Protein AF-A0A1W1CGU1-F1 (afdb_monomer)

Structure (mmCIF, N/CA/C/O backbone):
data_AF-A0A1W1CGU1-F1
#
_entry.id   AF-A0A1W1CGU1-F1
#
loop_
_atom_site.group_PDB
_atom_site.id
_atom_site.type_symbol
_atom_site.label_atom_id
_atom_site.label_alt_id
_atom_site.label_comp_id
_atom_site.label_asym_id
_atom_site.label_entity_id
_atom_site.label_seq_id
_atom_site.pdbx_PDB_ins_code
_atom_site.Cartn_x
_atom_site.Cartn_y
_atom_site.Cartn_z
_atom_site.occupancy
_atom_site.B_iso_or_equiv
_atom_site.auth_seq_id
_atom_site.auth_comp_id
_atom_site.auth_asym_id
_atom_site.auth_atom_id
_atom_site.pdbx_PDB_model_num
ATOM 1 N N . MET A 1 1 ? 9.646 -36.250 -61.035 1.00 32.47 1 MET A N 1
ATOM 2 C CA . MET A 1 1 ? 10.835 -37.088 -60.787 1.00 32.47 1 MET A CA 1
ATOM 3 C C . MET A 1 1 ? 11.354 -36.749 -59.388 1.00 32.47 1 MET A C 1
ATOM 5 O O . MET A 1 1 ? 11.725 -35.615 -59.150 1.00 32.47 1 MET A O 1
ATOM 9 N N . VAL A 1 2 ? 11.195 -37.709 -58.468 1.00 33.78 2 VAL A N 1
ATOM 10 C CA . VAL A 1 2 ? 11.731 -37.846 -57.091 1.00 33.78 2 VAL A CA 1
ATOM 11 C C . VAL A 1 2 ? 11.479 -36.729 -56.049 1.00 33.78 2 VAL A C 1
ATOM 13 O O . VAL A 1 2 ? 12.275 -35.822 -55.848 1.00 33.78 2 VAL A O 1
ATOM 16 N N . LYS A 1 3 ? 10.398 -36.918 -55.273 1.00 31.17 3 LYS A N 1
ATOM 17 C CA . LYS A 1 3 ? 10.261 -36.513 -53.859 1.00 31.17 3 LYS A CA 1
ATOM 18 C C . LYS A 1 3 ? 10.965 -37.553 -52.973 1.00 31.17 3 LYS A C 1
ATOM 20 O O . LYS A 1 3 ? 10.696 -38.734 -53.178 1.00 31.17 3 LYS A O 1
ATOM 25 N N . ARG A 1 4 ? 11.735 -37.157 -51.947 1.00 35.06 4 ARG A N 1
ATOM 26 C CA . ARG A 1 4 ? 12.053 -37.982 -50.753 1.00 35.06 4 ARG A CA 1
ATOM 27 C C . ARG A 1 4 ? 12.469 -37.087 -49.564 1.00 35.06 4 ARG A C 1
ATOM 29 O O . ARG A 1 4 ? 13.356 -36.266 -49.714 1.00 35.06 4 ARG A O 1
ATOM 36 N N . PHE A 1 5 ? 11.651 -37.052 -48.505 1.00 33.00 5 PHE A N 1
ATOM 37 C CA . PHE A 1 5 ? 11.858 -37.643 -47.160 1.00 33.00 5 PHE A CA 1
ATOM 38 C C . PHE A 1 5 ? 12.664 -36.768 -46.183 1.00 33.00 5 PHE A C 1
ATOM 40 O O . PHE A 1 5 ? 13.872 -36.670 -46.313 1.00 33.00 5 PHE A O 1
ATOM 47 N N . PHE A 1 6 ? 12.002 -36.236 -45.147 1.00 26.78 6 PHE A N 1
ATOM 48 C CA . PHE A 1 6 ? 12.246 -36.642 -43.752 1.00 26.78 6 PHE A CA 1
ATOM 49 C C . PHE A 1 6 ? 11.120 -36.108 -42.841 1.00 26.78 6 PHE A C 1
ATOM 51 O O . PHE A 1 6 ? 10.820 -34.918 -42.805 1.00 26.78 6 PHE A O 1
ATOM 58 N N . LYS A 1 7 ? 10.456 -37.036 -42.153 1.00 30.09 7 LYS A N 1
ATOM 59 C CA . LYS A 1 7 ? 9.506 -36.852 -41.041 1.00 30.09 7 LYS A CA 1
ATOM 60 C C . LYS A 1 7 ? 10.085 -37.657 -39.859 1.00 30.09 7 LYS A C 1
ATOM 62 O O . LYS A 1 7 ? 11.129 -38.279 -40.027 1.00 30.09 7 LYS A O 1
ATOM 67 N N . ILE A 1 8 ? 9.325 -37.752 -38.761 1.00 29.39 8 ILE A N 1
ATOM 68 C CA . ILE A 1 8 ? 9.556 -38.528 -37.517 1.00 29.39 8 ILE A CA 1
ATOM 69 C C . ILE A 1 8 ? 10.308 -37.653 -36.469 1.00 29.39 8 ILE A C 1
ATOM 71 O O . ILE A 1 8 ? 11.348 -37.098 -36.789 1.00 29.39 8 ILE A O 1
ATOM 75 N N . TRP A 1 9 ? 9.817 -37.351 -35.254 1.00 24.92 9 TRP A N 1
ATOM 76 C CA . TRP A 1 9 ? 9.100 -38.157 -34.248 1.00 24.92 9 TRP A CA 1
ATOM 77 C C . TRP A 1 9 ? 8.019 -37.379 -33.464 1.00 24.92 9 TRP A C 1
ATOM 79 O O . TRP A 1 9 ? 8.234 -36.259 -33.010 1.00 24.92 9 TRP A O 1
ATOM 89 N N . ILE A 1 10 ? 6.879 -38.051 -33.268 1.00 28.06 10 ILE A N 1
ATOM 90 C CA . ILE A 1 10 ? 5.844 -37.821 -32.249 1.00 28.06 10 ILE A CA 1
ATOM 91 C C . ILE A 1 10 ? 6.071 -38.885 -31.170 1.00 28.06 10 ILE A C 1
ATOM 93 O O . ILE A 1 10 ? 6.253 -40.051 -31.512 1.00 28.06 10 ILE A O 1
ATOM 97 N N . GLY A 1 11 ? 6.016 -38.504 -29.893 1.00 25.81 11 GLY A N 1
ATOM 98 C CA . GLY A 1 11 ? 5.964 -39.426 -28.757 1.00 25.81 11 GLY A CA 1
ATOM 99 C C . GLY A 1 11 ? 4.791 -39.067 -27.849 1.00 25.81 11 GLY A C 1
ATOM 100 O O . GLY A 1 11 ? 4.803 -38.030 -27.194 1.00 25.81 11 GLY A O 1
ATOM 101 N N . LEU A 1 12 ? 3.776 -39.923 -27.862 1.00 24.28 12 LEU A N 1
ATOM 102 C CA . LEU A 1 12 ? 2.562 -39.925 -27.045 1.00 24.28 12 LEU A CA 1
ATOM 103 C C . LEU A 1 12 ? 2.674 -41.140 -26.098 1.00 24.28 12 LEU A C 1
ATOM 105 O O . LEU A 1 12 ? 3.261 -42.138 -26.513 1.00 24.28 12 LEU A O 1
ATOM 109 N N . LEU A 1 13 ? 2.079 -41.068 -24.895 1.00 23.80 13 LEU A N 1
ATOM 110 C CA . LEU A 1 13 ? 1.152 -42.070 -24.303 1.00 23.80 13 LEU A CA 1
ATOM 111 C C . LEU A 1 13 ? 1.327 -42.385 -22.788 1.00 23.80 13 LEU A C 1
ATOM 113 O O . LEU A 1 13 ? 2.403 -42.759 -22.341 1.00 23.80 13 LEU A O 1
ATOM 117 N N . ALA A 1 14 ? 0.168 -42.316 -22.099 1.00 24.64 14 ALA A N 1
ATOM 118 C CA . ALA A 1 14 ? -0.377 -43.091 -20.954 1.00 24.64 14 ALA A CA 1
ATOM 119 C C . ALA A 1 14 ? 0.360 -43.117 -19.596 1.00 24.64 14 ALA A C 1
ATOM 121 O O . ALA A 1 14 ? 1.527 -43.462 -19.510 1.00 24.64 14 ALA A O 1
ATOM 122 N N . ILE A 1 15 ? -0.255 -42.677 -18.485 1.00 26.22 15 ILE A N 1
ATOM 123 C CA . ILE A 1 15 ? -1.383 -43.260 -17.703 1.00 26.22 15 ILE A CA 1
ATOM 124 C C . ILE A 1 15 ? -1.036 -44.615 -17.064 1.00 26.22 15 ILE A C 1
ATOM 126 O O . ILE A 1 15 ? -0.991 -45.632 -17.749 1.00 26.22 15 ILE A O 1
ATOM 130 N N . LEU A 1 16 ? -0.958 -44.629 -15.725 1.00 23.02 16 LEU A N 1
ATOM 131 C CA . LEU A 1 16 ? -1.341 -45.778 -14.902 1.00 23.02 16 LEU A CA 1
ATOM 132 C C . LEU A 1 16 ? -1.948 -45.302 -13.568 1.00 23.02 16 LEU A C 1
ATOM 134 O O . LEU A 1 16 ? -1.442 -44.380 -12.930 1.00 23.02 16 LEU A O 1
ATOM 138 N N . VAL A 1 17 ? -3.069 -45.922 -13.205 1.00 24.92 17 VAL A N 1
ATOM 139 C CA . VAL A 1 17 ? -3.918 -45.704 -12.020 1.00 24.92 17 VAL A CA 1
ATOM 140 C C . VAL A 1 17 ? -3.859 -46.974 -11.153 1.00 24.92 17 VAL A C 1
ATOM 142 O O . VAL A 1 17 ? -3.577 -48.041 -11.693 1.00 24.92 17 VAL A O 1
ATOM 145 N N . LEU A 1 18 ? -4.261 -46.834 -9.876 1.00 25.39 18 LEU A N 1
ATOM 146 C CA . LEU A 1 18 ? -4.795 -47.829 -8.910 1.00 25.39 18 LEU A CA 1
ATOM 147 C C . LEU A 1 18 ? -3.811 -48.214 -7.781 1.00 25.39 18 LEU A C 1
ATOM 149 O O . LEU A 1 18 ? -2.720 -48.701 -8.041 1.00 25.39 18 LEU A O 1
ATOM 153 N N . ASN A 1 19 ? -4.102 -47.781 -6.538 1.00 25.25 19 ASN A N 1
ATOM 154 C CA . ASN A 1 19 ? -4.823 -48.505 -5.450 1.00 25.25 19 ASN A CA 1
ATOM 155 C C . ASN A 1 19 ? -3.859 -49.416 -4.672 1.00 25.25 19 ASN A C 1
ATOM 157 O O . ASN A 1 19 ? -3.003 -50.036 -5.274 1.00 25.25 19 ASN A O 1
ATOM 161 N N . SER A 1 20 ? -3.892 -49.642 -3.363 1.00 24.88 20 SER A N 1
ATOM 162 C CA . SER A 1 20 ? -4.678 -49.260 -2.185 1.00 24.88 20 SER A CA 1
ATOM 163 C C . SER A 1 20 ? -3.838 -49.759 -0.993 1.00 24.88 20 SER A C 1
ATOM 165 O O . SER A 1 20 ? -3.053 -50.684 -1.178 1.00 24.88 20 SER A O 1
ATOM 167 N N . CYS A 1 21 ? -4.008 -49.227 0.220 1.00 25.67 21 CYS A N 1
ATOM 168 C CA . CYS A 1 21 ? -4.308 -50.057 1.398 1.00 25.67 21 CYS A CA 1
ATOM 169 C C . CYS A 1 21 ? -4.398 -49.245 2.691 1.00 25.67 21 CYS A C 1
ATOM 171 O O . CYS A 1 21 ? -3.633 -48.328 2.977 1.00 25.67 21 CYS A O 1
ATOM 173 N N . VAL A 1 22 ? -5.404 -49.660 3.443 1.00 29.34 22 VAL A N 1
ATOM 174 C CA . VAL A 1 22 ? -5.864 -49.245 4.757 1.00 29.34 22 VAL A CA 1
ATOM 175 C C . VAL A 1 22 ? -4.908 -49.770 5.830 1.00 29.34 22 VAL A C 1
ATOM 177 O O . VAL A 1 22 ? -4.493 -50.922 5.751 1.00 29.34 22 VAL A O 1
ATOM 180 N N . ASN A 1 23 ? -4.619 -48.968 6.861 1.00 30.08 23 ASN A N 1
ATOM 181 C CA . ASN A 1 23 ? -4.552 -49.471 8.234 1.00 30.08 23 ASN A CA 1
ATOM 182 C C . ASN A 1 23 ? -4.765 -48.357 9.276 1.00 30.08 23 ASN A C 1
ATOM 184 O O . ASN A 1 23 ? -4.427 -47.193 9.080 1.00 30.08 23 ASN A O 1
ATOM 188 N N . THR A 1 24 ? -5.426 -48.782 10.345 1.00 31.00 24 THR A N 1
ATOM 189 C CA . THR A 1 24 ? -6.182 -48.103 11.411 1.00 31.00 24 THR A CA 1
ATOM 190 C C . THR A 1 24 ? -5.350 -47.325 12.456 1.00 31.00 24 THR A C 1
ATOM 192 O O . THR A 1 24 ? -4.121 -47.352 12.416 1.00 31.00 24 THR A O 1
ATOM 195 N N . PRO A 1 25 ? -5.999 -46.577 13.381 1.00 31.64 25 PRO A N 1
ATOM 196 C CA . PRO A 1 25 ? -5.436 -45.383 13.998 1.00 31.64 25 PRO A CA 1
ATOM 197 C C . PRO A 1 25 ? -4.671 -45.679 15.289 1.00 31.64 25 PRO A C 1
ATOM 199 O O . PRO A 1 25 ? -5.156 -46.378 16.177 1.00 31.64 25 PRO A O 1
ATOM 202 N N . THR A 1 26 ? -3.518 -45.038 15.456 1.00 31.38 26 THR A N 1
ATOM 203 C CA . THR A 1 26 ? -2.903 -44.857 16.772 1.00 31.38 26 THR A CA 1
ATOM 204 C C . THR A 1 26 ? -3.355 -43.526 17.363 1.00 31.38 26 THR A C 1
ATOM 206 O O . THR A 1 26 ? -3.071 -42.441 16.853 1.00 31.38 26 THR A O 1
ATOM 209 N N . VAL A 1 27 ? -4.096 -43.625 18.466 1.00 39.75 27 VAL A N 1
ATOM 210 C CA . VAL A 1 27 ? -4.470 -42.513 19.340 1.00 39.75 27 VAL A CA 1
ATOM 211 C C . VAL A 1 27 ? -3.201 -41.978 20.002 1.00 39.75 27 VAL A C 1
ATOM 213 O O . VAL A 1 27 ? -2.815 -42.412 21.082 1.00 39.75 27 VAL A O 1
ATOM 216 N N . ASN A 1 28 ? -2.557 -41.005 19.366 1.00 34.62 28 ASN A N 1
ATOM 217 C CA . ASN A 1 28 ? -1.613 -40.130 20.046 1.00 34.62 28 ASN A CA 1
ATOM 218 C C . ASN A 1 28 ? -2.368 -38.883 20.496 1.00 34.62 28 ASN A C 1
ATOM 220 O O . ASN A 1 28 ? -2.783 -38.055 19.685 1.00 34.62 28 ASN A O 1
ATOM 224 N N . LYS A 1 29 ? -2.570 -38.767 21.815 1.00 38.41 29 LYS A N 1
ATOM 225 C CA . LYS A 1 29 ? -3.070 -37.545 22.454 1.00 38.41 29 LYS A CA 1
ATOM 226 C C . LYS A 1 29 ? -2.222 -36.375 21.964 1.00 38.41 29 LYS A C 1
ATOM 228 O O . LYS A 1 29 ? -1.047 -36.270 22.307 1.00 38.41 29 LYS A O 1
ATOM 233 N N . ALA A 1 30 ? -2.834 -35.501 21.167 1.00 33.56 30 ALA A N 1
ATOM 234 C CA . ALA A 1 30 ? -2.212 -34.258 20.754 1.00 33.56 30 ALA A CA 1
ATOM 235 C C . ALA A 1 30 ? -1.755 -33.501 22.015 1.00 33.56 30 ALA A C 1
ATOM 237 O O . ALA A 1 30 ? -2.566 -33.317 22.934 1.00 33.56 30 ALA A O 1
ATOM 238 N N . PRO A 1 31 ? -0.487 -33.062 22.103 1.00 39.03 31 PRO A N 1
ATOM 239 C CA . PRO A 1 31 ? -0.065 -32.213 23.201 1.00 39.03 31 PRO A CA 1
ATOM 240 C C . PRO A 1 31 ? -0.963 -30.976 23.206 1.00 39.03 31 PRO A C 1
ATOM 242 O O . PRO A 1 31 ? -1.146 -30.329 22.170 1.00 39.03 31 PRO A O 1
ATOM 245 N N . LYS A 1 32 ? -1.567 -30.675 24.367 1.00 37.31 32 LYS A N 1
ATOM 246 C CA . LYS A 1 32 ? -2.357 -29.457 24.580 1.00 37.31 32 LYS A CA 1
ATOM 247 C C . LYS A 1 32 ? -1.563 -28.294 24.002 1.00 37.31 32 LYS A C 1
ATOM 249 O O . LYS A 1 32 ? -0.488 -27.969 24.501 1.00 37.31 32 LYS A O 1
ATOM 254 N N . LYS A 1 33 ? -2.093 -27.694 22.936 1.00 32.97 33 LYS A N 1
ATOM 255 C CA . LYS A 1 33 ? -1.533 -26.510 22.293 1.00 32.97 33 LYS A CA 1
ATOM 256 C C . LYS A 1 33 ? -1.514 -25.418 23.358 1.00 32.97 33 LYS A C 1
ATOM 258 O O . LYS A 1 33 ? -2.538 -24.792 23.623 1.00 32.97 33 LYS A O 1
ATOM 263 N N . ILE A 1 34 ? -0.373 -25.240 24.025 1.00 31.92 34 ILE A N 1
ATOM 264 C CA . ILE A 1 34 ? -0.147 -24.104 24.908 1.00 31.92 34 ILE A CA 1
ATOM 265 C C . ILE A 1 34 ? -0.230 -22.900 23.983 1.00 31.92 34 ILE A C 1
ATOM 267 O O . ILE A 1 34 ? 0.680 -22.630 23.197 1.00 31.92 34 ILE A O 1
ATOM 271 N N . ILE A 1 35 ? -1.374 -22.221 24.012 1.00 33.62 35 ILE A N 1
ATOM 272 C CA . ILE A 1 35 ? -1.537 -20.926 23.374 1.00 33.62 35 ILE A CA 1
ATOM 273 C C . ILE A 1 35 ? -0.528 -20.034 24.091 1.00 33.62 35 ILE A C 1
ATOM 275 O O . ILE A 1 35 ? -0.783 -19.592 25.212 1.00 33.62 35 ILE A O 1
ATOM 279 N N . LYS A 1 36 ? 0.653 -19.831 23.489 1.00 32.25 36 LYS A N 1
ATOM 280 C CA . LYS A 1 36 ? 1.604 -18.819 23.953 1.00 32.25 36 LYS A CA 1
ATOM 281 C C . LYS A 1 36 ? 0.793 -17.541 24.127 1.00 32.25 36 LYS A C 1
ATOM 283 O O . LYS A 1 36 ? 0.170 -17.083 23.164 1.00 32.25 36 LYS A O 1
ATOM 288 N N . LYS A 1 37 ? 0.736 -17.018 25.359 1.00 33.84 37 LYS A N 1
ATOM 289 C CA . LYS A 1 37 ? 0.130 -15.713 25.637 1.00 33.84 37 LYS A CA 1
ATOM 290 C C . LYS A 1 37 ? 0.751 -14.745 24.642 1.00 33.84 37 LYS A C 1
ATOM 292 O O . LYS A 1 37 ? 1.961 -14.551 24.637 1.00 33.84 37 LYS A O 1
ATOM 297 N N . LYS A 1 38 ? -0.073 -14.233 23.732 1.00 32.16 38 LYS A N 1
ATOM 298 C CA . LYS A 1 38 ? 0.362 -13.267 22.734 1.00 32.16 38 LYS A CA 1
ATOM 299 C C . LYS A 1 38 ? 0.646 -11.981 23.505 1.00 32.16 38 LYS A C 1
ATOM 301 O O . LYS A 1 38 ? -0.286 -11.296 23.914 1.00 32.16 38 LYS A O 1
ATOM 306 N N . GLU A 1 39 ? 1.913 -11.736 23.808 1.00 32.16 39 GLU A N 1
ATOM 307 C CA . GLU A 1 39 ? 2.359 -10.493 24.426 1.00 32.16 39 GLU A CA 1
ATOM 308 C C . GLU A 1 39 ? 2.245 -9.384 23.381 1.00 32.16 39 GLU A C 1
ATOM 310 O O . GLU A 1 39 ? 2.817 -9.461 22.291 1.00 32.16 39 GLU A O 1
ATOM 315 N N . TYR A 1 40 ? 1.423 -8.382 23.680 1.00 35.53 40 TYR A N 1
ATOM 316 C CA . TYR A 1 40 ? 1.261 -7.219 22.823 1.00 35.53 40 TYR A CA 1
ATOM 317 C C . TYR A 1 40 ? 2.382 -6.240 23.159 1.00 35.53 40 TYR A C 1
ATOM 319 O O . TYR A 1 40 ? 2.458 -5.755 24.286 1.00 35.53 40 TYR A O 1
ATOM 327 N N . LYS A 1 41 ? 3.265 -5.965 22.191 1.00 34.59 41 LYS A N 1
ATOM 328 C CA . LYS A 1 41 ? 4.257 -4.893 22.324 1.00 34.59 41 LYS A CA 1
ATOM 329 C C . LYS A 1 41 ? 3.519 -3.572 22.531 1.00 34.59 41 LYS A C 1
ATOM 331 O O . LYS A 1 41 ? 2.600 -3.270 21.775 1.00 34.59 41 LYS A O 1
ATOM 336 N N . VAL A 1 42 ? 3.930 -2.816 23.544 1.00 35.03 42 VAL A N 1
ATOM 337 C CA . VAL A 1 42 ? 3.389 -1.498 23.897 1.00 35.03 42 VAL A CA 1
ATOM 338 C C . VAL A 1 42 ? 4.335 -0.445 23.308 1.00 35.03 42 VAL A C 1
ATOM 340 O O . VAL A 1 42 ? 5.442 -0.289 23.820 1.00 35.03 42 VAL A O 1
ATOM 343 N N . PRO A 1 43 ? 3.985 0.252 22.213 1.00 34.62 43 PRO A N 1
ATOM 344 C CA . PRO A 1 43 ? 4.892 1.235 21.626 1.00 34.62 43 PRO A CA 1
ATOM 345 C C . PRO A 1 43 ? 4.840 2.558 22.393 1.00 34.62 43 PRO A C 1
ATOM 347 O O . PRO A 1 43 ? 3.891 3.310 22.220 1.00 34.62 43 PRO A O 1
ATOM 350 N N . LEU A 1 44 ? 5.826 2.868 23.235 1.00 33.94 44 LEU A N 1
ATOM 351 C CA . LEU A 1 44 ? 5.881 4.132 23.980 1.00 33.94 44 LEU A CA 1
ATOM 352 C C . LEU A 1 44 ? 5.814 5.346 23.029 1.00 33.94 44 LEU A C 1
ATOM 354 O O . LEU A 1 44 ? 6.682 5.545 22.188 1.00 33.94 44 LEU A O 1
ATOM 358 N N . SER A 1 45 ? 4.756 6.142 23.190 1.00 38.94 45 SER A N 1
ATOM 359 C CA . SER A 1 45 ? 4.515 7.462 22.594 1.00 38.94 45 SER A CA 1
ATOM 360 C C . SER A 1 45 ? 4.548 7.583 21.060 1.00 38.94 45 SER A C 1
ATOM 362 O O . SER A 1 45 ? 5.593 7.659 20.425 1.00 38.94 45 SER A O 1
ATOM 364 N N . ASN A 1 46 ? 3.371 7.803 20.476 1.00 35.28 46 ASN A N 1
ATOM 365 C CA . ASN A 1 46 ? 3.205 8.872 19.493 1.00 35.28 46 ASN A CA 1
ATOM 366 C C . ASN A 1 46 ? 1.775 9.413 19.594 1.00 35.28 46 ASN A C 1
ATOM 368 O O . ASN A 1 46 ? 0.830 8.647 19.777 1.00 35.28 46 ASN A O 1
ATOM 372 N N . ARG A 1 47 ? 1.641 10.743 19.562 1.00 42.59 47 ARG A N 1
ATOM 373 C CA . ARG A 1 47 ? 0.445 11.548 19.880 1.00 42.59 47 ARG A CA 1
ATOM 374 C C . ARG A 1 47 ? -0.745 11.291 18.932 1.00 42.59 47 ARG A C 1
ATOM 376 O O . ARG A 1 47 ? -1.116 12.156 18.148 1.00 42.59 47 ARG A O 1
ATOM 383 N N . GLY A 1 48 ? -1.342 10.102 18.982 1.00 51.81 48 GLY A N 1
ATOM 384 C CA . GLY A 1 48 ? -2.605 9.788 18.310 1.00 51.81 48 GLY A CA 1
ATOM 385 C C . GLY A 1 48 ? -3.824 10.225 19.129 1.00 51.81 48 GLY A C 1
ATOM 386 O O . GLY A 1 48 ? -3.724 10.483 20.326 1.00 51.81 48 GLY A O 1
ATOM 387 N N . LYS A 1 49 ? -5.004 10.277 18.506 1.00 58.78 49 LYS A N 1
ATOM 388 C CA . LYS A 1 49 ? -6.284 10.357 19.227 1.00 58.78 49 LYS A CA 1
ATOM 389 C C . LYS A 1 49 ? -6.519 9.010 19.929 1.00 58.78 49 LYS A C 1
ATOM 391 O O . LYS A 1 49 ? -6.386 7.965 19.290 1.00 58.78 49 LYS A O 1
ATOM 396 N N . TYR A 1 50 ? -6.803 9.014 21.232 1.00 61.22 50 TYR A N 1
ATOM 397 C CA . TYR A 1 50 ? -7.148 7.783 21.951 1.00 61.22 50 TYR A CA 1
ATOM 398 C C . TYR A 1 50 ? -8.558 7.325 21.539 1.00 61.22 50 TYR A C 1
ATOM 400 O O . TYR A 1 50 ? -9.430 8.151 21.275 1.00 61.22 50 TYR A O 1
ATOM 408 N N . LEU A 1 51 ? -8.763 6.012 21.437 1.00 64.88 51 LEU A N 1
ATOM 409 C CA . LEU A 1 51 ? -10.050 5.384 21.118 1.00 64.88 51 LEU A CA 1
ATOM 410 C C . LEU A 1 51 ? -10.996 5.430 22.316 1.00 64.88 51 LEU A C 1
ATOM 412 O O . LEU A 1 51 ? -12.173 5.732 22.165 1.00 64.88 51 LEU A O 1
ATOM 416 N N . TYR A 1 52 ? -10.451 5.121 23.493 1.00 71.06 52 TYR A N 1
ATOM 417 C CA . TYR A 1 52 ? -11.176 5.049 24.754 1.00 71.06 52 TYR A CA 1
ATOM 418 C C . TYR A 1 52 ? -10.327 5.655 25.856 1.00 71.06 52 TYR A C 1
ATOM 420 O O . TYR A 1 52 ? -9.104 5.481 25.877 1.00 71.06 52 TYR A O 1
ATOM 428 N N . SER A 1 53 ? -10.990 6.325 26.784 1.00 80.25 53 SER A N 1
ATOM 429 C CA . SER A 1 53 ? -10.418 6.637 28.078 1.00 80.25 53 SER A CA 1
ATOM 430 C C . SER A 1 53 ? -11.088 5.748 29.118 1.00 80.25 53 SER A C 1
ATOM 432 O O . SER A 1 53 ? -12.299 5.532 29.074 1.00 80.25 53 SER A O 1
ATOM 434 N N . MET A 1 54 ? -10.300 5.135 29.994 1.00 82.31 54 MET A N 1
ATOM 435 C CA . MET A 1 54 ? -10.788 4.156 30.958 1.00 82.31 54 MET A CA 1
ATOM 436 C C . MET A 1 54 ? -10.387 4.533 32.357 1.00 82.31 54 MET A C 1
ATOM 438 O O . MET A 1 54 ? -9.221 4.809 32.619 1.00 82.31 54 MET A O 1
ATOM 442 N N . LEU A 1 55 ? -11.347 4.440 33.261 1.00 86.06 55 LEU A N 1
ATOM 443 C CA . LEU A 1 55 ? -11.115 4.609 34.672 1.00 86.06 55 LEU A CA 1
ATOM 444 C C . LEU A 1 55 ? -10.777 3.256 35.310 1.00 86.06 55 LEU A C 1
ATOM 446 O O . LEU A 1 55 ? -11.564 2.307 35.228 1.00 86.06 55 LEU A O 1
ATOM 450 N N . VAL A 1 56 ? -9.618 3.168 35.954 1.00 84.00 56 VAL A N 1
ATOM 451 C CA . VAL A 1 56 ? -9.163 1.985 36.692 1.00 84.00 56 VAL A CA 1
ATOM 452 C C . VAL A 1 56 ? -9.017 2.336 38.167 1.00 84.00 56 VAL A C 1
ATOM 454 O O . VAL A 1 56 ? -8.445 3.364 38.517 1.00 84.00 56 VAL A O 1
ATOM 457 N N . ASP A 1 57 ? -9.548 1.484 39.038 1.00 86.44 57 ASP A N 1
ATOM 458 C CA . ASP A 1 57 ? -9.403 1.616 40.486 1.00 86.44 57 ASP A CA 1
ATOM 459 C C . ASP A 1 57 ? -7.960 1.328 40.894 1.00 86.44 57 ASP A C 1
ATOM 461 O O . ASP A 1 57 ? -7.395 0.288 40.536 1.00 86.44 57 ASP A O 1
ATOM 465 N N . LYS A 1 58 ? -7.352 2.271 41.623 1.00 81.62 58 LYS A N 1
ATOM 466 C CA . LYS A 1 58 ? -5.915 2.225 41.872 1.00 81.62 58 LYS A CA 1
ATOM 467 C C . LYS A 1 58 ? -5.487 1.096 42.799 1.00 81.62 58 LYS A C 1
ATOM 469 O O . LYS A 1 58 ? -4.397 0.543 42.646 1.00 81.62 58 LYS A O 1
ATOM 474 N N . THR A 1 59 ? -6.360 0.748 43.733 1.00 81.62 59 THR A N 1
ATOM 475 C CA . THR A 1 59 ? -6.126 -0.268 44.757 1.00 81.62 59 THR A CA 1
ATOM 476 C C . THR A 1 59 ? -6.252 -1.666 44.167 1.00 81.62 59 THR A C 1
ATOM 478 O O . THR A 1 59 ? -5.421 -2.538 44.405 1.00 81.62 59 THR A O 1
ATOM 481 N N . THR A 1 60 ? -7.291 -1.888 43.366 1.00 82.69 60 THR A N 1
ATOM 482 C CA . THR A 1 60 ? -7.628 -3.218 42.841 1.00 82.69 60 THR A CA 1
ATOM 483 C C . THR A 1 60 ? -7.060 -3.483 41.447 1.00 82.69 60 THR A C 1
ATOM 485 O O . THR A 1 60 ? -7.001 -4.638 41.015 1.00 82.69 60 THR A O 1
ATOM 488 N N . GLY A 1 61 ? -6.683 -2.434 40.708 1.00 76.88 61 GLY A N 1
ATOM 489 C CA . GLY A 1 61 ? -6.310 -2.513 39.294 1.00 76.88 61 GLY A CA 1
ATOM 490 C C . GLY A 1 61 ? -7.464 -2.951 38.384 1.00 76.88 61 GLY A C 1
ATOM 491 O O . GLY A 1 61 ? -7.223 -3.395 37.256 1.00 76.88 61 GLY A O 1
ATOM 492 N N . LYS A 1 62 ? -8.713 -2.899 38.872 1.00 80.31 62 LYS A N 1
ATOM 493 C CA . LYS A 1 62 ? -9.907 -3.298 38.117 1.00 80.31 62 LYS A CA 1
ATOM 494 C C . LYS A 1 62 ? -10.470 -2.118 37.334 1.00 80.31 62 LYS A C 1
ATOM 496 O O . LYS A 1 62 ? -10.481 -0.984 37.804 1.00 80.31 62 LYS A O 1
ATOM 501 N N . PHE A 1 63 ? -10.975 -2.414 36.140 1.00 81.25 63 PHE A N 1
ATOM 502 C CA . PHE A 1 63 ? -11.756 -1.465 35.355 1.00 81.25 63 PHE A CA 1
ATOM 503 C C . PHE A 1 63 ? -13.019 -1.055 36.120 1.00 81.25 63 PHE A C 1
ATOM 505 O O . PHE A 1 63 ? -13.709 -1.914 36.670 1.00 81.25 63 PHE A O 1
ATOM 512 N N . VAL A 1 64 ? -13.322 0.241 36.101 1.00 86.12 64 VAL A N 1
ATOM 513 C CA . VAL A 1 64 ? -14.516 0.827 36.719 1.00 86.12 64 VAL A CA 1
ATOM 514 C C . VAL A 1 64 ? -15.518 1.215 35.638 1.00 86.12 64 VAL A C 1
ATOM 516 O O . VAL A 1 64 ? -16.604 0.642 35.573 1.00 86.12 64 VAL A O 1
ATOM 519 N N . LYS A 1 65 ? -15.148 2.159 34.763 1.00 83.12 65 LYS A N 1
ATOM 520 C CA . LYS A 1 65 ? -15.991 2.644 33.661 1.00 83.12 65 LYS A CA 1
ATOM 521 C C . LYS A 1 65 ? -15.171 3.257 32.525 1.00 83.12 65 LYS A C 1
ATOM 523 O O . LYS A 1 65 ? -13.991 3.562 32.692 1.00 83.12 65 LYS A O 1
ATOM 528 N N . GLU A 1 66 ? -15.809 3.428 31.371 1.00 80.94 66 GLU A N 1
ATOM 529 C CA . GLU A 1 66 ? -15.315 4.326 30.324 1.00 80.94 66 GLU A CA 1
ATOM 530 C C . GLU A 1 66 ? -15.438 5.764 30.837 1.00 80.94 66 GLU A C 1
ATOM 532 O O . GLU A 1 66 ? -16.450 6.112 31.444 1.00 80.94 66 GLU A O 1
ATOM 537 N N . LEU A 1 67 ? -14.388 6.558 30.647 1.00 80.31 67 LEU A N 1
ATOM 538 C CA . LEU A 1 67 ? -14.353 7.968 31.003 1.00 80.31 67 LEU A CA 1
ATOM 539 C C . LEU A 1 67 ? -14.704 8.785 29.757 1.00 80.31 67 LEU A C 1
ATOM 541 O O . LEU A 1 67 ? -14.019 8.694 28.734 1.00 80.31 67 LEU A O 1
ATOM 545 N N . LEU A 1 68 ? -15.777 9.567 29.832 1.00 76.69 68 LEU A N 1
ATOM 546 C CA . LEU A 1 68 ? -16.203 10.423 28.731 1.00 76.69 68 LEU A CA 1
ATOM 547 C C . LEU A 1 68 ? -15.280 11.646 28.593 1.00 76.69 68 LEU A C 1
ATOM 549 O O . LEU A 1 68 ? -14.642 12.065 29.565 1.00 76.69 68 LEU A O 1
ATOM 553 N N . PRO A 1 69 ? -15.199 12.264 27.399 1.00 74.88 69 PRO A N 1
ATOM 554 C CA . PRO A 1 69 ? -14.463 13.510 27.232 1.00 74.88 69 PRO A CA 1
ATOM 555 C C . PRO A 1 69 ? -14.921 14.564 28.249 1.00 74.88 69 PRO A C 1
ATOM 557 O O . PRO A 1 69 ? -16.115 14.826 28.373 1.00 74.88 69 PRO A O 1
ATOM 560 N N . ASN A 1 70 ? -13.961 15.174 28.949 1.00 78.56 70 ASN A N 1
ATOM 561 C CA . ASN A 1 70 ? -14.165 16.196 29.988 1.00 78.56 70 ASN A CA 1
ATOM 562 C C . ASN A 1 70 ? -14.855 15.715 31.277 1.00 78.56 70 ASN A C 1
ATOM 564 O O . ASN A 1 70 ? -15.136 16.532 32.153 1.00 78.56 70 ASN A O 1
ATOM 568 N N . GLU A 1 71 ? -15.101 14.414 31.430 1.00 82.31 71 GLU A N 1
ATOM 569 C CA . GLU A 1 71 ? -15.625 13.865 32.675 1.00 82.31 71 GLU A CA 1
ATOM 570 C C . GLU A 1 71 ? -14.564 13.946 33.784 1.00 82.31 71 GLU A C 1
ATOM 572 O O . GLU A 1 71 ? -13.408 13.544 33.611 1.00 82.31 71 GLU A O 1
ATOM 577 N N . THR A 1 72 ? -14.946 14.493 34.937 1.00 89.81 72 THR A N 1
ATOM 578 C CA . THR A 1 72 ? -14.070 14.582 36.106 1.00 89.81 72 THR A CA 1
ATOM 579 C C . THR A 1 72 ? -14.118 13.286 36.911 1.00 89.81 72 THR A C 1
ATOM 581 O O . THR A 1 72 ? -15.106 12.553 36.919 1.00 89.81 72 THR A O 1
ATOM 584 N N . TYR A 1 73 ? -13.021 12.974 37.596 1.00 89.19 73 TYR A N 1
ATOM 585 C CA . TYR A 1 73 ? -12.926 11.793 38.444 1.00 89.19 73 TYR A CA 1
ATOM 586 C C . TYR A 1 73 ? -11.995 12.045 39.623 1.00 89.19 73 TYR A C 1
ATOM 588 O O . TYR A 1 73 ? -11.108 12.902 39.569 1.00 89.19 73 TYR A O 1
ATOM 596 N N . ASP A 1 74 ? -12.182 11.264 40.685 1.00 90.19 74 ASP A N 1
ATOM 597 C CA . ASP A 1 74 ? -11.300 11.288 41.843 1.00 90.19 74 ASP A CA 1
ATOM 598 C C . ASP A 1 74 ? -9.936 10.680 41.485 1.00 90.19 74 ASP A C 1
ATOM 600 O O . ASP A 1 74 ? -9.742 9.462 41.473 1.00 90.19 74 ASP A O 1
ATOM 604 N N . LYS A 1 75 ? -8.975 11.558 41.189 1.00 86.94 75 LYS A N 1
ATOM 605 C CA . LYS A 1 75 ? -7.594 11.190 40.863 1.00 86.94 75 LYS A CA 1
ATOM 606 C C . LYS A 1 75 ? -6.861 10.535 42.033 1.00 86.94 75 LYS A C 1
ATOM 608 O O . LYS A 1 75 ? -5.815 9.940 41.795 1.00 86.94 75 LYS A O 1
ATOM 613 N N . SER A 1 76 ? -7.346 10.633 43.271 1.00 83.31 76 SER A N 1
ATOM 614 C CA . SER A 1 76 ? -6.726 9.938 44.407 1.00 83.31 76 SER A CA 1
ATOM 615 C C . SER A 1 76 ? -7.039 8.440 44.376 1.00 83.31 76 SER A C 1
ATOM 617 O O . SER A 1 76 ? -6.156 7.617 44.613 1.00 83.31 76 SER A O 1
ATOM 619 N N . ARG A 1 77 ? -8.262 8.083 43.973 1.00 86.69 77 ARG A N 1
ATOM 620 C CA . ARG A 1 77 ? -8.760 6.705 43.945 1.00 86.69 77 ARG A CA 1
ATOM 621 C C . ARG A 1 77 ? -8.625 6.019 42.589 1.00 86.69 77 ARG A C 1
ATOM 623 O O . ARG A 1 77 ? -8.517 4.793 42.533 1.00 86.69 77 ARG A O 1
ATOM 630 N N . PHE A 1 78 ? -8.624 6.785 41.502 1.00 87.44 78 PHE A N 1
ATOM 631 C CA . PHE A 1 78 ? -8.703 6.242 40.151 1.00 87.44 78 PHE A CA 1
ATOM 632 C C . PHE A 1 78 ? -7.612 6.762 39.219 1.00 87.44 78 PHE A C 1
ATOM 634 O O . PHE A 1 78 ? -7.109 7.878 39.367 1.00 87.44 78 PHE A O 1
ATOM 641 N N . GLU A 1 79 ? -7.247 5.939 38.239 1.00 85.69 79 GLU A N 1
ATOM 642 C CA . GLU A 1 79 ? -6.323 6.288 37.166 1.00 85.69 79 GLU A CA 1
ATOM 643 C C . GLU A 1 79 ? -6.986 6.183 35.801 1.00 85.69 79 GLU A C 1
ATOM 645 O O . GLU A 1 79 ? -7.684 5.216 35.499 1.00 85.69 79 GLU A O 1
ATOM 650 N N . GLU A 1 80 ? -6.728 7.188 34.971 1.00 85.31 80 GLU A N 1
ATOM 651 C CA . GLU A 1 80 ? -7.107 7.182 33.572 1.00 85.31 80 GLU A CA 1
ATOM 652 C C . GLU A 1 80 ? -6.072 6.415 32.740 1.00 85.31 80 GLU A C 1
ATOM 654 O O . GLU A 1 80 ? -4.890 6.771 32.688 1.00 85.31 80 GLU A O 1
ATOM 659 N N . ILE A 1 81 ? -6.541 5.397 32.027 1.00 79.88 81 ILE A N 1
ATOM 660 C CA . ILE A 1 81 ? -5.784 4.684 31.004 1.00 79.88 81 ILE A CA 1
ATOM 661 C C . ILE A 1 81 ? -6.360 5.054 29.649 1.00 79.88 81 ILE A C 1
ATOM 663 O O . ILE A 1 81 ? -7.530 4.797 29.360 1.00 79.88 81 ILE A O 1
ATOM 667 N N . LYS A 1 82 ? -5.515 5.623 28.794 1.00 77.62 82 LYS A N 1
ATOM 668 C CA . LYS A 1 82 ? -5.874 5.944 27.416 1.00 77.62 82 LYS A CA 1
ATOM 669 C C . LYS A 1 82 ? -5.531 4.759 26.534 1.00 77.62 82 LYS A C 1
ATOM 671 O O . LYS A 1 82 ? -4.397 4.279 26.522 1.00 77.62 82 LYS A O 1
ATOM 676 N N . VAL A 1 83 ? -6.514 4.276 25.787 1.00 66.88 83 VAL A N 1
ATOM 677 C CA . VAL A 1 83 ? -6.336 3.164 24.856 1.00 66.88 83 VAL A CA 1
ATOM 678 C C . VAL A 1 83 ? -6.359 3.679 23.433 1.00 66.88 83 VAL A C 1
ATOM 680 O O . VAL A 1 83 ? -7.250 4.421 23.041 1.00 66.88 83 VAL A O 1
ATOM 683 N N . TYR A 1 84 ? -5.375 3.268 22.650 1.00 67.38 84 TYR A N 1
ATOM 684 C CA . TYR A 1 84 ? -5.141 3.680 21.276 1.00 67.38 84 TYR A CA 1
ATOM 685 C C . TYR A 1 84 ? -5.164 2.442 20.381 1.00 67.38 84 TYR A C 1
ATOM 687 O O . TYR A 1 84 ? -5.074 1.308 20.853 1.00 67.38 84 TYR A O 1
ATOM 695 N N . ASN A 1 85 ? -5.197 2.656 19.065 1.00 53.00 85 ASN A N 1
ATOM 696 C CA . ASN A 1 85 ? -5.119 1.565 18.089 1.00 53.00 85 ASN A CA 1
ATOM 697 C C . ASN A 1 85 ? -3.870 0.676 18.263 1.00 53.00 85 ASN A C 1
ATOM 699 O O . ASN A 1 85 ? -3.929 -0.503 17.936 1.00 53.00 85 ASN A O 1
ATOM 703 N N . GLY A 1 86 ? -2.762 1.217 18.788 1.00 52.03 86 GLY A N 1
ATOM 704 C CA . GLY A 1 86 ? -1.495 0.497 18.978 1.00 52.03 86 GLY A CA 1
ATOM 705 C C . GLY A 1 86 ? -1.258 -0.092 20.374 1.00 52.03 86 GLY A C 1
ATOM 706 O O . GLY A 1 86 ? -0.255 -0.771 20.564 1.00 52.03 86 GLY A O 1
ATOM 707 N N . GLY A 1 87 ? -2.141 0.154 21.348 1.00 58.59 87 GLY A N 1
ATOM 708 C CA . GLY A 1 87 ? -1.936 -0.274 22.735 1.00 58.59 87 GLY A CA 1
ATOM 709 C C . GLY A 1 87 ? -2.636 0.620 23.756 1.00 58.59 87 GLY A C 1
ATOM 710 O O . GLY A 1 87 ? -3.228 1.641 23.410 1.00 58.59 87 GLY A O 1
ATOM 711 N N . ALA A 1 88 ? -2.581 0.226 25.024 1.00 59.44 88 ALA A N 1
ATOM 712 C CA . ALA A 1 88 ? -2.986 1.075 26.141 1.00 59.44 88 ALA A CA 1
ATOM 713 C C . ALA A 1 88 ? -1.766 1.816 26.693 1.00 59.44 88 ALA A C 1
ATOM 715 O O . ALA A 1 88 ? -0.661 1.287 26.601 1.00 59.44 88 ALA A O 1
ATOM 716 N N . TYR A 1 89 ? -1.974 3.006 27.260 1.00 65.69 89 TYR A N 1
ATOM 717 C CA . TYR A 1 89 ? -0.947 3.825 27.910 1.00 65.69 89 TYR A CA 1
ATOM 718 C C . TYR A 1 89 ? -1.529 4.513 29.138 1.00 65.69 89 TYR A C 1
ATOM 720 O O . TYR A 1 89 ? -2.721 4.848 29.150 1.00 65.69 89 TYR A O 1
ATOM 728 N N . PRO A 1 90 ? -0.704 4.769 30.159 1.00 65.62 90 PRO A N 1
ATOM 729 C CA . PRO A 1 90 ? -1.128 5.633 31.240 1.00 65.62 90 PRO A CA 1
ATOM 730 C C . PRO A 1 90 ? -1.283 7.078 30.738 1.00 65.62 90 PRO A C 1
ATOM 732 O O . PRO A 1 90 ? -0.616 7.501 29.794 1.00 65.62 90 PRO A O 1
ATOM 735 N N . SER A 1 91 ? -2.182 7.845 31.359 1.00 63.50 91 SER A N 1
ATOM 736 C CA . SER A 1 91 ? -2.488 9.226 30.946 1.00 63.50 91 SER A CA 1
ATOM 737 C C . SER A 1 91 ? -1.451 10.273 31.411 1.00 63.50 91 SER A C 1
ATOM 739 O O . SER A 1 91 ? -1.593 11.450 31.079 1.00 63.50 91 SER A O 1
ATOM 741 N N . TYR A 1 92 ? -0.408 9.888 32.161 1.00 62.16 92 TYR A N 1
ATOM 742 C CA . TYR A 1 92 ? 0.594 10.826 32.694 1.00 62.16 92 TYR A CA 1
ATOM 743 C C . TYR A 1 92 ? 1.842 10.961 31.811 1.00 62.16 92 TYR A C 1
ATOM 745 O O . TYR A 1 92 ? 2.231 10.037 31.095 1.00 62.16 92 TYR A O 1
ATOM 753 N N . HIS A 1 93 ? 2.494 12.127 31.884 1.00 55.19 93 HIS A N 1
ATOM 754 C CA . HIS A 1 93 ? 3.773 12.362 31.214 1.00 55.19 93 HIS A CA 1
ATOM 755 C C . HIS A 1 93 ? 4.923 11.933 32.146 1.00 55.19 93 HIS A C 1
ATOM 757 O O . HIS A 1 93 ? 5.015 12.473 33.251 1.00 55.19 93 HIS A O 1
ATOM 763 N N . PRO A 1 94 ? 5.826 11.018 31.737 1.00 48.19 94 PRO A N 1
ATOM 764 C CA . PRO A 1 94 ? 6.885 10.497 32.611 1.00 48.19 94 PRO A CA 1
ATOM 765 C C . PRO A 1 94 ? 7.803 11.573 33.209 1.00 48.19 94 PRO A C 1
ATOM 767 O O . PRO A 1 94 ? 8.333 11.391 34.291 1.00 48.19 94 PRO A O 1
ATOM 770 N N . SER A 1 95 ? 7.953 12.729 32.556 1.00 50.34 95 SER A N 1
ATOM 771 C CA . SER A 1 95 ? 8.775 13.841 33.060 1.00 50.34 95 SER A CA 1
ATOM 772 C C . SER A 1 95 ? 8.154 14.651 34.212 1.00 50.34 95 SER A C 1
ATOM 774 O O . SER A 1 95 ? 8.788 15.580 34.705 1.00 50.34 95 SER A O 1
ATOM 776 N N . GLN A 1 96 ? 6.929 14.344 34.656 1.00 58.56 96 GLN A N 1
ATOM 777 C CA . GLN A 1 96 ? 6.250 15.072 35.733 1.00 58.56 96 GLN A CA 1
ATOM 778 C C . GLN A 1 96 ? 6.189 14.233 37.019 1.00 58.56 96 GLN A C 1
ATOM 780 O O . GLN A 1 96 ? 5.216 13.523 37.271 1.00 58.56 96 GLN A O 1
ATOM 785 N N . ILE A 1 97 ? 7.216 14.369 37.869 1.00 54.72 97 ILE A N 1
ATOM 786 C CA . ILE A 1 97 ? 7.424 13.603 39.121 1.00 54.72 97 ILE A CA 1
ATOM 787 C C . ILE A 1 97 ? 6.159 13.525 40.003 1.00 54.72 97 ILE A C 1
ATOM 789 O O . ILE A 1 97 ? 5.807 12.456 40.496 1.00 54.72 97 ILE A O 1
ATOM 793 N N . LYS A 1 98 ? 5.412 14.629 40.162 1.00 58.22 98 LYS A N 1
ATOM 794 C CA . LYS A 1 98 ? 4.172 14.650 40.969 1.00 58.22 98 LYS A CA 1
ATOM 795 C C . LYS A 1 98 ? 3.044 13.782 40.381 1.00 58.22 98 LYS A C 1
ATOM 797 O O . LYS A 1 98 ? 2.255 13.201 41.125 1.00 58.22 98 LYS A O 1
ATOM 802 N N . GLN A 1 99 ? 2.954 13.679 39.054 1.00 58.56 99 GLN A N 1
ATOM 803 C CA . GLN A 1 99 ? 1.973 12.810 38.389 1.00 58.56 99 GLN A CA 1
ATOM 804 C C . GLN A 1 99 ? 2.386 11.341 38.475 1.00 58.56 99 GLN A C 1
ATOM 806 O O . GLN A 1 99 ? 1.546 10.473 38.685 1.00 58.56 99 GLN A O 1
ATOM 811 N N . HIS A 1 100 ? 3.688 11.078 38.395 1.00 56.34 100 HIS A N 1
ATOM 812 C CA . HIS A 1 100 ? 4.255 9.749 38.561 1.00 56.34 100 HIS A CA 1
ATOM 813 C C . HIS A 1 100 ? 3.971 9.155 39.956 1.00 56.34 100 HIS A C 1
ATOM 815 O O . HIS A 1 100 ? 3.437 8.054 40.065 1.00 56.34 100 HIS A O 1
ATOM 821 N N . GLN A 1 101 ? 4.224 9.910 41.032 1.00 58.88 101 GLN A N 1
ATOM 822 C CA . GLN A 1 101 ? 4.021 9.433 42.412 1.00 58.88 101 GLN A CA 1
ATOM 823 C C . GLN A 1 101 ? 2.560 9.123 42.765 1.00 58.88 101 GLN A C 1
ATOM 825 O O . GLN A 1 101 ? 2.289 8.371 43.706 1.00 58.88 101 GLN A O 1
ATOM 830 N N . SER A 1 102 ? 1.618 9.688 42.009 1.00 62.44 102 SER A N 1
ATOM 831 C CA . SER A 1 102 ? 0.191 9.418 42.159 1.00 62.44 102 SER A CA 1
ATOM 832 C C . SER A 1 102 ? -0.315 8.306 41.235 1.00 62.44 102 SER A C 1
ATOM 834 O O . SER A 1 102 ? -1.453 7.885 41.411 1.00 62.44 102 SER A O 1
ATOM 836 N N . SER A 1 103 ? 0.488 7.786 40.301 1.00 66.06 103 SER A N 1
ATOM 837 C CA . SER A 1 103 ? 0.113 6.670 39.420 1.00 66.06 103 SER A CA 1
ATOM 838 C C . SER A 1 103 ? 0.182 5.308 40.131 1.00 66.06 103 SER A C 1
ATOM 840 O O . SER A 1 103 ? 0.880 5.139 41.128 1.00 66.06 103 SER A O 1
ATOM 842 N N . ILE A 1 104 ? -0.538 4.309 39.617 1.00 67.19 104 ILE A N 1
ATOM 843 C CA . ILE A 1 104 ? -0.437 2.887 39.989 1.00 67.19 104 ILE A CA 1
ATOM 844 C C . ILE A 1 104 ? 0.702 2.162 39.295 1.00 67.19 104 ILE A C 1
ATOM 846 O O . ILE A 1 104 ? 1.030 1.034 39.685 1.00 67.19 104 ILE A O 1
ATOM 850 N N . PHE A 1 105 ? 1.266 2.794 38.269 1.00 61.16 105 PHE A N 1
ATOM 851 C CA . PHE A 1 105 ? 2.422 2.341 37.509 1.00 61.16 105 PHE A CA 1
ATOM 852 C C . PHE A 1 105 ? 3.703 2.975 38.056 1.00 61.16 105 PHE A C 1
ATOM 854 O O . PHE A 1 105 ? 4.577 3.364 37.288 1.00 61.16 105 PHE A O 1
ATOM 861 N N . LYS A 1 106 ? 3.785 3.106 39.390 1.00 58.47 106 LYS A N 1
ATOM 862 C CA . LYS A 1 106 ? 4.955 3.657 40.074 1.00 58.47 106 LYS A CA 1
ATOM 863 C C . LYS A 1 106 ? 6.210 2.903 39.648 1.00 58.47 106 LYS A C 1
ATOM 865 O O . LYS A 1 106 ? 6.298 1.689 39.808 1.00 58.47 106 LYS A O 1
ATOM 870 N N . ASP A 1 107 ? 7.160 3.663 39.148 1.00 52.34 107 ASP A N 1
ATOM 871 C CA . ASP A 1 107 ? 8.540 3.302 38.909 1.00 52.34 107 ASP A CA 1
ATOM 872 C C . ASP A 1 107 ? 9.328 3.629 40.185 1.00 52.34 107 ASP A C 1
ATOM 874 O O . ASP A 1 107 ? 9.550 4.791 40.535 1.00 52.34 107 ASP A O 1
ATOM 878 N N . THR A 1 108 ? 9.714 2.596 40.931 1.00 49.94 108 THR A N 1
ATOM 879 C CA . THR A 1 108 ? 10.477 2.743 42.180 1.00 49.94 108 THR A CA 1
ATOM 880 C C . THR A 1 108 ? 11.837 3.409 41.967 1.00 49.94 108 THR A C 1
ATOM 882 O O . THR A 1 108 ? 12.399 3.976 42.901 1.00 49.94 108 THR A O 1
ATOM 885 N N . THR A 1 109 ? 12.358 3.390 40.740 1.00 49.75 109 THR A N 1
ATOM 886 C CA . THR A 1 109 ? 13.615 4.044 40.370 1.00 49.75 109 THR A CA 1
ATOM 887 C C . THR A 1 109 ? 13.446 5.564 40.325 1.00 49.75 109 THR A C 1
ATOM 889 O O . THR A 1 109 ? 14.368 6.295 40.685 1.00 49.75 109 THR A O 1
ATOM 892 N N . PHE A 1 110 ? 12.250 6.066 39.998 1.00 44.56 110 PHE A N 1
ATOM 893 C CA . PHE A 1 110 ? 11.949 7.503 39.968 1.00 44.56 110 PHE A CA 1
ATOM 894 C C . PHE A 1 110 ? 12.009 8.162 41.353 1.00 44.56 110 PHE A C 1
ATOM 896 O O . PHE A 1 110 ? 12.406 9.319 41.471 1.00 44.56 110 PHE A O 1
ATOM 903 N N . ASP A 1 111 ? 11.649 7.424 42.407 1.00 47.88 111 ASP A N 1
ATOM 904 C CA . ASP A 1 111 ? 11.695 7.922 43.787 1.00 47.88 111 ASP A CA 1
ATOM 905 C C . ASP A 1 111 ? 13.139 8.026 44.329 1.00 47.88 111 ASP A C 1
ATOM 907 O O . ASP A 1 111 ? 13.384 8.762 45.287 1.00 47.88 111 ASP A O 1
ATOM 911 N N . SER A 1 112 ? 14.109 7.356 43.686 1.00 47.44 112 SER A N 1
ATOM 912 C CA . SER A 1 112 ? 15.535 7.382 44.058 1.00 47.44 112 SER A CA 1
ATOM 913 C C . SER A 1 112 ? 16.334 8.546 43.445 1.00 47.44 112 SER A C 1
ATOM 915 O O . SER A 1 112 ? 17.451 8.829 43.876 1.00 47.44 112 SER A O 1
ATOM 917 N N . ILE A 1 113 ? 15.764 9.273 42.476 1.00 48.22 113 ILE A N 1
ATOM 918 C CA . ILE A 1 113 ? 16.456 10.315 41.703 1.00 48.22 113 ILE A CA 1
ATOM 919 C C . ILE A 1 113 ? 15.994 11.691 42.199 1.00 48.22 113 ILE A C 1
ATOM 921 O O . ILE A 1 113 ? 15.116 12.326 41.616 1.00 48.22 113 ILE A O 1
ATOM 925 N N . LYS A 1 114 ? 16.575 12.170 43.306 1.00 48.62 114 LYS A N 1
ATOM 926 C CA . LYS A 1 114 ? 16.358 13.552 43.782 1.00 48.62 114 LYS A CA 1
ATOM 927 C C . LYS A 1 114 ? 17.359 14.573 43.234 1.00 48.62 114 LYS A C 1
ATOM 929 O O . LYS A 1 114 ? 17.124 15.764 43.407 1.00 48.62 114 LYS A O 1
ATOM 934 N N . THR A 1 115 ? 18.425 14.169 42.544 1.00 46.75 115 THR A N 1
ATOM 935 C CA . THR A 1 115 ? 19.489 15.105 42.138 1.00 46.75 115 THR A CA 1
ATOM 936 C C . THR A 1 115 ? 20.233 14.636 40.882 1.00 46.75 115 THR A C 1
ATOM 938 O O . THR A 1 115 ? 20.918 13.623 40.917 1.00 46.75 115 THR A O 1
ATOM 941 N N . THR A 1 116 ? 20.111 15.423 39.803 1.00 45.00 116 THR A N 1
ATOM 942 C CA . THR A 1 116 ? 21.004 15.543 38.623 1.00 45.00 116 THR A CA 1
ATOM 943 C C . THR A 1 116 ? 21.285 14.315 37.741 1.00 45.00 116 THR A C 1
ATOM 945 O O . THR A 1 116 ? 21.942 13.372 38.161 1.00 45.00 116 THR A O 1
ATOM 948 N N . GLY A 1 117 ? 20.948 14.424 36.449 1.00 42.12 117 GLY A N 1
ATOM 949 C CA . GLY A 1 117 ? 21.568 13.6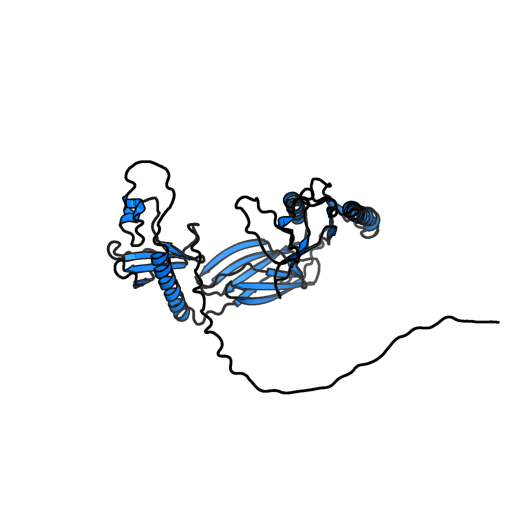35 35.374 1.00 42.12 117 GLY A CA 1
ATOM 950 C C . GLY A 1 117 ? 20.593 12.816 34.524 1.00 42.12 117 GLY A C 1
ATOM 951 O O . GLY A 1 117 ? 19.641 12.234 35.028 1.00 42.12 117 GLY A O 1
ATOM 952 N N . THR A 1 118 ? 20.831 12.814 33.213 1.00 42.47 118 THR A N 1
ATOM 953 C CA . THR A 1 118 ? 20.064 12.158 32.142 1.00 42.47 118 THR A CA 1
ATOM 954 C C . THR A 1 118 ? 19.594 10.737 32.491 1.00 42.47 118 THR A C 1
ATOM 956 O O . THR A 1 118 ? 20.382 9.895 32.911 1.00 42.47 118 THR A O 1
ATOM 959 N N . VAL A 1 119 ? 18.300 10.468 32.271 1.00 37.16 119 VAL A N 1
ATOM 960 C CA . VAL A 1 119 ? 17.607 9.221 32.640 1.00 37.16 119 VAL A CA 1
ATOM 961 C C . VAL A 1 119 ? 17.909 8.097 31.642 1.00 37.16 119 VAL A C 1
ATOM 963 O O . VAL A 1 119 ? 17.524 8.180 30.476 1.00 37.16 119 VAL A O 1
ATOM 966 N N . LEU A 1 120 ? 18.516 7.008 32.119 1.00 37.25 120 LEU A N 1
ATOM 967 C CA . LEU A 1 120 ? 18.402 5.688 31.494 1.00 37.25 120 LEU A CA 1
ATOM 968 C C . LEU A 1 120 ? 17.224 4.957 32.150 1.00 37.25 120 LEU A C 1
ATOM 970 O O . LEU A 1 120 ? 17.219 4.716 33.353 1.00 37.25 120 LEU A O 1
ATOM 974 N N . VAL A 1 121 ? 16.198 4.666 31.348 1.00 35.09 121 VAL A N 1
ATOM 975 C CA . VAL A 1 121 ? 14.931 4.061 31.779 1.00 35.09 121 VAL A CA 1
ATOM 976 C C . VAL A 1 121 ? 15.178 2.613 32.199 1.00 35.09 121 VAL A C 1
ATOM 978 O O . VAL A 1 121 ? 15.529 1.777 31.368 1.00 35.09 121 VAL A O 1
ATOM 981 N N . GLY A 1 122 ? 14.977 2.308 33.478 1.00 43.03 122 GLY A N 1
ATOM 982 C CA . GLY A 1 122 ? 15.069 0.953 34.002 1.00 43.03 122 GLY A CA 1
ATOM 983 C C . GLY A 1 122 ? 14.073 0.744 35.135 1.00 43.03 122 GLY A C 1
ATOM 984 O O . GLY A 1 122 ? 14.183 1.400 36.165 1.00 43.03 122 GLY A O 1
ATOM 985 N N . LEU A 1 123 ? 13.182 -0.240 34.941 1.00 49.44 123 LEU A N 1
ATOM 986 C CA . LEU A 1 123 ? 12.237 -0.830 35.909 1.00 49.44 123 LEU A CA 1
ATOM 987 C C . LEU A 1 123 ? 10.812 -0.238 35.968 1.00 49.44 123 LEU A C 1
ATOM 989 O O . LEU A 1 123 ? 10.213 -0.109 37.033 1.00 49.44 123 LEU A O 1
ATOM 993 N N . PHE A 1 124 ? 10.205 -0.021 34.800 1.00 51.62 124 PHE A N 1
ATOM 994 C CA . PHE A 1 124 ? 8.745 -0.060 34.666 1.00 51.62 124 PHE A CA 1
ATOM 995 C C . PHE A 1 124 ? 8.230 -1.445 35.121 1.00 51.62 124 PHE A C 1
ATOM 997 O O . PHE A 1 124 ? 8.829 -2.473 34.796 1.00 51.62 124 PHE A O 1
ATOM 1004 N N . ASP A 1 125 ? 7.138 -1.512 35.900 1.00 66.62 125 ASP A N 1
ATOM 1005 C CA . ASP A 1 125 ? 6.476 -2.797 36.195 1.00 66.62 125 ASP A CA 1
ATOM 1006 C C . ASP A 1 125 ? 5.667 -3.240 34.968 1.00 66.62 125 ASP A C 1
ATOM 1008 O O . ASP A 1 125 ? 4.429 -3.192 34.929 1.00 66.62 125 ASP A O 1
ATOM 1012 N N . ASP A 1 126 ? 6.402 -3.669 33.940 1.00 63.53 126 ASP A N 1
ATOM 1013 C CA . ASP A 1 126 ? 5.888 -4.144 32.661 1.00 63.53 126 ASP A CA 1
ATOM 1014 C C . ASP A 1 126 ? 4.807 -5.202 32.877 1.00 63.53 126 ASP A C 1
ATOM 1016 O O . ASP A 1 126 ? 3.797 -5.222 32.179 1.00 63.53 126 ASP A O 1
ATOM 1020 N N . LYS A 1 127 ? 4.971 -6.078 33.876 1.00 68.62 127 LYS A N 1
ATOM 1021 C CA . LYS A 1 127 ? 4.041 -7.183 34.139 1.00 68.62 127 LYS A CA 1
ATOM 1022 C C . LYS A 1 127 ? 2.696 -6.671 34.643 1.00 68.62 127 LYS A C 1
ATOM 1024 O O . LYS A 1 127 ? 1.652 -7.100 34.134 1.00 68.62 127 LYS A O 1
ATOM 1029 N N . LYS A 1 128 ? 2.695 -5.765 35.625 1.00 71.12 128 LYS A N 1
ATOM 1030 C CA . LYS A 1 128 ? 1.466 -5.151 36.150 1.00 71.12 128 LYS A CA 1
ATOM 1031 C C . LYS A 1 128 ? 0.807 -4.273 35.096 1.00 71.12 128 LYS A C 1
ATOM 1033 O O . LYS A 1 128 ? -0.410 -4.368 34.913 1.00 71.12 128 LYS A O 1
ATOM 1038 N N . PHE A 1 129 ? 1.594 -3.503 34.348 1.00 66.31 129 PHE A N 1
ATOM 1039 C CA . PHE A 1 129 ? 1.091 -2.709 33.238 1.00 66.31 129 PHE A CA 1
ATOM 1040 C C . PHE A 1 129 ? 0.438 -3.569 32.157 1.00 66.31 129 PHE A C 1
ATOM 1042 O O . PHE A 1 129 ? -0.730 -3.362 31.834 1.00 66.31 129 PHE A O 1
ATOM 1049 N N . ILE A 1 130 ? 1.136 -4.590 31.655 1.00 66.81 130 ILE A N 1
ATOM 1050 C CA . ILE A 1 130 ? 0.620 -5.522 30.646 1.00 66.81 130 ILE A CA 1
ATOM 1051 C C . ILE A 1 130 ? -0.660 -6.198 31.150 1.00 66.81 130 ILE A C 1
ATOM 1053 O O . ILE A 1 130 ? -1.611 -6.359 30.384 1.00 66.81 130 ILE A O 1
ATOM 1057 N N . LYS A 1 131 ? -0.740 -6.576 32.433 1.00 77.12 131 LYS A N 1
ATOM 1058 C CA . LYS A 1 131 ? -1.959 -7.155 33.024 1.00 77.12 131 LYS A CA 1
ATOM 1059 C C . LYS A 1 131 ? -3.134 -6.175 32.974 1.00 77.12 131 LYS A C 1
ATOM 1061 O O . LYS A 1 131 ? -4.218 -6.554 32.528 1.00 77.12 131 LYS A O 1
ATOM 1066 N N . ILE A 1 132 ? -2.930 -4.935 33.412 1.00 70.88 132 ILE A N 1
ATOM 1067 C CA . ILE A 1 132 ? -3.979 -3.909 33.441 1.00 70.88 132 ILE A CA 1
ATOM 1068 C C . ILE A 1 132 ? -4.383 -3.511 32.012 1.00 70.88 132 ILE A C 1
ATOM 1070 O O . ILE A 1 132 ? -5.574 -3.480 31.704 1.00 70.88 132 ILE A O 1
ATOM 1074 N N . ALA A 1 133 ? -3.419 -3.319 31.111 1.00 69.62 133 ALA A N 1
ATOM 1075 C CA . ALA A 1 133 ? -3.648 -3.059 29.692 1.00 69.62 133 ALA A CA 1
ATOM 1076 C C . ALA A 1 133 ? -4.456 -4.183 29.027 1.00 69.62 133 ALA A C 1
ATOM 1078 O O . ALA A 1 133 ? -5.425 -3.918 28.321 1.00 69.62 133 ALA A O 1
ATOM 1079 N N . ASN A 1 134 ? -4.123 -5.449 29.296 1.00 74.81 134 ASN A N 1
ATOM 1080 C CA . ASN A 1 134 ? -4.877 -6.588 28.774 1.00 74.81 134 ASN A CA 1
ATOM 1081 C C . ASN A 1 134 ? -6.310 -6.644 29.323 1.00 74.81 134 ASN A C 1
ATOM 1083 O O . ASN A 1 134 ? -7.228 -6.972 28.571 1.00 74.81 134 ASN A O 1
ATOM 1087 N N . ASN A 1 135 ? -6.522 -6.307 30.600 1.00 75.75 135 ASN A N 1
ATOM 1088 C CA . ASN A 1 135 ? -7.864 -6.217 31.182 1.00 75.75 135 ASN A CA 1
ATOM 1089 C C . ASN A 1 135 ? -8.685 -5.096 30.529 1.00 75.75 135 ASN A C 1
ATOM 1091 O O . ASN A 1 135 ? -9.836 -5.325 30.156 1.00 75.75 135 ASN A O 1
ATOM 1095 N N . ALA A 1 136 ? -8.082 -3.922 30.333 1.00 70.25 136 ALA A N 1
ATOM 1096 C CA . ALA A 1 136 ? -8.692 -2.802 29.623 1.00 70.25 136 ALA A CA 1
ATOM 1097 C C . ALA A 1 136 ? -9.065 -3.197 28.183 1.00 70.25 136 ALA A C 1
ATOM 1099 O O . ALA A 1 136 ? -10.220 -3.070 27.783 1.00 70.25 136 ALA A O 1
ATOM 1100 N N . ILE A 1 137 ? -8.133 -3.793 27.431 1.00 72.00 137 ILE A N 1
ATOM 1101 C CA . ILE A 1 137 ? -8.368 -4.294 26.065 1.00 72.00 137 ILE A CA 1
ATOM 1102 C C . ILE A 1 137 ? -9.485 -5.345 26.037 1.00 72.00 137 ILE A C 1
ATOM 1104 O O . ILE A 1 137 ? -10.331 -5.321 25.141 1.00 72.00 137 ILE A O 1
ATOM 1108 N N . LYS A 1 138 ? -9.515 -6.276 27.000 1.00 80.31 138 LYS A N 1
ATOM 1109 C CA . LYS A 1 138 ? -10.591 -7.271 27.110 1.00 80.31 138 LYS A CA 1
ATOM 1110 C C . LYS A 1 138 ? -11.941 -6.580 27.298 1.00 80.31 138 LYS A C 1
ATOM 1112 O O . LYS A 1 138 ? -12.887 -6.910 26.588 1.00 80.31 138 LYS A O 1
ATOM 1117 N N . ARG A 1 139 ? -12.013 -5.593 28.192 1.00 77.94 139 ARG A N 1
ATOM 1118 C CA . ARG A 1 139 ? -13.248 -4.854 28.447 1.00 77.94 139 ARG A CA 1
ATOM 1119 C C . ARG A 1 139 ? -13.708 -4.044 27.236 1.00 77.94 139 ARG A C 1
ATOM 1121 O O . ARG A 1 139 ? -14.901 -4.038 26.959 1.00 77.94 139 ARG A O 1
ATOM 1128 N N . ILE A 1 140 ? -12.792 -3.446 26.466 1.00 73.19 140 ILE A N 1
ATOM 1129 C CA . ILE A 1 140 ? -13.129 -2.821 25.171 1.00 73.19 140 ILE A CA 1
ATOM 1130 C C . ILE A 1 140 ? -13.819 -3.829 24.275 1.00 73.19 140 ILE A C 1
ATOM 1132 O O . ILE A 1 140 ? -14.884 -3.544 23.748 1.00 73.19 140 ILE A O 1
ATOM 1136 N N . LYS A 1 141 ? -13.230 -5.015 24.107 1.00 76.94 141 LYS A N 1
ATOM 1137 C CA . LYS A 1 141 ? -13.804 -6.033 23.224 1.00 76.94 141 LYS A CA 1
ATOM 1138 C C . LYS A 1 141 ? -15.216 -6.424 23.654 1.00 76.94 141 LYS A C 1
ATOM 1140 O O . LYS A 1 141 ? -16.055 -6.632 22.788 1.00 76.94 141 LYS A O 1
ATOM 1145 N N . GLU A 1 142 ? -15.485 -6.486 24.956 1.00 82.81 142 GLU A N 1
ATOM 1146 C CA . GLU A 1 142 ? -16.833 -6.717 25.493 1.00 82.81 142 GLU A CA 1
ATOM 1147 C C . GLU A 1 142 ? -17.781 -5.546 25.189 1.00 82.81 142 GLU A C 1
ATOM 1149 O O . GLU A 1 142 ? -18.872 -5.768 24.666 1.00 82.81 142 GLU A O 1
ATOM 1154 N N . ILE A 1 143 ? -17.362 -4.303 25.453 1.00 78.81 143 ILE A N 1
ATOM 1155 C CA . ILE A 1 143 ? -18.154 -3.097 25.159 1.00 78.81 143 ILE A CA 1
ATOM 1156 C C . ILE A 1 143 ? -18.462 -3.013 23.664 1.00 78.81 143 ILE A C 1
ATOM 1158 O O . ILE A 1 143 ? -19.604 -2.781 23.281 1.00 78.81 143 ILE A O 1
ATOM 1162 N N . GLU A 1 144 ? -17.474 -3.248 22.807 1.00 79.44 144 GLU A N 1
ATOM 1163 C CA . GLU A 1 144 ? -17.651 -3.244 21.360 1.00 79.44 144 GLU A CA 1
ATOM 1164 C C . GLU A 1 144 ? -18.520 -4.393 20.871 1.00 79.44 144 GLU A C 1
ATOM 1166 O O . GLU A 1 144 ? -19.312 -4.205 19.949 1.00 79.44 144 GLU A O 1
ATOM 1171 N N . ALA A 1 145 ? -18.392 -5.577 21.473 1.00 81.56 145 ALA A N 1
ATOM 1172 C CA . ALA A 1 145 ? -19.263 -6.698 21.160 1.00 81.56 145 ALA A CA 1
ATOM 1173 C C . ALA A 1 145 ? -20.723 -6.364 21.474 1.00 81.56 145 ALA A C 1
ATOM 1175 O O . ALA A 1 145 ? -21.591 -6.794 20.729 1.00 81.56 145 ALA A O 1
ATOM 1176 N N . ILE A 1 146 ? -20.998 -5.564 22.507 1.00 85.19 146 ILE A N 1
ATOM 1177 C CA . ILE A 1 146 ? -22.352 -5.111 22.845 1.00 85.19 146 ILE A CA 1
ATOM 1178 C C . ILE A 1 146 ? -22.775 -3.962 21.915 1.00 85.19 146 ILE A C 1
ATOM 1180 O O . ILE A 1 146 ? -23.707 -4.108 21.121 1.00 85.19 146 ILE A O 1
ATOM 1184 N N . LYS A 1 147 ? -22.051 -2.836 21.967 1.00 83.69 147 LYS A N 1
ATOM 1185 C CA . LYS A 1 147 ? -22.392 -1.558 21.319 1.00 83.69 147 LYS A CA 1
ATOM 1186 C C . LYS A 1 147 ? -22.314 -1.612 19.794 1.00 83.69 147 LYS A C 1
ATOM 1188 O O . LYS A 1 147 ? -23.105 -0.970 19.112 1.00 83.69 147 LYS A O 1
ATOM 1193 N N . TYR A 1 148 ? -21.381 -2.395 19.256 1.00 84.62 148 TYR A N 1
ATOM 1194 C CA . TYR A 1 148 ? -21.100 -2.490 17.822 1.00 84.62 148 TYR A CA 1
ATOM 1195 C C . TYR A 1 148 ? -21.242 -3.925 17.290 1.00 84.62 148 TYR A C 1
ATOM 1197 O O . TYR A 1 148 ? -20.693 -4.252 16.235 1.00 84.62 148 TYR A O 1
ATOM 1205 N N . SER A 1 149 ? -22.012 -4.781 17.981 1.00 82.81 149 SER A N 1
ATOM 1206 C CA . SER A 1 149 ? -22.363 -6.150 17.544 1.00 82.81 149 SER A CA 1
ATOM 1207 C C . SER A 1 149 ? -22.785 -6.202 16.075 1.00 82.81 149 SER A C 1
ATOM 1209 O O . SER A 1 149 ? -22.320 -7.058 15.320 1.00 82.81 149 SER A O 1
ATOM 1211 N N . LYS A 1 150 ? -23.641 -5.258 15.669 1.00 86.94 150 LYS A N 1
ATOM 1212 C CA . LYS A 1 150 ? -24.230 -5.173 14.326 1.00 86.94 150 LYS A CA 1
ATOM 1213 C C . LYS A 1 150 ? -23.309 -4.535 13.283 1.00 86.94 150 LYS A C 1
ATOM 1215 O O . LYS A 1 150 ? -23.565 -4.684 12.092 1.00 86.94 150 LYS A O 1
ATOM 1220 N N . VAL A 1 151 ? -22.236 -3.861 13.703 1.00 86.56 151 VAL A N 1
ATOM 1221 C CA . VAL A 1 151 ? -21.279 -3.242 12.779 1.00 86.56 151 VAL A CA 1
ATOM 1222 C C . VAL A 1 151 ? -20.425 -4.343 12.166 1.00 86.56 151 VAL A C 1
ATOM 1224 O O . VAL A 1 151 ? -19.608 -4.984 12.845 1.00 86.56 151 VAL A O 1
ATOM 1227 N N . LYS A 1 152 ? -20.652 -4.578 10.875 1.00 89.31 152 LYS A N 1
ATOM 1228 C CA . LYS A 1 152 ? -19.843 -5.464 10.041 1.00 89.31 152 LYS A CA 1
ATOM 1229 C C . LYS A 1 152 ? -18.677 -4.669 9.472 1.00 89.31 152 LYS A C 1
ATOM 1231 O O . LYS A 1 152 ? -18.815 -3.489 9.175 1.00 89.31 152 LYS A O 1
ATOM 1236 N N . PHE A 1 153 ? -17.535 -5.334 9.329 1.00 92.06 153 PHE A N 1
ATOM 1237 C CA . PHE A 1 153 ? -16.448 -4.773 8.544 1.00 92.06 153 PHE A CA 1
ATOM 1238 C C . PHE A 1 153 ? -16.869 -4.800 7.074 1.00 92.06 153 PHE A C 1
ATOM 1240 O O . PHE A 1 153 ? -17.036 -5.887 6.524 1.00 92.06 153 PHE A O 1
ATOM 1247 N N . ASP A 1 154 ? -17.090 -3.629 6.482 1.00 96.06 154 ASP A N 1
ATOM 1248 C CA . ASP A 1 154 ? -17.399 -3.448 5.060 1.00 96.06 154 ASP A CA 1
ATOM 1249 C C . ASP A 1 154 ? -16.864 -2.094 4.581 1.00 96.06 154 ASP A C 1
ATOM 1251 O O . ASP A 1 154 ? -16.414 -1.262 5.374 1.00 96.06 154 ASP A O 1
ATOM 1255 N N . ILE A 1 155 ? -16.887 -1.885 3.271 1.00 96.62 155 ILE A N 1
ATOM 1256 C CA . ILE A 1 155 ? -16.508 -0.627 2.643 1.00 96.62 155 ILE A CA 1
ATOM 1257 C C . ILE A 1 155 ? -17.568 -0.187 1.635 1.00 96.62 155 ILE A C 1
ATOM 1259 O O . ILE A 1 155 ? -18.030 -0.996 0.835 1.00 96.62 155 ILE A O 1
ATOM 1263 N N . ASP A 1 156 ? -17.869 1.107 1.595 1.00 96.88 156 ASP A N 1
ATOM 1264 C CA . ASP A 1 156 ? -18.500 1.727 0.434 1.00 96.88 156 ASP A CA 1
ATOM 1265 C C . ASP A 1 156 ? -17.405 2.321 -0.439 1.00 96.88 156 ASP A C 1
ATOM 1267 O O . ASP A 1 156 ? -16.578 3.106 0.027 1.00 96.88 156 ASP A O 1
ATOM 1271 N N . PHE A 1 157 ? -17.393 1.940 -1.711 1.00 97.69 157 PHE A N 1
ATOM 1272 C CA . PHE A 1 157 ? -16.409 2.402 -2.678 1.00 97.69 157 PHE A CA 1
ATOM 1273 C C . PHE A 1 157 ? -17.091 3.277 -3.722 1.00 97.69 157 PHE A C 1
ATOM 1275 O O . PHE A 1 157 ? -18.032 2.838 -4.382 1.00 97.69 157 PHE A O 1
ATOM 1282 N N . ARG A 1 158 ? -16.609 4.513 -3.861 1.00 97.69 158 ARG A N 1
ATOM 1283 C CA . ARG A 1 158 ? -17.064 5.470 -4.869 1.00 97.69 158 ARG A CA 1
ATOM 1284 C C . ARG A 1 158 ? -15.873 5.966 -5.677 1.00 97.69 158 ARG A C 1
ATOM 1286 O O . ARG A 1 158 ? -14.843 6.328 -5.113 1.00 97.69 158 ARG A O 1
ATOM 1293 N N . ILE A 1 159 ? -16.034 5.973 -6.986 1.00 97.19 159 ILE A N 1
ATOM 1294 C CA . ILE A 1 159 ? -15.096 6.496 -7.975 1.00 97.19 159 ILE A CA 1
ATOM 1295 C C . ILE A 1 159 ? -15.938 6.913 -9.179 1.00 97.19 159 ILE A C 1
ATOM 1297 O O . ILE A 1 159 ? -16.959 6.269 -9.446 1.00 97.19 159 ILE A O 1
ATOM 1301 N N . ASP A 1 160 ? -15.552 7.982 -9.864 1.00 95.19 160 ASP A N 1
ATOM 1302 C CA . ASP A 1 160 ? -16.285 8.435 -11.043 1.00 95.19 160 ASP A CA 1
ATOM 1303 C C . ASP A 1 160 ? -16.289 7.347 -12.117 1.00 95.19 160 ASP A C 1
ATOM 1305 O O . ASP A 1 160 ? -15.294 6.651 -12.323 1.00 95.19 160 ASP A O 1
ATOM 1309 N N . THR A 1 161 ? -17.426 7.169 -12.787 1.00 94.50 161 THR A N 1
ATOM 1310 C CA . THR A 1 161 ? -17.596 6.143 -13.828 1.00 94.50 161 THR A CA 1
ATOM 1311 C C . THR A 1 161 ? -16.909 6.524 -15.134 1.00 94.50 161 THR A C 1
ATOM 1313 O O . THR A 1 161 ? -16.604 5.648 -15.942 1.00 94.50 161 THR A O 1
ATOM 1316 N N . SER A 1 162 ? -16.640 7.815 -15.327 1.00 94.69 162 SER A N 1
ATOM 1317 C CA . SER A 1 162 ? -15.886 8.350 -16.449 1.00 94.69 162 SER A CA 1
ATOM 1318 C C . SER A 1 162 ? -15.010 9.503 -15.981 1.00 94.69 162 SER A C 1
ATOM 1320 O O . SER A 1 162 ? -15.474 10.355 -15.227 1.00 94.69 162 SER A O 1
ATOM 1322 N N . ILE A 1 163 ? -13.772 9.558 -16.469 1.00 96.25 163 ILE A N 1
ATOM 1323 C CA . ILE A 1 163 ? -12.843 10.667 -16.224 1.00 96.25 163 ILE A CA 1
ATOM 1324 C C . ILE A 1 163 ? -12.190 11.116 -17.535 1.00 96.25 163 ILE A C 1
ATOM 1326 O O . ILE A 1 163 ? -12.066 10.343 -18.486 1.00 96.25 163 ILE A O 1
ATOM 1330 N N . ASN A 1 164 ? -11.763 12.374 -17.588 1.00 95.38 164 ASN A N 1
ATOM 1331 C CA . ASN A 1 164 ? -11.007 12.963 -18.699 1.00 95.38 164 ASN A CA 1
ATOM 1332 C C . ASN A 1 164 ? -9.621 13.455 -18.250 1.00 95.38 164 ASN A C 1
ATOM 1334 O O . ASN A 1 164 ? -9.003 14.287 -18.913 1.00 95.38 164 ASN A O 1
ATOM 1338 N N . GLU A 1 165 ? -9.130 12.914 -17.140 1.00 94.19 165 GLU A N 1
ATOM 1339 C CA . GLU A 1 165 ? -7.841 13.227 -16.542 1.00 94.19 165 GLU A CA 1
ATOM 1340 C C . GLU A 1 165 ? -7.011 11.958 -16.297 1.00 94.19 165 GLU A C 1
ATOM 1342 O O . GLU A 1 165 ? -7.461 10.824 -16.451 1.00 94.19 165 GLU A O 1
ATOM 1347 N N . GLU A 1 166 ? -5.748 12.147 -15.933 1.00 90.62 166 GLU A N 1
ATOM 1348 C CA . GLU A 1 166 ? -4.798 11.049 -15.749 1.00 90.62 166 GLU A CA 1
ATOM 1349 C C . GLU A 1 166 ? -5.092 10.198 -14.497 1.00 90.62 166 GLU A C 1
ATOM 1351 O O . GLU A 1 166 ? -4.756 9.012 -14.442 1.00 90.62 166 GLU A O 1
ATOM 1356 N N . TYR A 1 167 ? -5.744 10.783 -13.490 1.00 94.88 167 TYR A N 1
ATOM 1357 C CA . TYR A 1 167 ? -6.005 10.139 -12.206 1.00 94.88 167 TYR A CA 1
ATOM 1358 C C . TYR A 1 167 ? -7.455 10.335 -11.780 1.00 94.88 167 TYR A C 1
ATOM 1360 O O . TYR A 1 167 ? -7.934 11.455 -11.769 1.00 94.88 167 TYR A O 1
ATOM 1368 N N . ALA A 1 168 ? -8.111 9.271 -11.324 1.00 96.00 168 ALA A N 1
ATOM 1369 C CA . ALA A 1 168 ? -9.397 9.379 -10.648 1.00 96.00 168 ALA A CA 1
ATOM 1370 C C . ALA A 1 168 ? -9.216 9.678 -9.156 1.00 96.00 168 ALA A C 1
ATOM 1372 O O . ALA A 1 168 ? -8.266 9.201 -8.518 1.00 96.00 168 ALA A O 1
ATOM 1373 N N . THR A 1 169 ? -10.203 10.354 -8.568 1.00 96.94 169 THR A N 1
ATOM 1374 C CA . THR A 1 169 ? -10.352 10.425 -7.113 1.00 96.94 169 THR A CA 1
ATOM 1375 C C . THR A 1 169 ? -11.292 9.324 -6.629 1.00 96.94 169 THR A C 1
ATOM 1377 O O . THR A 1 169 ? -12.488 9.318 -6.904 1.00 96.94 169 THR A O 1
ATOM 1380 N N . ALA A 1 170 ? -10.750 8.382 -5.865 1.00 97.56 170 ALA A N 1
ATOM 1381 C CA . ALA A 1 170 ? -11.514 7.341 -5.194 1.00 97.56 170 ALA A CA 1
ATOM 1382 C C . ALA A 1 170 ? -11.834 7.754 -3.754 1.00 97.56 170 ALA A C 1
ATOM 1384 O O . ALA A 1 170 ? -10.948 8.159 -3.003 1.00 97.56 170 ALA A O 1
ATOM 1385 N N . THR A 1 171 ? -13.083 7.576 -3.333 1.00 97.94 171 THR A N 1
ATOM 1386 C CA . THR A 1 171 ? -13.509 7.702 -1.935 1.00 97.94 171 THR A CA 1
ATOM 1387 C C . THR A 1 171 ? -13.897 6.334 -1.394 1.00 97.94 171 THR A C 1
ATOM 1389 O O . THR A 1 171 ? -14.714 5.632 -1.991 1.00 97.94 171 THR A O 1
ATOM 1392 N N . ILE A 1 172 ? -13.348 5.973 -0.235 1.00 97.12 172 ILE A N 1
ATOM 1393 C CA . ILE A 1 172 ? -13.767 4.794 0.519 1.00 97.12 172 ILE A CA 1
ATOM 1394 C C . ILE A 1 172 ? -14.344 5.225 1.864 1.00 97.12 172 ILE A C 1
ATOM 1396 O O . ILE A 1 172 ? -13.675 5.909 2.640 1.00 97.12 172 ILE A O 1
ATOM 1400 N N . LEU A 1 173 ? -15.567 4.787 2.156 1.00 97.06 173 LEU A N 1
ATOM 1401 C CA . LEU A 1 173 ? -16.120 4.805 3.508 1.00 97.06 173 LEU A CA 1
ATOM 1402 C C . LEU A 1 173 ? -15.926 3.425 4.119 1.00 97.06 173 LEU A C 1
ATOM 1404 O O . LEU A 1 173 ? -16.425 2.436 3.598 1.00 97.06 173 LEU A O 1
ATOM 1408 N N . ILE A 1 174 ? -15.170 3.353 5.203 1.00 95.19 174 ILE A N 1
ATOM 1409 C CA . ILE A 1 174 ? -14.805 2.116 5.875 1.00 95.19 174 ILE A CA 1
ATOM 1410 C C . ILE A 1 174 ? -15.668 1.992 7.120 1.00 95.19 174 ILE A C 1
ATOM 1412 O O . ILE A 1 174 ? -15.491 2.751 8.075 1.00 95.19 174 ILE A O 1
ATOM 1416 N N . HIS A 1 175 ? -16.571 1.018 7.112 1.00 94.69 175 HIS A N 1
ATOM 1417 C CA . HIS A 1 175 ? -17.370 0.640 8.270 1.00 94.69 175 HIS A CA 1
ATOM 1418 C C . HIS A 1 175 ? -16.559 -0.355 9.085 1.00 94.69 175 HIS A C 1
ATOM 1420 O O . HIS A 1 175 ? -16.239 -1.446 8.611 1.00 94.69 175 HIS A O 1
ATOM 1426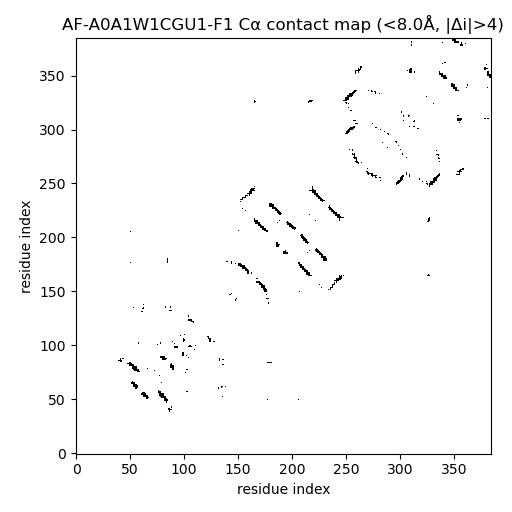 N N . HIS A 1 176 ? -16.167 0.017 10.298 1.00 89.81 176 HIS A N 1
ATOM 1427 C CA . HIS A 1 176 ? -15.331 -0.831 11.141 1.00 89.81 176 HIS A CA 1
ATOM 1428 C C . HIS A 1 176 ? -15.688 -0.694 12.617 1.00 89.81 176 HIS A C 1
ATOM 1430 O O . HIS A 1 176 ? -16.394 0.214 13.033 1.00 89.81 176 HIS A O 1
ATOM 1436 N N . ARG A 1 177 ? -15.196 -1.624 13.434 1.00 85.81 177 ARG A N 1
ATOM 1437 C CA . ARG A 1 177 ? -15.238 -1.470 14.894 1.00 85.81 177 ARG A CA 1
ATOM 1438 C C . ARG A 1 177 ? -13.992 -0.710 15.351 1.00 85.81 177 ARG A C 1
ATOM 1440 O O . ARG A 1 177 ? -12.952 -0.889 14.710 1.00 85.81 177 ARG A O 1
ATOM 1447 N N . PRO A 1 178 ? -14.041 0.081 16.434 1.00 81.31 178 PRO A N 1
ATOM 1448 C CA . PRO A 1 178 ? -12.890 0.880 16.854 1.00 81.31 178 PRO A CA 1
ATOM 1449 C C . PRO A 1 178 ? -11.632 0.045 17.143 1.00 81.31 178 PRO A C 1
ATOM 1451 O O . PRO A 1 178 ? -10.538 0.476 16.799 1.00 81.31 178 PRO A O 1
ATOM 1454 N N . SER A 1 179 ? -11.764 -1.172 17.684 1.00 76.19 179 SER A N 1
ATOM 1455 C CA . SER A 1 179 ? -10.623 -2.068 17.936 1.00 76.19 179 SER A CA 1
ATOM 1456 C C . SER A 1 179 ? -10.039 -2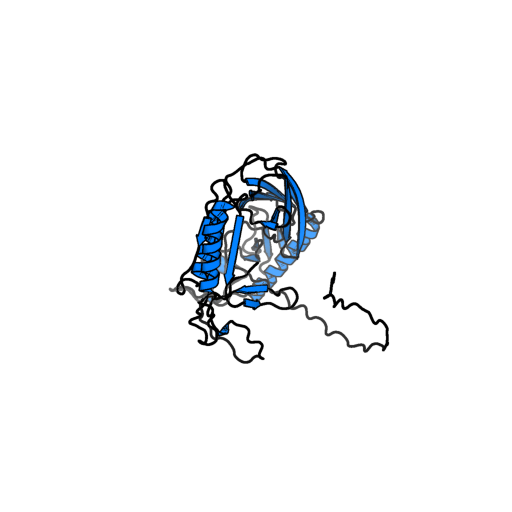.729 16.685 1.00 76.19 179 SER A C 1
ATOM 1458 O O . SER A 1 179 ? -8.990 -3.378 16.765 1.00 76.19 179 SER A O 1
ATOM 1460 N N . LEU A 1 180 ? -10.709 -2.622 15.532 1.00 80.88 180 LEU A N 1
ATOM 1461 C CA . LEU A 1 180 ? -10.253 -3.254 14.303 1.00 80.88 180 LEU A CA 1
ATOM 1462 C C . LEU A 1 180 ? -9.110 -2.436 13.699 1.00 80.88 180 LEU A C 1
ATOM 1464 O O . LEU A 1 180 ? -9.322 -1.385 13.100 1.00 80.88 180 LEU A O 1
ATOM 1468 N N . GLN A 1 181 ? -7.889 -2.952 13.819 1.00 81.50 181 GLN A N 1
ATOM 1469 C CA . GLN A 1 181 ? -6.728 -2.350 13.172 1.00 81.50 181 GLN A CA 1
ATOM 1470 C C . GLN A 1 181 ? -6.787 -2.614 11.666 1.00 81.50 181 GLN A C 1
ATOM 1472 O O . GLN A 1 181 ? -6.807 -3.766 11.226 1.00 81.50 181 GLN A O 1
ATOM 1477 N N . LEU A 1 182 ? -6.832 -1.536 10.886 1.00 83.88 182 LEU A N 1
ATOM 1478 C CA . LEU A 1 182 ? -6.984 -1.570 9.436 1.00 83.88 182 LEU A CA 1
ATOM 1479 C C . LEU A 1 182 ? -5.625 -1.447 8.742 1.00 83.88 182 LEU A C 1
ATOM 1481 O O . LEU A 1 182 ? -4.826 -0.575 9.079 1.00 83.88 182 LEU A O 1
ATOM 1485 N N . ASN A 1 183 ? -5.397 -2.286 7.735 1.00 86.31 183 ASN A N 1
ATOM 1486 C CA . ASN A 1 183 ? -4.338 -2.086 6.754 1.00 86.31 183 ASN A CA 1
ATOM 1487 C C . ASN A 1 183 ? -4.751 -1.019 5.736 1.00 86.31 183 ASN A C 1
ATOM 1489 O O . ASN A 1 183 ? -5.928 -0.685 5.590 1.00 86.31 183 ASN A O 1
ATOM 1493 N N . ARG A 1 184 ? -3.768 -0.527 4.980 1.00 86.06 184 ARG A N 1
ATOM 1494 C CA . ARG A 1 184 ? -3.999 0.373 3.849 1.00 86.06 184 ARG A CA 1
ATOM 1495 C C . ARG A 1 184 ? -4.842 -0.304 2.761 1.00 86.06 184 ARG A C 1
ATOM 1497 O O . ARG A 1 184 ? -4.723 -1.513 2.543 1.00 86.06 184 ARG A O 1
ATOM 1504 N N . ALA A 1 185 ? -5.630 0.497 2.045 1.00 92.19 185 ALA A N 1
ATOM 1505 C CA . ALA A 1 185 ? -6.265 0.077 0.803 1.00 92.19 185 ALA A CA 1
ATOM 1506 C C . ALA A 1 185 ? -5.224 -0.444 -0.196 1.00 92.19 185 ALA A C 1
ATOM 1508 O O . ALA A 1 185 ? -4.192 0.194 -0.418 1.00 92.19 185 ALA A O 1
ATOM 1509 N N . VAL A 1 186 ? -5.536 -1.554 -0.855 1.00 94.50 186 VAL A N 1
ATOM 1510 C CA . VAL A 1 186 ? -4.809 -2.018 -2.038 1.00 94.50 186 VAL A CA 1
ATOM 1511 C C . VAL A 1 186 ? -5.748 -1.911 -3.226 1.00 94.50 186 VAL A C 1
ATOM 1513 O O . VAL A 1 186 ? -6.812 -2.534 -3.237 1.00 94.50 186 VAL A O 1
ATOM 1516 N N . PHE A 1 187 ? -5.361 -1.119 -4.218 1.00 96.31 187 PHE A N 1
ATOM 1517 C CA . PHE A 1 187 ? -6.104 -0.995 -5.462 1.00 96.31 187 PHE A CA 1
ATOM 1518 C C . PHE A 1 187 ? -5.564 -1.988 -6.481 1.00 96.31 187 PHE A C 1
ATOM 1520 O O . PHE A 1 187 ? -4.370 -2.267 -6.522 1.00 96.31 187 PHE A O 1
ATOM 1527 N N . TYR A 1 188 ? -6.453 -2.511 -7.312 1.00 96.62 188 TYR A N 1
ATOM 1528 C CA . TYR A 1 188 ? -6.119 -3.287 -8.487 1.00 96.62 188 TYR A CA 1
ATOM 1529 C C . TYR A 1 188 ? -6.785 -2.639 -9.690 1.00 96.62 188 TYR A C 1
ATOM 1531 O O . TYR A 1 188 ? -7.999 -2.435 -9.677 1.00 96.62 188 TYR A O 1
ATOM 1539 N N . VAL A 1 189 ? -6.011 -2.358 -10.730 1.00 95.50 189 VAL A N 1
ATOM 1540 C CA . VAL A 1 189 ? -6.508 -1.838 -12.007 1.00 95.50 189 VAL A CA 1
ATOM 1541 C C . VAL A 1 189 ? -6.237 -2.905 -13.054 1.00 95.50 189 VAL A C 1
ATOM 1543 O O . VAL A 1 189 ? -5.108 -3.360 -13.211 1.00 95.50 189 VAL A O 1
ATOM 1546 N N . ASN A 1 190 ? -7.298 -3.394 -13.697 1.00 95.19 190 ASN A N 1
ATOM 1547 C CA . ASN A 1 190 ? -7.240 -4.464 -14.704 1.00 95.19 190 ASN A CA 1
ATOM 1548 C C . ASN A 1 190 ? -6.564 -5.763 -14.220 1.00 95.19 190 ASN A C 1
ATOM 1550 O O . ASN A 1 190 ? -6.109 -6.572 -15.015 1.00 95.19 190 ASN A O 1
ATOM 1554 N N . GLY A 1 191 ? -6.572 -6.007 -12.906 1.00 93.00 191 GLY A N 1
ATOM 1555 C CA . GLY A 1 191 ? -5.976 -7.196 -12.283 1.00 93.00 191 GLY A CA 1
ATOM 1556 C C . GLY A 1 191 ? -4.593 -6.964 -11.674 1.00 93.00 191 GLY A C 1
ATOM 1557 O O . GLY A 1 191 ? -4.212 -7.721 -10.784 1.00 93.00 191 GLY A O 1
ATOM 1558 N N . SER A 1 192 ? -3.902 -5.889 -12.051 1.00 89.88 192 SER A N 1
ATOM 1559 C CA . SER A 1 192 ? -2.594 -5.523 -11.501 1.00 89.88 192 SER A CA 1
ATOM 1560 C C . SER A 1 192 ? -2.748 -4.704 -10.229 1.00 89.88 192 SER A C 1
ATOM 1562 O O . SER A 1 192 ? -3.552 -3.774 -10.194 1.00 89.88 192 SER A O 1
ATOM 1564 N N . ALA A 1 193 ? -1.995 -5.041 -9.180 1.00 90.38 193 ALA A N 1
ATOM 1565 C CA . ALA A 1 193 ? -1.961 -4.243 -7.959 1.00 90.38 193 ALA A CA 1
ATOM 1566 C C . ALA A 1 193 ? -1.299 -2.890 -8.243 1.00 90.38 193 ALA A C 1
ATOM 1568 O O . ALA A 1 193 ? -0.213 -2.836 -8.811 1.00 90.38 193 ALA A O 1
ATOM 1569 N N . MET A 1 194 ? -1.947 -1.809 -7.826 1.00 87.00 194 MET A N 1
ATOM 1570 C CA . MET A 1 194 ? -1.480 -0.444 -8.026 1.00 87.00 194 MET A CA 1
ATOM 1571 C C . MET A 1 194 ? -1.270 0.226 -6.676 1.00 87.00 194 MET A C 1
ATOM 1573 O O . MET A 1 194 ? -2.082 0.098 -5.752 1.00 87.00 194 MET A O 1
ATOM 1577 N N . TYR A 1 195 ? -0.187 0.989 -6.577 1.00 78.00 195 TYR A N 1
ATOM 1578 C CA . TYR A 1 195 ? -0.028 1.933 -5.487 1.00 78.00 195 TYR A CA 1
ATOM 1579 C C . TYR A 1 195 ? -0.932 3.143 -5.747 1.00 78.00 195 TYR A C 1
ATOM 1581 O O . TYR A 1 195 ? -0.839 3.770 -6.797 1.00 78.00 195 TYR A O 1
ATOM 1589 N N . ALA A 1 196 ? -1.804 3.464 -4.793 1.00 86.19 196 ALA A N 1
ATOM 1590 C CA . ALA A 1 196 ? -2.660 4.646 -4.845 1.00 86.19 196 ALA A CA 1
ATOM 1591 C C . ALA A 1 196 ? -2.272 5.606 -3.721 1.00 86.19 196 ALA A C 1
ATOM 1593 O O . ALA A 1 196 ? -2.181 5.187 -2.560 1.00 86.19 196 ALA A O 1
ATOM 1594 N N . ASP A 1 197 ? -2.062 6.881 -4.038 1.00 88.50 197 ASP A N 1
ATOM 1595 C CA . ASP A 1 197 ? -1.716 7.893 -3.042 1.00 88.50 197 ASP A CA 1
ATOM 1596 C C . ASP A 1 197 ? -2.926 8.190 -2.170 1.00 88.50 197 ASP A C 1
ATOM 1598 O O . ASP A 1 197 ? -3.981 8.574 -2.672 1.00 88.50 197 ASP A O 1
ATOM 1602 N N . ARG A 1 198 ? -2.788 8.008 -0.852 1.00 94.19 198 ARG A N 1
ATOM 1603 C CA . ARG A 1 198 ? -3.844 8.392 0.085 1.00 94.19 198 ARG A CA 1
ATOM 1604 C C . ARG A 1 198 ? -3.782 9.901 0.275 1.00 94.19 198 ARG A C 1
ATOM 1606 O O . ARG A 1 198 ? -2.826 10.398 0.862 1.00 94.19 198 ARG A O 1
ATOM 1613 N N . LEU A 1 199 ? -4.806 10.596 -0.200 1.00 93.50 199 LEU A N 1
ATOM 1614 C CA . LEU A 1 199 ? -4.923 12.049 -0.112 1.00 93.50 199 LEU A CA 1
ATOM 1615 C C . LEU A 1 199 ? -5.419 12.482 1.270 1.00 93.50 199 LEU A C 1
ATOM 1617 O O . LEU A 1 199 ? -4.927 13.457 1.829 1.00 93.50 199 LEU A O 1
ATOM 1621 N N . SER A 1 200 ? -6.364 11.741 1.856 1.00 94.25 200 SER A N 1
ATOM 1622 C CA . SER A 1 200 ? -6.860 12.019 3.207 1.00 94.25 200 SER A CA 1
ATOM 1623 C C . SER A 1 200 ? -7.351 10.770 3.935 1.00 94.25 200 SER A C 1
ATOM 1625 O O . SER A 1 200 ? -7.677 9.750 3.322 1.00 94.25 200 SER A O 1
ATOM 1627 N N . SER A 1 201 ? -7.391 10.859 5.265 1.00 92.81 201 SER A N 1
ATOM 1628 C CA . SER A 1 201 ? -7.956 9.855 6.168 1.00 92.81 201 SER A CA 1
ATOM 1629 C C . SER A 1 201 ? -8.610 10.572 7.342 1.00 92.81 201 SER A C 1
ATOM 1631 O O . SER A 1 201 ? -7.914 11.164 8.164 1.00 92.81 201 SER A O 1
ATOM 1633 N N . VAL A 1 202 ? -9.937 10.517 7.418 1.00 91.31 202 VAL A N 1
ATOM 1634 C CA . VAL A 1 202 ? -10.739 11.224 8.421 1.00 91.31 202 VAL A CA 1
ATOM 1635 C C . VAL A 1 202 ? -11.660 10.232 9.119 1.00 91.31 202 VAL A C 1
ATOM 1637 O O . VAL A 1 202 ? -12.464 9.565 8.469 1.00 91.31 202 VAL A O 1
ATOM 1640 N N . ASP A 1 203 ? -11.569 10.139 10.444 1.00 87.31 203 ASP A N 1
ATOM 1641 C CA . ASP A 1 203 ? -12.550 9.399 11.240 1.00 87.31 203 ASP A CA 1
ATOM 1642 C C . ASP A 1 203 ? -13.834 10.245 11.332 1.00 87.31 203 ASP A C 1
ATOM 1644 O O . ASP A 1 203 ? -13.855 11.290 11.981 1.00 87.31 203 ASP A O 1
ATOM 1648 N N . VAL A 1 204 ? -14.892 9.811 10.642 1.00 90.19 204 VAL A N 1
ATOM 1649 C CA . VAL A 1 204 ? -16.208 10.480 10.615 1.00 90.19 204 VAL A CA 1
ATOM 1650 C C . VAL A 1 204 ? -16.988 10.162 11.891 1.00 90.19 204 VAL A C 1
ATOM 1652 O O . VAL A 1 204 ? -17.695 11.005 12.431 1.00 90.19 204 VAL A O 1
ATOM 1655 N N . SER A 1 205 ? -16.843 8.936 12.391 1.00 87.12 205 SER A N 1
ATOM 1656 C CA . SER A 1 205 ? -17.373 8.482 13.676 1.00 87.12 205 SER A CA 1
ATOM 1657 C C . SER A 1 205 ? -16.486 7.351 14.221 1.00 87.12 205 SER A C 1
ATOM 1659 O O . SER A 1 205 ? -15.610 6.873 13.497 1.00 87.12 205 SER A O 1
ATOM 1661 N N . PRO A 1 206 ? -16.710 6.849 15.450 1.00 82.75 206 PRO A N 1
ATOM 1662 C CA . PRO A 1 206 ? -15.965 5.697 15.968 1.00 82.75 206 PRO A CA 1
ATOM 1663 C C . PRO A 1 206 ? -16.040 4.444 15.081 1.00 82.75 206 PRO A C 1
ATOM 1665 O O . PRO A 1 206 ? -15.156 3.595 15.153 1.00 82.75 206 PRO A O 1
ATOM 1668 N N . ILE A 1 207 ? -17.091 4.323 14.263 1.00 89.19 207 ILE A N 1
ATOM 1669 C CA . ILE A 1 207 ? -17.337 3.149 13.417 1.00 89.19 207 ILE A CA 1
ATOM 1670 C C . ILE A 1 207 ? -17.193 3.418 11.919 1.00 89.19 207 ILE A C 1
ATOM 1672 O O . ILE A 1 207 ? -17.442 2.527 11.108 1.00 89.19 207 ILE A O 1
ATOM 1676 N N . LEU A 1 208 ? -16.840 4.649 11.544 1.00 92.25 208 LEU A N 1
ATOM 1677 C CA . LEU A 1 208 ? -16.816 5.080 10.155 1.00 92.25 208 LEU A CA 1
ATOM 1678 C C . LEU A 1 208 ? -15.597 5.953 9.888 1.00 92.25 208 LEU A C 1
ATOM 1680 O O . LEU A 1 208 ? -15.478 7.050 10.436 1.00 92.25 208 LEU A O 1
ATOM 1684 N N . ARG A 1 209 ? -14.740 5.505 8.974 1.00 93.12 209 ARG A N 1
ATOM 1685 C CA . ARG A 1 209 ? -13.608 6.279 8.458 1.00 93.12 209 ARG A CA 1
ATOM 1686 C C . ARG A 1 209 ? -13.809 6.582 6.984 1.00 93.12 209 ARG A C 1
ATOM 1688 O O . ARG A 1 209 ? -14.134 5.690 6.213 1.00 93.12 209 ARG A O 1
ATOM 1695 N N . LYS A 1 210 ? -13.558 7.820 6.577 1.00 95.44 210 LYS A N 1
ATOM 1696 C CA . LYS A 1 210 ? -13.483 8.218 5.172 1.00 95.44 210 LYS A CA 1
ATOM 1697 C C . LYS A 1 210 ? -12.022 8.330 4.764 1.00 95.44 210 LYS A C 1
ATOM 1699 O O . LYS A 1 210 ? -11.273 9.106 5.352 1.00 95.44 210 LYS A O 1
ATOM 1704 N N . GLU A 1 211 ? -11.628 7.596 3.735 1.00 96.19 211 GLU A N 1
ATOM 1705 C CA . GLU A 1 211 ? -10.334 7.763 3.082 1.00 96.19 211 GLU A CA 1
ATOM 1706 C C . GLU A 1 211 ? -10.534 8.182 1.626 1.00 96.19 211 GLU A C 1
ATOM 1708 O O . GLU A 1 211 ? -11.457 7.717 0.954 1.00 96.19 211 GLU A O 1
ATOM 1713 N N . THR A 1 212 ? -9.667 9.063 1.134 1.00 97.06 212 THR A N 1
ATOM 1714 C CA . THR A 1 212 ? -9.646 9.459 -0.279 1.00 97.06 212 THR A CA 1
ATOM 1715 C C . THR A 1 212 ? -8.298 9.134 -0.897 1.00 97.06 212 THR A C 1
ATOM 1717 O O . THR A 1 212 ? -7.260 9.221 -0.235 1.00 97.06 212 THR A O 1
ATOM 1720 N N . TYR A 1 213 ? -8.323 8.721 -2.159 1.00 96.75 213 TYR A N 1
ATOM 1721 C CA . TYR A 1 213 ? -7.160 8.229 -2.878 1.00 96.75 213 TYR A CA 1
ATOM 1722 C C . TYR A 1 213 ? -7.098 8.796 -4.287 1.00 96.75 213 TYR A C 1
ATOM 1724 O O . TYR A 1 213 ? -8.117 8.894 -4.965 1.00 96.75 213 TYR A O 1
ATOM 1732 N N . LYS A 1 214 ? -5.880 9.078 -4.743 1.00 95.56 214 LYS A N 1
ATOM 1733 C CA . LYS A 1 214 ? -5.563 9.347 -6.143 1.00 95.56 214 LYS A CA 1
ATOM 1734 C C . LYS A 1 214 ? -5.188 8.029 -6.817 1.00 95.56 214 LYS A C 1
ATOM 1736 O O . LYS A 1 214 ? -4.217 7.382 -6.416 1.00 95.56 214 LYS A O 1
ATOM 1741 N N . VAL A 1 215 ? -5.971 7.617 -7.810 1.00 95.62 215 VAL A N 1
ATOM 1742 C CA . VAL A 1 215 ? -5.823 6.329 -8.502 1.00 95.62 215 VAL A CA 1
ATOM 1743 C C . VAL A 1 215 ? -5.494 6.585 -9.965 1.00 95.62 215 VAL A C 1
ATOM 1745 O O . VAL A 1 215 ? -6.288 7.175 -10.689 1.00 95.62 215 VAL A O 1
ATOM 1748 N N . GLY A 1 216 ? -4.321 6.138 -10.404 1.00 93.75 216 GLY A N 1
ATOM 1749 C CA . GLY A 1 216 ? -3.922 6.229 -11.805 1.00 93.75 216 GLY A CA 1
ATOM 1750 C C . GLY A 1 216 ? -4.684 5.230 -12.668 1.00 93.75 216 GLY A C 1
ATOM 1751 O O . GLY A 1 216 ? -4.667 4.036 -12.362 1.00 93.75 216 GLY A O 1
ATOM 1752 N N . LEU A 1 217 ? -5.327 5.706 -13.736 1.00 94.44 217 LEU A N 1
ATOM 1753 C CA . LEU A 1 217 ? -6.073 4.864 -14.671 1.00 94.44 217 LEU A CA 1
ATOM 1754 C C . LEU A 1 217 ? -5.539 5.067 -16.094 1.00 94.44 217 LEU A C 1
ATOM 1756 O O . LEU A 1 217 ? -5.513 6.208 -16.553 1.00 94.44 217 LEU A O 1
ATOM 1760 N N . PRO A 1 218 ? -5.132 4.007 -16.812 1.00 92.38 218 PRO A N 1
ATOM 1761 C CA . PRO A 1 218 ? -4.766 4.138 -18.215 1.00 92.38 218 PRO A CA 1
ATOM 1762 C C . PRO A 1 218 ? -5.994 4.475 -19.069 1.00 92.38 218 PRO A C 1
ATOM 1764 O O . PRO A 1 218 ? -7.136 4.301 -18.644 1.00 92.38 218 PRO A O 1
ATOM 1767 N N . THR A 1 219 ? -5.756 4.939 -20.289 1.00 93.56 219 THR A N 1
ATOM 1768 C CA . THR A 1 219 ? -6.795 5.275 -21.271 1.00 93.56 219 THR A CA 1
ATOM 1769 C C . THR A 1 219 ? -7.681 4.058 -21.566 1.00 93.56 219 THR A C 1
ATOM 1771 O O . THR A 1 219 ? -7.183 2.949 -21.753 1.00 93.56 219 THR A O 1
ATOM 1774 N N . GLY A 1 220 ? -8.993 4.269 -21.663 1.00 95.38 220 GLY A N 1
ATOM 1775 C CA . GLY A 1 220 ? -9.989 3.249 -21.989 1.00 95.38 220 GLY A CA 1
ATOM 1776 C C . GLY A 1 220 ? -10.759 2.723 -20.777 1.00 95.38 220 GLY A C 1
ATOM 1777 O O . GLY A 1 220 ? -10.819 3.349 -19.719 1.00 95.38 220 GLY A O 1
ATOM 1778 N N . LYS A 1 221 ? -11.402 1.565 -20.945 1.00 97.69 221 LYS A N 1
ATOM 1779 C CA . LYS A 1 221 ? -12.246 0.951 -19.911 1.00 97.69 221 LYS A CA 1
ATOM 1780 C C . LYS A 1 221 ? -11.401 0.169 -18.913 1.00 97.69 221 LYS A C 1
ATOM 1782 O O . LYS A 1 221 ? -10.717 -0.783 -19.276 1.00 97.69 221 LYS A O 1
ATOM 1787 N N . ASN A 1 222 ? -11.511 0.537 -17.643 1.00 97.06 222 ASN A N 1
ATOM 1788 C CA . ASN A 1 222 ? -10.739 -0.029 -16.548 1.00 97.06 222 ASN A CA 1
ATOM 1789 C C . ASN A 1 222 ? -11.637 -0.701 -15.519 1.00 97.06 222 ASN A C 1
ATOM 1791 O O . ASN A 1 222 ? -12.613 -0.119 -15.048 1.00 97.06 222 ASN A O 1
ATOM 1795 N N . ARG A 1 223 ? -11.254 -1.905 -15.090 1.00 98.06 223 ARG A N 1
ATOM 1796 C CA . ARG A 1 223 ? -11.842 -2.556 -13.916 1.00 98.06 223 ARG A CA 1
ATOM 1797 C C . ARG A 1 223 ? -11.012 -2.207 -12.689 1.00 98.06 223 ARG A C 1
ATOM 1799 O O . ARG A 1 223 ? -9.900 -2.714 -12.532 1.00 98.06 223 ARG A O 1
ATOM 1806 N N . VAL A 1 224 ? -11.576 -1.390 -11.809 1.00 98.00 224 VAL A N 1
ATOM 1807 C CA . VAL A 1 224 ? -10.947 -0.954 -10.560 1.00 98.00 224 VAL A CA 1
ATOM 1808 C C . VAL A 1 224 ? -11.497 -1.789 -9.413 1.00 98.00 224 VAL A C 1
ATOM 1810 O O . VAL A 1 224 ? -12.701 -1.841 -9.189 1.00 98.00 224 VAL A O 1
ATOM 1813 N N . LYS A 1 225 ? -10.618 -2.449 -8.667 1.00 98.19 225 LYS A N 1
ATOM 1814 C CA . LYS A 1 225 ? -10.958 -3.204 -7.459 1.00 98.19 225 LYS A CA 1
ATOM 1815 C C . LYS A 1 225 ? -10.202 -2.616 -6.288 1.00 98.19 225 LYS A C 1
ATOM 1817 O O . LYS A 1 225 ? -8.980 -2.572 -6.315 1.00 98.19 225 LYS A O 1
ATOM 1822 N N . VAL A 1 226 ? -10.906 -2.235 -5.235 1.00 97.31 226 VAL A N 1
ATOM 1823 C CA . VAL A 1 226 ? -10.285 -1.878 -3.961 1.00 97.31 226 VAL A CA 1
ATOM 1824 C C . VAL A 1 226 ? -10.415 -3.050 -3.001 1.00 97.31 226 VAL A C 1
ATOM 1826 O O . VAL A 1 226 ? -11.477 -3.664 -2.893 1.00 97.31 226 VAL A O 1
ATOM 1829 N N . ARG A 1 227 ? -9.328 -3.377 -2.306 1.00 95.44 227 ARG A N 1
ATOM 1830 C CA . ARG A 1 227 ? -9.298 -4.352 -1.220 1.00 95.44 227 ARG A CA 1
ATOM 1831 C C . ARG A 1 227 ? -8.850 -3.663 0.057 1.00 95.44 227 ARG A C 1
ATOM 1833 O O . ARG A 1 227 ? -7.798 -3.032 0.086 1.00 95.44 227 ARG A O 1
ATOM 1840 N N . PHE A 1 228 ? -9.606 -3.872 1.121 1.00 92.00 228 PHE A N 1
ATOM 1841 C CA . PHE A 1 228 ? -9.191 -3.559 2.479 1.00 92.00 228 PHE A CA 1
ATOM 1842 C C . PHE A 1 228 ? -9.006 -4.836 3.274 1.00 92.00 228 PHE A C 1
ATOM 1844 O O . PHE A 1 228 ? -9.683 -5.844 3.060 1.00 92.00 228 PHE A O 1
ATOM 1851 N N . SER A 1 229 ? -8.065 -4.786 4.205 1.00 89.44 229 SER A N 1
ATOM 1852 C CA . SER A 1 229 ? -7.854 -5.859 5.160 1.00 89.44 229 SER A CA 1
ATOM 1853 C C . SER A 1 229 ? -7.632 -5.287 6.543 1.00 89.44 229 SER A C 1
ATOM 1855 O O . SER A 1 229 ? -7.178 -4.156 6.686 1.00 89.44 229 SER A O 1
ATOM 1857 N N . SER A 1 230 ? -7.953 -6.066 7.557 1.00 85.44 230 SER A N 1
ATOM 1858 C CA . SER A 1 230 ? -7.593 -5.789 8.938 1.00 85.44 230 SER A CA 1
ATOM 1859 C C . SER A 1 230 ? -6.456 -6.704 9.381 1.00 85.44 230 SER A C 1
ATOM 1861 O O . SER A 1 230 ? -6.208 -7.759 8.789 1.00 85.44 230 SER A O 1
ATOM 1863 N N . LEU A 1 231 ? -5.762 -6.322 10.450 1.00 77.56 231 LEU A N 1
ATOM 1864 C CA . LEU A 1 231 ? -4.658 -7.112 11.006 1.00 77.56 231 LEU A CA 1
ATOM 1865 C C . LEU A 1 231 ? -5.104 -8.438 11.633 1.00 77.56 231 LEU A C 1
ATOM 1867 O O . LEU A 1 231 ? -4.291 -9.348 11.770 1.00 77.56 231 LEU A O 1
ATOM 1871 N N . ASP A 1 232 ? -6.383 -8.573 11.993 1.00 78.00 232 ASP A N 1
ATOM 1872 C CA . ASP A 1 232 ? -6.970 -9.852 12.420 1.00 78.00 232 ASP A CA 1
ATOM 1873 C C . ASP A 1 232 ? -7.317 -10.777 11.235 1.00 78.00 232 ASP A C 1
ATOM 1875 O O . ASP A 1 232 ? -7.839 -11.870 11.442 1.00 78.00 232 ASP A O 1
ATOM 1879 N N . GLY A 1 233 ? -7.005 -10.363 10.002 1.00 83.31 233 GLY A N 1
ATOM 1880 C CA . GLY A 1 233 ? -7.119 -11.177 8.795 1.00 83.31 233 GLY A CA 1
ATOM 1881 C C . GLY A 1 233 ? -8.436 -11.036 8.036 1.00 83.31 233 GLY A C 1
ATOM 1882 O O . GLY A 1 233 ? -8.569 -11.645 6.973 1.00 83.31 233 GLY A O 1
ATOM 1883 N N . LYS A 1 234 ? -9.398 -10.228 8.510 1.00 88.00 234 LYS A N 1
ATOM 1884 C CA . LYS A 1 234 ? -10.629 -9.970 7.743 1.00 88.00 234 LYS A CA 1
ATOM 1885 C C . LYS A 1 234 ? -10.314 -9.156 6.495 1.00 88.00 234 LYS A C 1
ATOM 1887 O O . LYS A 1 234 ? -9.399 -8.332 6.473 1.00 88.00 234 LYS A O 1
ATOM 1892 N N . ARG A 1 235 ? -11.071 -9.405 5.429 1.00 93.56 235 ARG A N 1
ATOM 1893 C CA . ARG A 1 235 ? -10.857 -8.802 4.112 1.00 93.56 235 ARG A CA 1
ATOM 1894 C C . ARG A 1 235 ? -12.193 -8.445 3.493 1.00 93.56 235 ARG A C 1
ATOM 1896 O O . ARG A 1 235 ? -13.128 -9.235 3.562 1.00 93.56 235 ARG A O 1
ATOM 1903 N N . VAL A 1 236 ? -12.242 -7.287 2.852 1.00 96.25 236 VAL A N 1
ATOM 1904 C CA . VAL A 1 236 ? -13.388 -6.827 2.066 1.00 96.25 236 VAL A CA 1
ATOM 1905 C C . VAL A 1 236 ? -12.884 -6.237 0.762 1.00 96.25 236 VAL A C 1
ATOM 1907 O O . VAL A 1 236 ? -11.775 -5.700 0.695 1.00 96.25 236 VAL A O 1
ATOM 1910 N N . ALA A 1 237 ? -13.668 -6.386 -0.298 1.00 96.75 237 ALA A N 1
ATOM 1911 C CA . ALA A 1 237 ? -13.327 -5.842 -1.597 1.00 96.75 237 ALA A CA 1
ATOM 1912 C C . ALA A 1 237 ? -14.578 -5.370 -2.328 1.00 96.75 237 ALA A C 1
ATOM 1914 O O . ALA A 1 237 ? -15.628 -6.005 -2.242 1.00 96.75 237 ALA A O 1
ATOM 1915 N N . LYS A 1 238 ? -14.437 -4.281 -3.080 1.00 98.00 238 LYS A N 1
ATOM 1916 C CA . LYS A 1 238 ? -15.468 -3.761 -3.983 1.00 98.00 238 LYS A CA 1
ATOM 1917 C C . LYS A 1 238 ? -14.835 -3.461 -5.333 1.00 98.00 238 LYS A C 1
ATOM 1919 O O . LYS A 1 238 ? -13.627 -3.235 -5.423 1.00 98.00 238 LYS A O 1
ATOM 1924 N N . ASN A 1 239 ? -15.655 -3.488 -6.374 1.00 97.69 239 ASN A N 1
ATOM 1925 C CA . ASN A 1 239 ? -15.230 -3.227 -7.741 1.00 97.69 239 ASN A CA 1
ATOM 1926 C C . ASN A 1 239 ? -16.050 -2.081 -8.327 1.00 97.69 239 ASN A C 1
ATOM 1928 O O . ASN A 1 239 ? -17.208 -1.907 -7.958 1.00 97.69 239 ASN A O 1
ATOM 1932 N N . ALA A 1 240 ? -15.458 -1.370 -9.272 1.00 97.75 240 ALA A N 1
ATOM 1933 C CA . ALA A 1 240 ? -16.119 -0.423 -10.149 1.00 97.75 240 ALA A CA 1
ATOM 1934 C C . ALA A 1 240 ? -15.510 -0.536 -11.551 1.00 97.75 240 ALA A C 1
ATOM 1936 O O . ALA A 1 240 ? -14.385 -1.022 -11.720 1.00 97.75 240 ALA A O 1
ATOM 1937 N N . THR A 1 241 ? -16.254 -0.072 -12.544 1.00 98.00 241 THR A N 1
ATOM 1938 C CA . THR A 1 241 ? -15.751 0.110 -13.904 1.00 98.00 241 THR A CA 1
ATOM 1939 C C . THR A 1 241 ? -15.646 1.603 -14.158 1.00 98.00 241 THR A C 1
ATOM 1941 O O . THR A 1 241 ? -16.593 2.331 -13.868 1.00 98.00 241 THR A O 1
ATOM 1944 N N . VAL A 1 242 ? -14.500 2.038 -14.673 1.00 97.69 242 VAL A N 1
ATOM 1945 C CA . VAL A 1 242 ? -14.220 3.444 -14.972 1.00 97.69 242 VAL A CA 1
ATOM 1946 C C . VAL A 1 242 ? -13.705 3.555 -16.395 1.00 97.69 242 VAL A C 1
ATOM 1948 O O . VAL A 1 242 ? -12.756 2.863 -16.764 1.00 97.69 242 VAL A O 1
ATOM 1951 N N . GLU A 1 243 ? -14.314 4.415 -17.196 1.00 97.88 243 GLU A N 1
ATOM 1952 C CA . GLU A 1 243 ? -13.823 4.763 -18.525 1.00 97.88 243 GLU A CA 1
ATOM 1953 C C . GLU A 1 243 ? -12.940 6.012 -18.445 1.00 97.88 243 GLU A C 1
ATOM 1955 O O . GLU A 1 243 ? -13.382 7.073 -18.019 1.00 97.88 243 GLU A O 1
ATOM 1960 N N . ASN A 1 244 ? -11.668 5.891 -18.820 1.00 96.62 244 ASN A N 1
ATOM 1961 C CA . ASN A 1 244 ? -10.776 7.038 -18.915 1.00 96.62 244 ASN A CA 1
ATOM 1962 C C . ASN A 1 244 ? -10.661 7.498 -20.371 1.00 96.62 244 ASN A C 1
ATOM 1964 O O . ASN A 1 244 ? -10.108 6.793 -21.216 1.00 96.62 244 ASN A O 1
ATOM 1968 N N . LEU A 1 245 ? -11.152 8.699 -20.655 1.00 95.44 245 LEU A N 1
ATOM 1969 C CA . LEU A 1 245 ? -11.104 9.321 -21.977 1.00 95.44 245 LEU A CA 1
ATOM 1970 C C . LEU A 1 245 ? -9.821 10.144 -22.198 1.00 95.44 245 LEU A C 1
ATOM 1972 O O . LEU A 1 245 ? -9.583 10.627 -23.307 1.00 95.44 245 LEU A O 1
ATOM 1976 N N . PHE A 1 246 ? -8.988 10.308 -21.166 1.00 92.56 246 PHE A N 1
ATOM 1977 C CA . PHE A 1 246 ? -7.745 11.071 -21.222 1.00 92.56 246 PHE A CA 1
ATOM 1978 C C . PHE A 1 246 ? -6.694 10.394 -22.103 1.00 92.56 246 PHE A C 1
ATOM 1980 O O . PHE A 1 246 ? -6.123 9.370 -21.735 1.00 92.56 246 PHE A O 1
ATOM 1987 N N . LYS A 1 247 ? -6.367 11.019 -23.236 1.00 86.75 247 LYS A N 1
ATOM 1988 C CA . LYS A 1 247 ? -5.287 10.589 -24.135 1.00 86.75 247 LYS A CA 1
ATOM 1989 C C . LYS A 1 247 ? -3.990 11.326 -23.800 1.00 86.75 247 LYS A C 1
ATOM 1991 O O . LYS A 1 247 ? -3.636 12.314 -24.441 1.00 86.75 247 LYS A O 1
ATOM 1996 N N . GLY A 1 248 ? -3.305 10.864 -22.757 1.00 77.81 248 GLY A N 1
ATOM 1997 C CA . GLY A 1 248 ? -1.998 11.392 -22.361 1.00 77.81 248 GLY A CA 1
ATOM 1998 C C . GLY A 1 248 ? -0.873 10.980 -23.315 1.00 77.81 248 GLY A C 1
ATOM 1999 O O . GLY A 1 248 ? -1.002 10.020 -24.072 1.00 77.81 248 GLY A O 1
ATOM 2000 N N . LYS A 1 249 ? 0.264 11.680 -23.247 1.00 80.25 249 LYS A N 1
ATOM 2001 C CA . LYS A 1 249 ? 1.502 11.205 -23.882 1.00 80.25 249 LYS A CA 1
ATOM 2002 C C . LYS A 1 249 ? 2.024 9.990 -23.114 1.00 80.25 249 LYS A C 1
ATOM 2004 O O . LYS A 1 249 ? 2.184 10.070 -21.899 1.00 80.25 249 LYS A O 1
ATOM 2009 N N . THR A 1 250 ? 2.311 8.910 -23.828 1.00 81.69 250 THR A N 1
ATOM 2010 C CA . THR A 1 250 ? 2.895 7.687 -23.267 1.00 81.69 250 THR A CA 1
ATOM 2011 C C . THR A 1 250 ? 4.418 7.746 -23.313 1.00 81.69 250 THR A C 1
ATOM 2013 O O . THR A 1 250 ? 5.005 8.050 -24.351 1.00 81.69 250 THR A O 1
ATOM 2016 N N . THR A 1 251 ? 5.054 7.413 -22.194 1.00 84.19 251 THR A N 1
ATOM 2017 C CA . THR A 1 251 ? 6.509 7.266 -22.041 1.00 84.19 251 THR A CA 1
ATOM 2018 C C . THR A 1 251 ? 6.850 5.797 -21.788 1.00 84.19 251 THR A C 1
ATOM 2020 O O . THR A 1 251 ? 6.038 5.065 -21.223 1.00 84.19 251 THR A O 1
ATOM 2023 N N . PHE A 1 252 ? 8.043 5.340 -22.182 1.00 84.56 252 PHE A N 1
ATOM 2024 C CA . PHE A 1 252 ? 8.530 4.004 -21.824 1.00 84.56 252 PHE A CA 1
ATOM 2025 C C . PHE A 1 252 ? 9.782 4.120 -20.963 1.00 84.56 252 PHE A C 1
ATOM 2027 O O . PHE A 1 252 ? 10.847 4.551 -21.410 1.00 84.56 252 PHE A O 1
ATOM 2034 N N . HIS A 1 253 ? 9.646 3.723 -19.706 1.00 86.75 253 HIS A N 1
ATOM 2035 C CA . HIS A 1 253 ? 10.721 3.760 -18.725 1.00 86.75 253 HIS A CA 1
ATOM 2036 C C . HIS A 1 253 ? 11.402 2.399 -18.662 1.00 86.75 253 HIS A C 1
ATOM 2038 O O . HIS A 1 253 ? 10.733 1.376 -18.501 1.00 86.75 253 HIS A O 1
ATOM 2044 N N . ILE A 1 254 ? 12.730 2.387 -18.778 1.00 86.00 254 ILE A N 1
ATOM 2045 C CA . ILE A 1 254 ? 13.517 1.153 -18.792 1.00 86.00 254 ILE A CA 1
ATOM 2046 C C . ILE A 1 254 ? 14.582 1.243 -17.710 1.00 86.00 254 ILE A C 1
ATOM 2048 O O . ILE A 1 254 ? 15.549 1.999 -17.816 1.00 86.00 254 ILE A O 1
ATOM 2052 N N . VAL A 1 255 ? 14.407 0.434 -16.674 1.00 88.25 255 VAL A N 1
ATOM 2053 C CA . VAL A 1 255 ? 15.383 0.266 -15.601 1.00 88.25 255 VAL A CA 1
ATOM 2054 C C . VAL A 1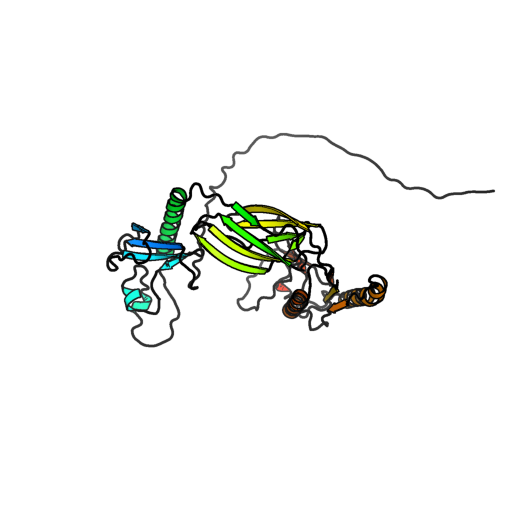 255 ? 16.093 -1.055 -15.841 1.00 88.25 255 VAL A C 1
ATOM 2056 O O . VAL A 1 255 ? 15.489 -2.114 -15.686 1.00 88.25 255 VAL A O 1
ATOM 2059 N N . ALA A 1 256 ? 17.359 -0.991 -16.250 1.00 89.06 256 ALA A N 1
ATOM 2060 C CA . ALA A 1 256 ? 18.182 -2.163 -16.517 1.00 89.06 256 ALA A CA 1
ATOM 2061 C C . ALA A 1 256 ? 19.349 -2.197 -15.526 1.00 89.06 256 ALA A C 1
ATOM 2063 O O . ALA A 1 256 ? 20.237 -1.347 -15.559 1.00 89.06 256 ALA A O 1
ATOM 2064 N N . ILE A 1 257 ? 19.330 -3.179 -14.627 1.00 88.94 257 ILE A N 1
ATOM 2065 C CA . ILE A 1 257 ? 20.294 -3.319 -13.535 1.00 88.94 257 ILE A CA 1
ATOM 2066 C C . ILE A 1 257 ? 21.086 -4.604 -13.752 1.00 88.94 257 ILE A C 1
ATOM 2068 O O . ILE A 1 257 ? 20.505 -5.683 -13.834 1.00 88.94 257 ILE A O 1
ATOM 2072 N N . GLY A 1 258 ? 22.409 -4.494 -13.820 1.00 89.94 258 GLY A N 1
ATOM 2073 C CA . GLY A 1 258 ? 23.324 -5.630 -13.854 1.00 89.94 258 GLY A CA 1
ATOM 2074 C C . GLY A 1 258 ? 24.271 -5.569 -12.665 1.00 89.94 258 GLY A C 1
ATOM 2075 O O . GLY A 1 258 ? 24.919 -4.547 -12.470 1.00 89.94 258 GLY A O 1
ATOM 2076 N N . VAL A 1 259 ? 24.345 -6.639 -11.875 1.00 89.50 259 VAL A N 1
ATOM 2077 C CA . VAL A 1 259 ? 25.234 -6.742 -10.708 1.00 89.50 259 VAL A CA 1
ATOM 2078 C C . VAL A 1 259 ? 26.213 -7.888 -10.940 1.00 89.50 259 VAL A C 1
ATOM 2080 O O . VAL A 1 259 ? 25.841 -9.057 -10.881 1.00 89.50 259 VAL A O 1
ATOM 2083 N N . ASP A 1 260 ? 27.460 -7.554 -11.257 1.00 88.75 260 ASP A N 1
ATOM 2084 C CA . ASP A 1 260 ? 28.530 -8.507 -11.570 1.00 88.75 260 ASP A CA 1
ATOM 2085 C C . ASP A 1 260 ? 29.441 -8.794 -10.368 1.00 88.75 260 ASP A C 1
ATOM 2087 O O . ASP A 1 260 ? 29.879 -9.932 -10.170 1.00 88.75 260 ASP A O 1
ATOM 2091 N N . LYS A 1 261 ? 29.696 -7.780 -9.536 1.00 87.00 261 LYS A N 1
ATOM 2092 C CA . LYS A 1 261 ? 30.607 -7.859 -8.390 1.00 87.00 261 LYS A CA 1
ATOM 2093 C C . LYS A 1 261 ? 29.881 -7.701 -7.059 1.00 87.00 261 LYS A C 1
ATOM 2095 O O . LYS A 1 261 ? 29.017 -6.846 -6.889 1.00 87.00 261 LYS A O 1
ATOM 2100 N N . PHE A 1 262 ? 30.320 -8.504 -6.095 1.00 88.38 262 PHE A N 1
ATOM 2101 C CA . PHE A 1 262 ? 29.823 -8.532 -4.723 1.00 88.38 262 PHE A CA 1
ATOM 2102 C C . PHE A 1 262 ? 31.038 -8.469 -3.789 1.00 88.38 262 PHE A C 1
ATOM 2104 O O . PHE A 1 262 ? 31.595 -9.517 -3.463 1.00 88.38 262 PHE A O 1
ATOM 2111 N N . PRO A 1 263 ? 31.514 -7.272 -3.391 1.00 85.38 263 PRO A N 1
ATOM 2112 C CA . PRO A 1 263 ? 32.773 -7.119 -2.650 1.00 85.38 263 PRO A CA 1
ATOM 2113 C C . PRO A 1 263 ? 32.831 -7.904 -1.334 1.00 85.38 263 PRO A C 1
ATOM 2115 O O . PRO A 1 263 ? 33.904 -8.273 -0.874 1.00 85.38 263 PRO A O 1
ATOM 2118 N N . ASN A 1 264 ? 31.667 -8.186 -0.745 1.00 84.00 264 ASN A N 1
ATOM 2119 C CA . ASN A 1 264 ? 31.538 -8.942 0.499 1.00 84.00 264 ASN A CA 1
ATOM 2120 C C . ASN A 1 264 ? 31.464 -10.466 0.287 1.00 84.00 264 ASN A C 1
ATOM 2122 O O . ASN A 1 264 ? 31.186 -11.196 1.242 1.00 84.00 264 ASN A O 1
ATOM 2126 N N . TRP A 1 265 ? 31.585 -10.945 -0.954 1.00 87.19 265 TRP A N 1
ATOM 2127 C CA . TRP A 1 265 ? 31.496 -12.354 -1.338 1.00 87.19 265 TRP A CA 1
ATOM 2128 C C . TRP A 1 265 ? 32.841 -12.842 -1.877 1.00 87.19 265 TRP A C 1
ATOM 2130 O O . TRP A 1 265 ? 33.739 -12.064 -2.189 1.00 87.19 265 TRP A O 1
ATOM 2140 N N . THR A 1 266 ? 32.982 -14.158 -1.995 1.00 85.19 266 THR A N 1
ATOM 2141 C CA . THR A 1 266 ? 34.153 -14.771 -2.618 1.00 85.19 266 THR A CA 1
ATOM 2142 C C . THR A 1 266 ? 34.146 -14.540 -4.137 1.00 85.19 266 THR A C 1
ATOM 2144 O O . THR A 1 266 ? 33.087 -14.436 -4.762 1.00 85.19 266 THR A O 1
ATOM 2147 N N . ILE A 1 267 ? 35.334 -14.433 -4.743 1.00 80.81 267 ILE A N 1
ATOM 2148 C CA . ILE A 1 267 ? 35.509 -14.062 -6.161 1.00 80.81 267 ILE A CA 1
ATOM 2149 C C . ILE A 1 267 ? 34.804 -15.023 -7.135 1.00 80.81 267 ILE A C 1
ATOM 2151 O O . ILE A 1 267 ? 34.321 -14.600 -8.184 1.00 80.81 267 ILE A O 1
ATOM 2155 N N . ASP A 1 268 ? 34.676 -16.299 -6.770 1.00 85.00 268 ASP A N 1
ATOM 2156 C CA . ASP A 1 268 ? 33.961 -17.342 -7.517 1.00 85.00 268 ASP A CA 1
ATOM 2157 C C . ASP A 1 268 ? 32.450 -17.091 -7.616 1.00 85.00 268 ASP A C 1
ATOM 2159 O O . ASP A 1 268 ? 31.790 -17.642 -8.496 1.00 85.00 268 ASP A O 1
ATOM 2163 N N . ARG A 1 269 ? 31.898 -16.221 -6.761 1.00 82.88 269 ARG A N 1
ATOM 2164 C CA . ARG A 1 269 ? 30.487 -15.817 -6.800 1.00 82.88 269 ARG A CA 1
ATOM 2165 C C . ARG A 1 269 ? 30.238 -14.538 -7.597 1.00 82.88 269 ARG A C 1
ATOM 2167 O O . ARG A 1 269 ? 29.124 -14.020 -7.575 1.00 82.88 269 ARG A O 1
ATOM 2174 N N . THR A 1 270 ? 31.233 -14.024 -8.313 1.00 86.19 270 THR A N 1
ATOM 2175 C CA . THR A 1 270 ? 31.020 -12.934 -9.274 1.00 86.19 270 THR A CA 1
ATOM 2176 C C . THR A 1 270 ? 30.319 -13.440 -10.538 1.00 86.19 270 THR A C 1
ATOM 2178 O O . THR A 1 270 ? 30.492 -14.585 -10.957 1.00 86.19 270 THR A O 1
ATOM 2181 N N . LEU A 1 271 ? 29.491 -12.593 -11.151 1.00 87.75 271 LEU A N 1
ATOM 2182 C CA . LEU A 1 271 ? 28.838 -12.882 -12.429 1.00 87.75 271 LEU A CA 1
ATOM 2183 C C . LEU A 1 271 ? 29.634 -12.228 -13.557 1.00 87.75 271 LEU A C 1
ATOM 2185 O O . LEU A 1 271 ? 30.041 -11.082 -13.443 1.00 87.75 271 LEU A O 1
ATOM 2189 N N . LYS A 1 272 ? 29.839 -12.932 -14.674 1.00 88.25 272 LYS A N 1
ATOM 2190 C CA . LYS A 1 272 ? 30.683 -12.420 -15.772 1.00 88.25 272 LYS A CA 1
ATOM 2191 C C . LYS A 1 272 ? 29.964 -11.456 -16.720 1.00 88.25 272 LYS A C 1
ATOM 2193 O O . LYS A 1 272 ? 30.607 -10.591 -17.297 1.00 88.25 272 LYS A O 1
ATOM 2198 N N . ASN A 1 273 ? 28.648 -11.612 -16.891 1.00 89.50 273 ASN A N 1
ATOM 2199 C CA . ASN A 1 273 ? 27.902 -10.950 -17.971 1.00 89.50 273 ASN A CA 1
ATOM 2200 C C . ASN A 1 273 ? 26.732 -10.074 -17.510 1.00 89.50 273 ASN A C 1
ATOM 2202 O O . ASN A 1 273 ? 26.145 -9.398 -18.343 1.00 89.50 273 ASN A O 1
ATOM 2206 N N . ALA A 1 274 ? 26.424 -10.005 -16.211 1.00 89.38 274 ALA A N 1
ATOM 2207 C CA . ALA A 1 274 ? 25.231 -9.306 -15.721 1.00 89.38 274 ALA A CA 1
ATOM 2208 C C . ALA A 1 274 ? 25.150 -7.834 -16.177 1.00 89.38 274 ALA A C 1
ATOM 2210 O O . ALA A 1 274 ? 24.098 -7.359 -16.604 1.00 89.38 274 ALA A O 1
ATOM 2211 N N . VAL A 1 275 ? 26.278 -7.116 -16.135 1.00 86.94 275 VAL A N 1
ATOM 2212 C CA . VAL A 1 275 ? 26.378 -5.730 -16.622 1.00 86.94 275 VAL A CA 1
ATOM 2213 C C . VAL A 1 275 ? 26.235 -5.656 -18.146 1.00 86.94 275 VAL A C 1
ATOM 2215 O O . VAL A 1 275 ? 25.528 -4.785 -18.655 1.00 86.94 275 VAL A O 1
ATOM 2218 N N . ASN A 1 276 ? 26.856 -6.582 -18.884 1.00 88.94 276 ASN A N 1
ATOM 2219 C CA . ASN A 1 276 ? 26.751 -6.644 -20.344 1.00 88.94 276 ASN A CA 1
ATOM 2220 C C . ASN A 1 276 ? 25.308 -6.898 -20.791 1.00 88.94 276 ASN A C 1
ATOM 2222 O O . ASN A 1 276 ? 24.835 -6.226 -21.707 1.00 88.94 276 ASN A O 1
ATOM 2226 N N . ASP A 1 277 ? 24.592 -7.792 -20.111 1.00 89.62 277 ASP A N 1
ATOM 2227 C CA . ASP A 1 277 ? 23.202 -8.113 -20.423 1.00 89.62 277 ASP A CA 1
ATOM 2228 C C . ASP A 1 277 ? 22.285 -6.904 -20.174 1.00 89.62 277 ASP A C 1
ATOM 2230 O O . ASP A 1 277 ? 21.485 -6.535 -21.037 1.00 89.62 277 ASP A O 1
ATOM 2234 N N . ALA A 1 278 ? 22.451 -6.209 -19.040 1.00 87.81 278 ALA A N 1
ATOM 2235 C CA . ALA A 1 278 ? 21.700 -4.987 -18.741 1.00 87.81 278 ALA A CA 1
ATOM 2236 C C . ALA A 1 278 ? 21.965 -3.873 -19.773 1.00 87.81 278 ALA A C 1
ATOM 2238 O O . ALA A 1 278 ? 21.029 -3.226 -20.256 1.00 87.81 278 ALA A O 1
ATOM 2239 N N . ASN A 1 279 ? 23.228 -3.688 -20.168 1.00 85.56 279 ASN A N 1
ATOM 2240 C CA . ASN A 1 279 ? 23.615 -2.736 -21.210 1.00 85.56 279 ASN A CA 1
ATOM 2241 C C . ASN A 1 279 ? 23.042 -3.114 -22.581 1.00 85.56 279 ASN A C 1
ATOM 2243 O O . ASN A 1 279 ? 22.596 -2.237 -23.325 1.00 85.56 279 ASN A O 1
ATOM 2247 N N . TYR A 1 280 ? 23.013 -4.406 -22.910 1.00 88.94 280 TYR A N 1
ATOM 2248 C CA . TYR A 1 280 ? 22.434 -4.898 -24.153 1.00 88.94 280 TYR A CA 1
ATOM 2249 C C . TYR A 1 280 ? 20.928 -4.633 -24.213 1.00 88.94 280 TYR A C 1
ATOM 2251 O O . TYR A 1 280 ? 20.449 -4.090 -25.208 1.00 88.94 280 TYR A O 1
ATOM 2259 N N . ILE A 1 281 ? 20.188 -4.924 -23.136 1.00 87.25 281 ILE A N 1
ATOM 2260 C CA . ILE A 1 281 ? 18.753 -4.617 -23.033 1.00 87.25 281 ILE A CA 1
ATOM 2261 C C . ILE A 1 281 ? 18.508 -3.124 -23.246 1.00 87.25 281 ILE A C 1
ATOM 2263 O O . ILE A 1 281 ? 17.710 -2.745 -24.107 1.00 87.25 281 ILE A O 1
ATOM 2267 N N . LYS A 1 282 ? 19.244 -2.270 -22.527 1.00 82.19 282 LYS A N 1
ATOM 2268 C CA . LYS A 1 282 ? 19.181 -0.814 -22.697 1.00 82.19 282 LYS A CA 1
ATOM 2269 C C . LYS A 1 282 ? 19.396 -0.415 -24.161 1.00 82.19 282 LYS A C 1
ATOM 2271 O O . LYS A 1 282 ? 18.549 0.277 -24.722 1.00 82.19 282 LYS A O 1
ATOM 2276 N N . LYS A 1 283 ? 20.470 -0.897 -24.793 1.00 84.81 283 LYS A N 1
ATOM 2277 C CA . LYS A 1 283 ? 20.817 -0.584 -26.186 1.00 84.81 283 LYS A CA 1
ATOM 2278 C C . LYS A 1 283 ? 19.733 -1.030 -27.170 1.00 84.81 283 LYS A C 1
ATOM 2280 O O . LYS A 1 283 ? 19.281 -0.227 -27.982 1.00 84.81 283 LYS A O 1
ATOM 2285 N N . VAL A 1 284 ? 19.274 -2.279 -27.078 1.00 86.25 284 VAL A N 1
ATOM 2286 C CA . VAL A 1 284 ? 18.263 -2.836 -27.992 1.00 86.25 284 VAL A CA 1
ATOM 2287 C C . VAL A 1 284 ? 16.975 -2.030 -27.936 1.00 86.25 284 VAL A C 1
ATOM 2289 O O . VAL A 1 284 ? 16.418 -1.692 -28.982 1.00 86.25 284 VAL A O 1
ATOM 2292 N N . PHE A 1 285 ? 16.500 -1.693 -26.737 1.00 82.25 285 PHE A N 1
ATOM 2293 C CA . PHE A 1 285 ? 15.294 -0.889 -26.627 1.00 82.25 285 PHE A CA 1
ATOM 2294 C C . PHE A 1 285 ? 15.526 0.554 -27.076 1.00 82.25 285 PHE A C 1
ATOM 2296 O O . PHE A 1 285 ? 14.669 1.081 -27.778 1.00 82.25 285 PHE A O 1
ATOM 2303 N N . GLN A 1 286 ? 16.673 1.170 -26.780 1.00 77.75 286 GLN A N 1
ATOM 2304 C CA . GLN A 1 286 ? 17.018 2.495 -27.310 1.00 77.75 286 GLN A CA 1
ATOM 2305 C C . GLN A 1 286 ? 16.986 2.549 -28.844 1.00 77.75 286 GLN A C 1
ATOM 2307 O O . GLN A 1 286 ? 16.384 3.453 -29.420 1.00 77.75 286 GLN A O 1
ATOM 2312 N N . GLU A 1 287 ? 17.580 1.560 -29.508 1.00 80.44 287 GLU A N 1
ATOM 2313 C CA . GLU A 1 287 ? 17.699 1.528 -30.968 1.00 80.44 287 GLU A CA 1
ATOM 2314 C C . GLU A 1 287 ? 16.401 1.120 -31.672 1.00 80.44 287 GLU A C 1
ATOM 2316 O O . GLU A 1 287 ? 16.069 1.664 -32.726 1.00 80.44 287 GLU A O 1
ATOM 2321 N N . ARG A 1 288 ? 15.665 0.143 -31.125 1.00 76.56 288 ARG A N 1
ATOM 2322 C CA . ARG A 1 288 ? 14.499 -0.445 -31.806 1.00 76.56 288 ARG A CA 1
ATOM 2323 C C . ARG A 1 288 ? 13.184 0.227 -31.454 1.00 76.56 288 ARG A C 1
ATOM 2325 O O . ARG A 1 288 ? 12.287 0.263 -32.293 1.00 76.56 288 ARG A O 1
ATOM 2332 N N . SER A 1 289 ? 13.036 0.750 -30.238 1.00 69.75 289 SER A N 1
ATOM 2333 C CA . SER A 1 289 ? 11.745 1.305 -29.819 1.00 69.75 289 SER A CA 1
ATOM 2334 C C . SER A 1 289 ? 11.451 2.667 -30.459 1.00 69.75 289 SER A C 1
ATOM 2336 O O . SER A 1 289 ? 10.291 2.958 -30.727 1.00 69.75 289 SER A O 1
ATOM 2338 N N . SER A 1 290 ? 12.465 3.431 -30.876 1.00 63.12 290 SER A N 1
ATOM 2339 C CA . SER A 1 290 ? 12.270 4.635 -31.707 1.00 63.12 290 SER A CA 1
ATOM 2340 C C . SER A 1 290 ? 11.483 4.356 -33.000 1.00 63.12 290 SER A C 1
ATOM 2342 O O . SER A 1 290 ? 10.714 5.201 -33.449 1.00 63.12 290 SER A O 1
ATOM 2344 N N . LYS A 1 291 ? 11.619 3.146 -33.565 1.00 64.25 291 LYS A N 1
ATOM 2345 C CA . LYS A 1 291 ? 10.888 2.693 -34.761 1.00 64.25 291 LYS A CA 1
ATOM 2346 C C . LYS A 1 291 ? 9.505 2.119 -34.448 1.00 64.25 291 LYS A C 1
ATOM 2348 O O . LYS A 1 291 ? 8.613 2.208 -35.282 1.00 64.25 291 LYS A O 1
ATOM 2353 N N . LEU A 1 292 ? 9.332 1.508 -33.275 1.00 59.84 292 LEU A N 1
ATOM 2354 C CA . LEU A 1 292 ? 8.070 0.874 -32.865 1.00 59.84 292 LEU A CA 1
ATOM 2355 C C . LEU A 1 292 ? 7.077 1.872 -32.263 1.00 59.84 292 LEU A C 1
ATOM 2357 O O . LEU A 1 292 ? 5.870 1.660 -32.340 1.00 59.84 292 LEU A O 1
ATOM 2361 N N . PHE A 1 293 ? 7.569 2.970 -31.693 1.00 65.06 293 PHE A N 1
ATOM 2362 C CA . PHE A 1 293 ? 6.744 3.998 -31.078 1.00 65.06 293 PHE A CA 1
ATOM 2363 C C . PHE A 1 293 ? 6.926 5.327 -31.816 1.00 65.06 293 PHE A C 1
ATOM 2365 O O . PHE A 1 293 ? 7.539 6.277 -31.329 1.00 65.06 293 PHE A O 1
ATOM 2372 N N . ILE A 1 294 ? 6.346 5.356 -33.016 1.00 47.38 294 ILE A N 1
ATOM 2373 C CA . ILE A 1 294 ? 6.451 6.394 -34.058 1.00 47.38 294 ILE A CA 1
ATOM 2374 C C . ILE A 1 294 ? 6.019 7.799 -33.565 1.00 47.38 294 ILE A C 1
ATOM 2376 O O . ILE A 1 294 ? 6.322 8.807 -34.196 1.00 47.38 294 ILE A O 1
ATOM 2380 N N . HIS A 1 295 ? 5.390 7.901 -32.389 1.00 51.16 295 HIS A N 1
ATOM 2381 C CA . HIS A 1 295 ? 4.891 9.148 -31.798 1.00 51.16 295 HIS A CA 1
ATOM 2382 C C . HIS A 1 295 ? 5.673 9.634 -30.565 1.00 51.16 295 HIS A C 1
ATOM 2384 O O . HIS A 1 295 ? 5.081 10.105 -29.595 1.00 51.16 295 HIS A O 1
ATOM 2390 N N . GLY A 1 296 ? 7.007 9.566 -30.597 1.00 48.62 296 GLY A N 1
ATOM 2391 C CA . GLY A 1 296 ? 7.832 10.291 -29.622 1.00 48.62 296 GLY A CA 1
ATOM 2392 C C . GLY A 1 296 ? 7.877 9.658 -28.232 1.00 48.62 296 GLY A C 1
ATOM 2393 O O . GLY A 1 296 ? 7.894 10.369 -27.227 1.00 48.62 296 GLY A O 1
ATOM 2394 N N . LEU A 1 297 ? 7.916 8.325 -28.170 1.00 54.22 297 LEU A N 1
ATOM 2395 C CA . LEU A 1 297 ? 8.178 7.612 -26.926 1.00 54.22 297 LEU A CA 1
ATOM 2396 C C . LEU A 1 297 ? 9.562 7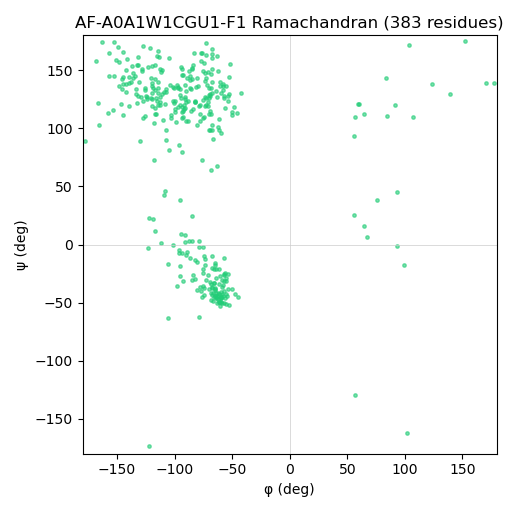.985 -26.396 1.00 54.22 297 LEU A C 1
ATOM 2398 O O . LEU A 1 297 ? 10.593 7.589 -26.941 1.00 54.22 297 LEU A O 1
ATOM 2402 N N . GLN A 1 298 ? 9.581 8.756 -25.316 1.00 53.34 298 GLN A N 1
ATOM 2403 C CA . GLN A 1 298 ? 10.816 9.073 -24.626 1.00 53.34 298 GLN A CA 1
ATOM 2404 C C . GLN A 1 298 ? 11.275 7.829 -23.859 1.00 53.34 298 GLN A C 1
ATOM 2406 O O . GLN A 1 298 ? 10.576 7.333 -22.977 1.00 53.34 298 GLN A O 1
ATOM 2411 N N . ILE A 1 299 ? 12.457 7.328 -24.205 1.00 58.97 299 ILE A N 1
ATOM 2412 C CA . ILE A 1 299 ? 13.098 6.219 -23.502 1.00 58.97 299 ILE A CA 1
ATOM 2413 C C . ILE A 1 299 ? 13.986 6.824 -22.431 1.00 58.97 299 ILE A C 1
ATOM 2415 O O . ILE A 1 299 ? 14.912 7.575 -22.745 1.00 58.97 299 ILE A O 1
ATOM 2419 N N . LYS A 1 300 ? 13.724 6.487 -21.172 1.00 57.00 300 LYS A N 1
ATOM 2420 C CA . LYS A 1 300 ? 14.592 6.875 -20.059 1.00 57.00 300 LYS A CA 1
ATOM 2421 C C . LYS A 1 300 ? 15.340 5.644 -19.570 1.00 57.00 300 LYS A C 1
ATOM 2423 O O . LYS A 1 300 ? 14.746 4.831 -18.861 1.00 57.00 300 LYS A O 1
ATOM 2428 N N . PRO A 1 301 ? 16.595 5.455 -20.007 1.00 56.62 301 PRO A N 1
ATOM 2429 C CA . PRO A 1 301 ? 17.410 4.362 -19.529 1.00 56.62 301 PRO A CA 1
ATOM 2430 C C . PRO A 1 301 ? 18.031 4.729 -18.187 1.00 56.62 301 PRO A C 1
ATOM 2432 O O . PRO A 1 301 ? 18.618 5.801 -18.029 1.00 56.62 301 PRO A O 1
ATOM 2435 N N . TYR A 1 302 ? 17.994 3.787 -17.261 1.00 61.53 302 TYR A N 1
ATOM 2436 C CA . TYR A 1 302 ? 18.688 3.920 -15.993 1.00 61.53 302 TYR A CA 1
ATOM 2437 C C . TYR A 1 302 ? 19.621 2.733 -15.798 1.00 61.53 302 TYR A C 1
ATOM 2439 O O . TYR A 1 302 ? 19.193 1.586 -15.922 1.00 61.53 302 TYR A O 1
ATOM 2447 N N . SER A 1 303 ? 20.892 3.023 -15.533 1.00 59.41 303 SER A N 1
ATOM 2448 C CA . SER A 1 303 ? 21.945 2.038 -15.292 1.00 59.41 303 SER A CA 1
ATOM 2449 C C . SER A 1 303 ? 22.803 2.508 -14.128 1.00 59.41 303 SER A C 1
ATOM 2451 O O . SER A 1 303 ? 23.120 3.693 -14.043 1.00 59.41 303 SER A O 1
ATOM 2453 N N . LEU A 1 304 ? 23.189 1.574 -13.271 1.00 61.56 304 LEU A N 1
ATOM 2454 C CA . LEU A 1 304 ? 24.158 1.790 -12.205 1.00 61.56 304 LEU A CA 1
ATOM 2455 C C . LEU A 1 304 ? 25.479 1.155 -12.653 1.00 61.56 304 LEU A C 1
ATOM 2457 O O . LEU A 1 304 ? 25.474 0.080 -13.254 1.00 61.56 304 LEU A O 1
ATOM 2461 N N . ASP A 1 305 ? 26.590 1.846 -12.426 1.00 60.19 305 ASP A N 1
ATOM 2462 C CA . ASP A 1 305 ? 27.928 1.285 -12.609 1.00 60.19 305 ASP A CA 1
ATOM 2463 C C . ASP A 1 305 ? 28.218 0.180 -11.572 1.00 60.19 305 ASP A C 1
ATOM 2465 O O . ASP A 1 305 ? 27.493 -0.001 -10.588 1.00 60.19 305 ASP A O 1
ATOM 2469 N N . THR A 1 306 ? 29.305 -0.566 -11.778 1.00 55.78 306 THR A N 1
ATOM 2470 C CA . THR A 1 306 ? 29.725 -1.667 -10.895 1.00 55.78 306 THR A CA 1
ATOM 2471 C C . THR A 1 306 ? 29.858 -1.253 -9.420 1.00 55.78 306 THR A C 1
ATOM 2473 O O . THR A 1 306 ? 29.680 -2.090 -8.538 1.00 55.78 306 THR A O 1
ATOM 2476 N N . ASN A 1 307 ? 30.110 0.029 -9.132 1.00 62.00 307 ASN A N 1
ATOM 2477 C CA . ASN A 1 307 ? 30.274 0.558 -7.776 1.00 62.00 307 ASN A CA 1
ATOM 2478 C C . ASN A 1 307 ? 28.983 1.173 -7.197 1.00 62.00 307 ASN A C 1
ATOM 2480 O O . ASN A 1 307 ? 28.943 1.511 -6.016 1.00 62.00 307 ASN A O 1
ATOM 2484 N N . SER A 1 308 ? 27.919 1.299 -7.992 1.00 73.44 308 SER A N 1
ATOM 2485 C CA . SER A 1 308 ? 26.670 1.977 -7.623 1.00 73.44 308 SER A CA 1
ATOM 2486 C C . SER A 1 308 ? 25.456 1.052 -7.605 1.00 73.44 308 SER A C 1
ATOM 2488 O O . SER A 1 308 ? 24.339 1.521 -7.440 1.00 73.44 308 SER A O 1
ATOM 2490 N N . THR A 1 309 ? 25.636 -0.267 -7.681 1.00 86.44 309 THR A N 1
ATOM 2491 C CA . THR A 1 309 ? 24.558 -1.276 -7.561 1.00 86.44 309 THR A CA 1
ATOM 2492 C C . THR A 1 309 ? 24.223 -1.671 -6.115 1.00 86.44 309 THR A C 1
ATOM 2494 O O . THR A 1 309 ? 23.710 -2.764 -5.852 1.00 86.44 309 THR A O 1
ATOM 2497 N N . THR A 1 310 ? 24.502 -0.785 -5.158 1.00 88.75 310 THR A N 1
ATOM 2498 C CA . THR A 1 310 ? 24.132 -0.985 -3.754 1.00 88.75 310 THR A CA 1
ATOM 2499 C C . THR A 1 310 ? 22.617 -0.944 -3.584 1.00 88.75 310 THR A C 1
ATOM 2501 O O . THR A 1 310 ? 21.884 -0.384 -4.411 1.00 88.75 310 THR A O 1
ATOM 2504 N N . LYS A 1 311 ? 22.120 -1.502 -2.478 1.00 88.88 311 LYS A N 1
ATOM 2505 C CA . LYS A 1 311 ? 20.690 -1.466 -2.158 1.00 88.88 311 LYS A CA 1
ATOM 2506 C C . LYS A 1 311 ? 20.129 -0.046 -2.163 1.00 88.88 311 LYS A C 1
ATOM 2508 O O . LYS A 1 311 ? 19.030 0.182 -2.674 1.00 88.88 311 LYS A O 1
ATOM 2513 N N . GLU A 1 312 ? 20.864 0.884 -1.564 1.00 88.56 312 GLU A N 1
ATOM 2514 C CA . GLU A 1 312 ? 20.460 2.282 -1.447 1.00 88.56 312 GLU A CA 1
ATOM 2515 C C . GLU A 1 312 ? 20.332 2.939 -2.822 1.00 88.56 312 GLU A C 1
ATOM 2517 O O . GLU A 1 312 ? 19.280 3.495 -3.133 1.00 88.56 312 GLU A O 1
ATOM 2522 N N . SER A 1 313 ? 21.347 2.802 -3.675 1.00 87.94 313 SER A N 1
ATOM 2523 C CA . SER A 1 313 ? 21.349 3.379 -5.021 1.00 87.94 313 SER A CA 1
ATOM 2524 C C . SER A 1 313 ? 20.258 2.790 -5.911 1.00 87.94 313 SER A C 1
ATOM 2526 O O . SER A 1 313 ? 19.559 3.535 -6.597 1.00 87.94 313 SER A O 1
ATOM 2528 N N . ILE A 1 314 ? 20.038 1.471 -5.854 1.00 88.81 314 ILE A N 1
ATOM 2529 C CA . ILE A 1 314 ? 18.938 0.816 -6.579 1.00 88.81 314 ILE A CA 1
ATOM 2530 C C . ILE A 1 314 ? 17.583 1.329 -6.084 1.00 88.81 314 ILE A C 1
ATOM 2532 O O . ILE A 1 314 ? 16.708 1.646 -6.890 1.00 88.81 314 ILE A O 1
ATOM 2536 N N . SER A 1 315 ? 17.407 1.446 -4.766 1.00 88.56 315 SER A N 1
ATOM 2537 C CA . SER A 1 315 ? 16.158 1.947 -4.179 1.00 88.56 315 SER A CA 1
ATOM 2538 C C . SER A 1 315 ? 15.906 3.402 -4.569 1.00 88.56 315 SER A C 1
ATOM 2540 O O . SER A 1 315 ? 14.797 3.748 -4.970 1.00 88.56 315 SER A O 1
ATOM 2542 N N . LYS A 1 316 ? 16.942 4.245 -4.507 1.00 88.00 316 LYS A N 1
ATOM 2543 C CA . LYS A 1 316 ? 16.883 5.648 -4.923 1.00 88.00 316 LYS A CA 1
ATOM 2544 C C . LYS A 1 316 ? 16.504 5.765 -6.394 1.00 88.00 316 LYS A C 1
ATOM 2546 O O . LYS A 1 316 ? 15.601 6.530 -6.715 1.00 88.00 316 LYS A O 1
ATOM 2551 N N . LEU A 1 317 ? 17.124 4.963 -7.257 1.00 86.44 317 LEU A N 1
ATOM 2552 C CA . LEU A 1 317 ? 16.807 4.937 -8.676 1.00 86.44 317 LEU A CA 1
ATOM 2553 C C . LEU A 1 317 ? 15.339 4.556 -8.924 1.00 86.44 317 LEU A C 1
ATOM 2555 O O . LEU A 1 317 ? 14.632 5.254 -9.646 1.00 86.44 317 LEU A O 1
ATOM 2559 N N . ILE A 1 318 ? 14.855 3.475 -8.309 1.00 87.56 318 ILE A N 1
ATOM 2560 C CA . ILE A 1 318 ? 13.456 3.046 -8.456 1.00 87.56 318 ILE A CA 1
ATOM 2561 C C . ILE A 1 318 ? 12.499 4.150 -7.979 1.00 87.56 318 ILE A C 1
ATOM 2563 O O . ILE A 1 318 ? 11.501 4.422 -8.646 1.00 87.56 318 ILE A O 1
ATOM 2567 N N . GLU A 1 319 ? 12.809 4.824 -6.870 1.00 87.06 319 GLU A N 1
ATOM 2568 C CA . GLU A 1 319 ? 12.006 5.942 -6.363 1.00 87.06 319 GLU A CA 1
ATOM 2569 C C . GLU A 1 319 ? 12.053 7.182 -7.272 1.00 87.06 319 GLU A C 1
ATOM 2571 O O . GLU A 1 319 ? 11.038 7.857 -7.446 1.00 87.06 319 GLU A O 1
ATOM 2576 N N . GLU A 1 320 ? 13.192 7.487 -7.895 1.00 86.25 320 GLU A N 1
ATOM 2577 C CA . GLU A 1 320 ? 13.303 8.550 -8.901 1.00 86.25 320 GLU A CA 1
ATOM 2578 C C . GLU A 1 320 ? 12.441 8.253 -10.129 1.00 86.25 320 GLU A C 1
ATOM 2580 O O . GLU A 1 320 ? 11.673 9.110 -10.574 1.00 86.25 320 GLU A O 1
ATOM 2585 N N . VAL A 1 321 ? 12.501 7.020 -10.636 1.00 87.50 321 VAL A N 1
ATOM 2586 C CA . VAL A 1 321 ? 11.688 6.580 -11.774 1.00 87.50 321 VAL A CA 1
ATOM 2587 C C . VAL A 1 321 ? 10.206 6.646 -11.429 1.00 87.50 321 VAL A C 1
ATOM 2589 O O . VAL A 1 321 ? 9.424 7.240 -12.175 1.00 87.50 321 VAL A O 1
ATOM 2592 N N . ARG A 1 322 ? 9.826 6.128 -10.257 1.00 86.69 322 ARG A N 1
ATOM 2593 C CA . ARG A 1 322 ? 8.453 6.145 -9.742 1.00 86.69 322 ARG A CA 1
ATOM 2594 C C . ARG A 1 322 ? 7.840 7.545 -9.716 1.00 86.69 322 ARG A C 1
ATOM 2596 O O . ARG A 1 322 ? 6.662 7.678 -10.024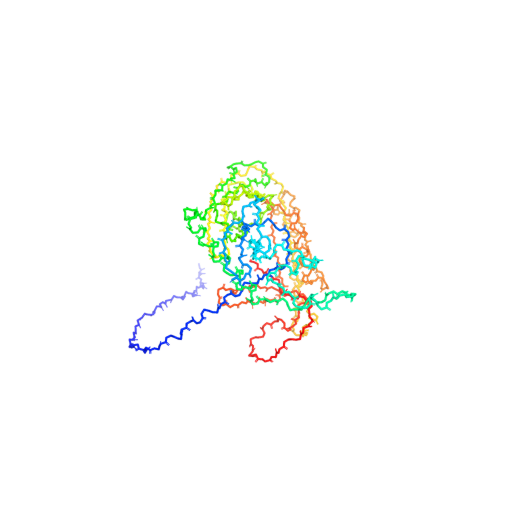 1.00 86.69 322 ARG A O 1
ATOM 2603 N N . LYS A 1 323 ? 8.614 8.584 -9.381 1.00 86.50 323 LYS A N 1
ATOM 2604 C CA . LYS A 1 323 ? 8.138 9.984 -9.378 1.00 86.50 323 LYS A CA 1
ATOM 2605 C C . LYS A 1 323 ? 7.789 10.511 -10.772 1.00 86.50 323 LYS A C 1
ATOM 2607 O O . LYS A 1 323 ? 7.068 11.498 -10.877 1.00 86.50 323 LYS A O 1
ATOM 2612 N N . SER A 1 324 ? 8.321 9.890 -11.822 1.00 85.12 324 SER A N 1
ATOM 2613 C CA . SER A 1 324 ? 8.138 10.322 -13.210 1.00 85.12 324 SER A CA 1
ATOM 2614 C C . SER A 1 324 ? 7.178 9.448 -14.021 1.00 85.12 324 SER A C 1
ATOM 2616 O O . SER A 1 324 ? 6.722 9.896 -15.071 1.00 85.12 324 SER A O 1
ATOM 2618 N N . ILE A 1 325 ? 6.876 8.233 -13.546 1.00 87.44 325 ILE A N 1
ATOM 2619 C CA . ILE A 1 325 ? 5.952 7.303 -14.202 1.00 87.44 325 ILE A CA 1
ATOM 2620 C C . ILE A 1 325 ? 4.511 7.790 -14.072 1.00 87.44 325 ILE A C 1
ATOM 2622 O O . ILE A 1 325 ? 4.043 8.175 -12.997 1.00 87.44 325 ILE A O 1
ATOM 2626 N N . LYS A 1 326 ? 3.791 7.676 -15.182 1.00 88.81 326 LYS A N 1
ATOM 2627 C CA . LYS A 1 326 ? 2.375 7.995 -15.319 1.00 88.81 326 LYS A CA 1
ATOM 2628 C C . LYS A 1 326 ? 1.517 6.755 -15.603 1.00 88.81 326 LYS A C 1
ATOM 2630 O O . LYS A 1 326 ? 2.034 5.738 -16.055 1.00 88.81 326 LYS A O 1
ATOM 2635 N N . PRO A 1 327 ? 0.189 6.812 -15.391 1.00 88.38 327 PRO A N 1
ATOM 2636 C CA . PRO A 1 327 ? -0.717 5.679 -15.610 1.00 88.38 327 PRO A CA 1
ATOM 2637 C C . PRO A 1 327 ? -0.759 5.149 -17.048 1.00 88.38 327 PRO A C 1
ATOM 2639 O O . PRO A 1 327 ? -1.054 3.976 -17.246 1.00 88.38 327 PRO A O 1
ATOM 2642 N N . ASN A 1 328 ? -0.475 6.000 -18.037 1.00 87.12 328 ASN A N 1
ATOM 2643 C CA . ASN A 1 328 ? -0.408 5.630 -19.455 1.00 87.12 328 ASN A CA 1
ATOM 2644 C C . ASN A 1 328 ? 1.000 5.211 -19.915 1.00 87.12 328 ASN A C 1
ATOM 2646 O O . ASN A 1 328 ? 1.185 4.956 -21.107 1.00 87.12 328 ASN A O 1
ATOM 2650 N N . ASP A 1 329 ? 1.986 5.182 -19.016 1.00 86.88 329 ASP A N 1
ATOM 2651 C CA . ASP A 1 329 ? 3.359 4.811 -19.348 1.00 86.88 329 ASP A CA 1
ATOM 2652 C C . ASP A 1 329 ? 3.560 3.294 -19.345 1.00 86.88 329 ASP A C 1
ATOM 2654 O O . ASP A 1 329 ? 2.902 2.544 -18.622 1.00 86.88 329 ASP A O 1
ATOM 2658 N N . TYR A 1 330 ? 4.553 2.853 -20.111 1.00 84.62 330 TYR A N 1
ATOM 2659 C CA . TYR A 1 330 ? 5.107 1.511 -20.006 1.00 84.62 330 TYR A CA 1
ATOM 2660 C C . TYR A 1 330 ? 6.321 1.524 -19.075 1.00 84.62 330 TYR A C 1
ATOM 2662 O O . TYR A 1 330 ? 7.104 2.478 -19.056 1.00 84.62 330 TYR A O 1
ATOM 2670 N N . PHE A 1 331 ? 6.512 0.438 -18.332 1.00 86.56 331 PHE A N 1
ATOM 2671 C CA . PHE A 1 331 ? 7.668 0.248 -17.464 1.00 86.56 331 PHE A CA 1
ATOM 2672 C C . PHE A 1 331 ? 8.251 -1.149 -17.659 1.00 86.56 331 PHE A C 1
ATOM 2674 O O . PHE A 1 331 ? 7.529 -2.144 -17.590 1.00 86.56 331 PHE A O 1
ATOM 2681 N N . LEU A 1 332 ? 9.561 -1.214 -17.884 1.00 86.88 332 LEU A N 1
ATOM 2682 C CA . LEU A 1 332 ? 10.331 -2.449 -17.911 1.00 86.88 332 LEU A CA 1
ATOM 2683 C C . LEU A 1 332 ? 11.397 -2.389 -16.819 1.00 86.88 332 LEU A C 1
ATOM 2685 O O . LEU A 1 332 ? 12.293 -1.546 -16.861 1.00 86.88 332 LEU A O 1
ATOM 2689 N N . LEU A 1 333 ? 11.314 -3.329 -15.881 1.00 89.44 333 LEU A N 1
ATOM 2690 C CA . LEU A 1 333 ? 12.394 -3.637 -14.955 1.00 89.44 333 LEU A CA 1
ATOM 2691 C C . LEU A 1 333 ? 13.125 -4.881 -15.455 1.00 89.44 333 LEU A C 1
ATOM 2693 O O . LEU A 1 333 ? 12.551 -5.968 -15.505 1.00 89.44 333 LEU A O 1
ATOM 2697 N N . TYR A 1 334 ? 14.395 -4.714 -15.798 1.00 90.75 334 TYR A N 1
ATOM 2698 C CA . TYR A 1 334 ? 15.317 -5.796 -16.101 1.00 90.75 334 TYR A CA 1
ATOM 2699 C C . TYR A 1 334 ? 16.386 -5.858 -15.011 1.00 90.75 334 TYR A C 1
ATOM 2701 O O . TYR A 1 334 ? 17.035 -4.853 -14.720 1.00 90.75 334 TYR A O 1
ATOM 2709 N N . VAL A 1 335 ? 16.577 -7.035 -14.416 1.00 90.75 335 VAL A N 1
ATOM 2710 C CA . VAL A 1 335 ? 17.593 -7.256 -13.382 1.00 90.75 335 VAL A CA 1
ATOM 2711 C C . VAL A 1 335 ? 18.375 -8.526 -13.696 1.00 90.75 335 VAL A C 1
ATOM 2713 O O . VAL A 1 335 ? 17.798 -9.610 -13.747 1.00 90.75 335 VAL A O 1
ATOM 2716 N N . ALA A 1 336 ? 19.689 -8.389 -13.847 1.00 91.38 336 ALA A N 1
ATOM 2717 C CA . ALA A 1 336 ? 20.645 -9.486 -13.895 1.00 91.38 336 ALA A CA 1
ATOM 2718 C C . ALA A 1 336 ? 21.487 -9.463 -12.610 1.00 91.38 336 ALA A C 1
ATOM 2720 O O . ALA A 1 336 ? 22.307 -8.571 -12.404 1.00 91.38 336 ALA A O 1
ATOM 2721 N N . SER A 1 337 ? 21.237 -10.414 -11.711 1.00 91.62 337 SER A N 1
ATOM 2722 C CA . SER A 1 337 ? 21.950 -10.583 -10.439 1.00 91.62 337 SER A CA 1
ATOM 2723 C C . SER A 1 337 ? 21.689 -11.990 -9.878 1.00 91.62 337 SER A C 1
ATOM 2725 O O . SER A 1 337 ? 20.866 -12.735 -10.415 1.00 91.62 337 SER A O 1
ATOM 2727 N N . HIS A 1 338 ? 22.349 -12.355 -8.778 1.00 91.69 338 HIS A N 1
ATOM 2728 C CA . HIS A 1 338 ? 22.022 -13.558 -8.014 1.00 91.69 338 HIS A CA 1
ATOM 2729 C C . HIS A 1 338 ? 20.621 -13.479 -7.408 1.00 91.69 338 HIS A C 1
ATOM 2731 O O . HIS A 1 338 ? 20.255 -12.493 -6.763 1.00 91.69 338 HIS A O 1
ATOM 2737 N N . GLY A 1 339 ? 19.858 -14.556 -7.581 1.00 88.75 339 GLY A N 1
ATOM 2738 C CA . GLY A 1 339 ? 18.551 -14.753 -6.965 1.00 88.75 339 GLY A CA 1
ATOM 2739 C C . GLY A 1 339 ? 18.654 -15.325 -5.556 1.00 88.75 339 GLY A C 1
ATOM 2740 O O . GLY A 1 339 ? 19.483 -16.190 -5.279 1.00 88.75 339 GLY A O 1
ATOM 2741 N N . ILE A 1 340 ? 17.786 -14.871 -4.656 1.00 86.56 340 ILE A N 1
ATOM 2742 C CA . ILE A 1 340 ? 17.707 -15.352 -3.277 1.00 86.56 340 ILE A CA 1
ATOM 2743 C C . ILE A 1 340 ? 16.252 -15.659 -2.961 1.00 86.56 340 ILE A C 1
ATOM 2745 O O . ILE A 1 340 ? 15.382 -14.806 -3.106 1.00 86.56 340 ILE A O 1
ATOM 2749 N N . ILE A 1 341 ? 15.981 -16.864 -2.471 1.00 85.31 341 ILE A N 1
ATOM 2750 C CA . ILE A 1 341 ? 14.657 -17.239 -1.976 1.00 85.31 341 ILE A CA 1
ATOM 2751 C C . ILE A 1 341 ? 14.691 -17.160 -0.449 1.00 85.31 341 ILE A C 1
ATOM 2753 O O . ILE A 1 341 ? 15.506 -17.829 0.187 1.00 85.31 341 ILE A O 1
ATOM 2757 N N . LYS A 1 342 ? 13.814 -16.346 0.148 1.00 81.25 342 LYS A N 1
ATOM 2758 C CA . LYS A 1 342 ? 13.623 -16.286 1.611 1.00 81.25 342 LYS A CA 1
ATOM 2759 C C . LYS A 1 342 ? 12.180 -16.640 1.976 1.00 81.25 342 LYS A C 1
ATOM 2761 O O . LYS A 1 342 ? 11.273 -16.445 1.172 1.00 81.25 342 LYS A O 1
ATOM 2766 N N . GLY A 1 343 ? 11.977 -17.148 3.192 1.00 80.75 343 GLY A N 1
ATOM 2767 C CA . GLY A 1 343 ? 10.671 -17.568 3.717 1.00 80.75 343 GLY A CA 1
ATOM 2768 C C . GLY A 1 343 ? 10.473 -19.089 3.735 1.00 80.75 343 GLY A C 1
ATOM 2769 O O . GLY A 1 343 ? 11.292 -19.850 3.219 1.00 80.75 343 GLY A O 1
ATOM 2770 N N . THR A 1 344 ? 9.378 -19.536 4.350 1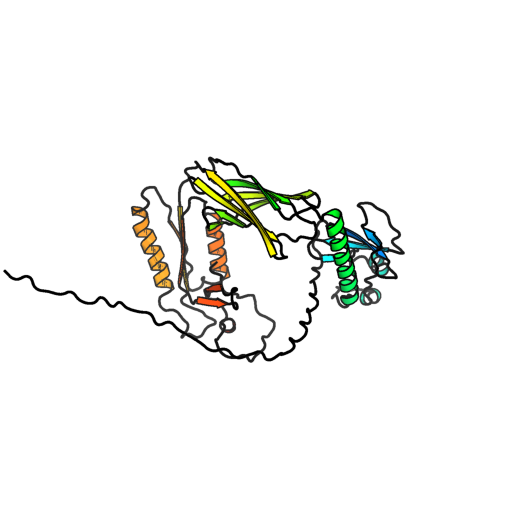.00 76.56 344 THR A N 1
ATOM 2771 C CA . THR A 1 344 ? 8.995 -20.953 4.469 1.00 76.56 344 THR A CA 1
ATOM 2772 C C . THR A 1 344 ? 7.550 -21.154 4.003 1.00 76.56 344 THR A C 1
ATOM 2774 O O . THR A 1 344 ? 6.726 -20.250 4.105 1.00 76.56 344 THR A O 1
ATOM 2777 N N . GLY A 1 345 ? 7.235 -22.335 3.455 1.00 79.12 345 GLY A N 1
ATOM 2778 C CA . GLY A 1 345 ? 5.883 -22.648 2.969 1.00 79.12 345 GLY A CA 1
ATOM 2779 C C . GLY A 1 345 ? 5.366 -21.661 1.912 1.00 79.12 345 GLY A C 1
ATOM 2780 O O . GLY A 1 345 ? 6.061 -21.377 0.937 1.00 79.12 345 GLY A O 1
ATOM 2781 N N . GLU A 1 346 ? 4.153 -21.145 2.122 1.00 71.19 346 GLU A N 1
ATOM 2782 C CA . GLU A 1 346 ? 3.458 -20.188 1.239 1.00 71.19 346 GLU A CA 1
ATOM 2783 C C . GLU A 1 346 ? 4.027 -18.752 1.306 1.00 71.19 346 GLU A C 1
ATOM 2785 O O . GLU A 1 346 ? 3.749 -17.921 0.437 1.00 71.19 346 GLU A O 1
ATOM 2790 N N . ASP A 1 347 ? 4.879 -18.459 2.295 1.00 75.75 347 ASP A N 1
ATOM 2791 C CA . ASP A 1 347 ? 5.529 -17.152 2.473 1.00 75.75 347 ASP A CA 1
ATOM 2792 C C . ASP A 1 347 ? 6.881 -17.052 1.753 1.00 75.75 347 ASP A C 1
ATOM 2794 O O . ASP A 1 347 ? 7.610 -16.073 1.925 1.00 75.75 347 ASP A O 1
ATOM 2798 N N . LYS A 1 348 ? 7.238 -18.048 0.931 1.00 83.44 348 LYS A N 1
ATOM 2799 C CA . LYS A 1 348 ? 8.421 -17.960 0.070 1.00 83.44 348 LYS A CA 1
ATOM 2800 C C . LYS A 1 348 ? 8.307 -16.744 -0.855 1.00 83.44 348 LYS A C 1
ATOM 2802 O O . LYS A 1 348 ? 7.272 -16.493 -1.481 1.00 83.44 348 LYS A O 1
ATOM 2807 N N . ARG A 1 349 ? 9.390 -15.977 -0.927 1.00 83.12 349 ARG A N 1
ATOM 2808 C CA . ARG A 1 349 ? 9.529 -14.776 -1.755 1.00 83.12 349 ARG A CA 1
ATOM 2809 C C . ARG A 1 349 ? 10.871 -14.802 -2.474 1.00 83.12 349 ARG A C 1
ATOM 2811 O O . ARG A 1 349 ? 11.860 -15.297 -1.926 1.00 83.12 349 ARG A O 1
ATOM 2818 N N . TYR A 1 350 ? 10.881 -14.275 -3.694 1.00 86.06 350 TYR A N 1
ATOM 2819 C CA . TYR A 1 350 ? 12.073 -14.158 -4.521 1.00 86.06 350 TYR A CA 1
ATOM 2820 C C . TYR A 1 350 ? 12.667 -12.754 -4.399 1.00 86.06 350 TYR A C 1
ATOM 2822 O O . TYR A 1 350 ? 11.961 -11.747 -4.432 1.00 86.06 350 TYR A O 1
ATOM 2830 N N . TYR A 1 351 ? 13.980 -12.698 -4.248 1.00 90.31 351 TYR A N 1
ATOM 2831 C CA . TYR A 1 351 ? 14.759 -11.482 -4.098 1.00 90.31 351 TYR A CA 1
ATOM 2832 C C . TYR A 1 351 ? 15.947 -11.530 -5.050 1.00 90.31 351 TYR A C 1
ATOM 2834 O O . TYR A 1 351 ? 16.360 -12.610 -5.471 1.00 90.31 351 TYR A O 1
ATOM 2842 N N . PHE A 1 352 ? 16.549 -10.379 -5.325 1.00 90.94 352 PHE A N 1
ATOM 2843 C CA . PHE A 1 352 ? 17.863 -10.321 -5.960 1.00 90.94 352 PHE A CA 1
ATOM 2844 C C . PHE A 1 352 ? 18.896 -9.669 -5.038 1.00 90.94 352 PHE A C 1
ATOM 2846 O O . PHE A 1 352 ? 18.561 -8.885 -4.140 1.00 90.94 352 PHE A O 1
ATOM 2853 N N . ALA A 1 353 ? 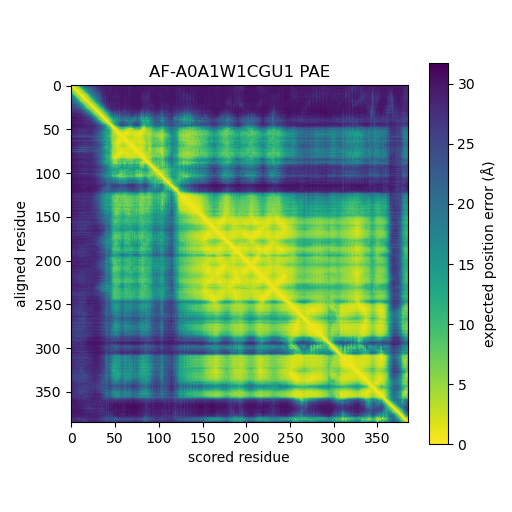20.159 -10.029 -5.249 1.00 90.69 353 ALA A N 1
ATOM 2854 C CA . ALA A 1 353 ? 21.289 -9.522 -4.489 1.00 90.69 353 ALA A CA 1
ATOM 2855 C C . ALA A 1 353 ? 21.752 -8.148 -5.023 1.00 90.69 353 ALA A C 1
ATOM 2857 O O . ALA A 1 353 ? 22.100 -8.045 -6.201 1.00 90.69 353 ALA A O 1
ATOM 2858 N N . PRO A 1 354 ? 21.783 -7.086 -4.201 1.00 91.44 354 PRO A N 1
ATOM 2859 C CA . PRO A 1 354 ? 22.576 -5.895 -4.506 1.00 91.44 354 PRO A CA 1
ATOM 2860 C C . PRO A 1 354 ? 24.072 -6.158 -4.243 1.00 91.44 354 PRO A C 1
ATOM 2862 O O . PRO A 1 354 ? 24.417 -7.130 -3.565 1.00 91.44 354 PRO A O 1
ATOM 2865 N N . SER A 1 355 ? 24.965 -5.304 -4.753 1.00 89.50 355 SER A N 1
ATOM 2866 C CA . SER A 1 355 ? 26.421 -5.519 -4.635 1.00 89.50 355 SER A CA 1
ATOM 2867 C C . SER A 1 355 ? 26.936 -5.479 -3.192 1.00 89.50 355 SER A C 1
ATOM 2869 O O . SER A 1 355 ? 27.894 -6.175 -2.859 1.00 89.50 355 SER A O 1
ATOM 2871 N N . ASP A 1 356 ? 26.276 -4.730 -2.308 1.00 89.25 356 ASP A N 1
ATOM 2872 C CA . ASP A 1 356 ? 26.625 -4.569 -0.893 1.00 89.25 356 ASP A CA 1
ATOM 2873 C C . ASP A 1 356 ? 26.060 -5.669 0.025 1.00 89.25 356 ASP A C 1
ATOM 2875 O O . ASP A 1 356 ? 26.280 -5.644 1.240 1.00 89.25 356 ASP A O 1
ATOM 2879 N N . LEU A 1 357 ? 25.372 -6.676 -0.524 1.00 88.00 357 LEU A N 1
ATOM 2880 C CA . LEU A 1 357 ? 24.826 -7.773 0.271 1.00 88.00 357 LEU A CA 1
ATOM 2881 C C . LEU A 1 357 ? 25.940 -8.576 0.962 1.00 88.00 357 LEU A C 1
ATOM 2883 O O . LEU A 1 357 ? 26.857 -9.086 0.325 1.00 88.00 357 LEU A O 1
ATOM 2887 N N . SER A 1 358 ? 25.840 -8.759 2.279 1.00 79.75 358 SER A N 1
ATOM 2888 C CA . SER A 1 358 ? 26.793 -9.573 3.047 1.00 79.75 358 SER A CA 1
ATOM 2889 C C . SER A 1 358 ? 26.661 -11.072 2.731 1.00 79.75 358 SER A C 1
ATOM 2891 O O . SER A 1 358 ? 25.556 -11.614 2.768 1.00 79.75 358 SER A O 1
ATOM 2893 N N . ALA A 1 359 ? 27.781 -11.782 2.525 1.00 65.56 359 ALA A N 1
ATOM 2894 C CA . ALA A 1 359 ? 27.782 -13.229 2.248 1.00 65.56 359 ALA A CA 1
ATOM 2895 C C . ALA A 1 359 ? 27.097 -14.070 3.344 1.00 65.56 359 ALA A C 1
ATOM 2897 O O . ALA A 1 359 ? 26.440 -15.064 3.033 1.00 65.56 359 ALA A O 1
ATOM 2898 N N . THR A 1 360 ? 27.168 -13.629 4.607 1.00 60.81 360 THR A N 1
ATOM 2899 C CA . THR A 1 360 ? 26.536 -14.272 5.776 1.00 60.81 360 THR A CA 1
ATOM 2900 C C . THR A 1 360 ? 25.002 -14.229 5.766 1.00 60.81 360 THR A C 1
ATOM 2902 O O . THR A 1 360 ? 24.372 -14.861 6.607 1.00 60.81 360 THR A O 1
ATOM 2905 N N . GLU A 1 361 ? 24.383 -13.467 4.858 1.00 54.44 361 GLU A N 1
ATOM 2906 C CA . GLU A 1 361 ? 22.921 -13.338 4.736 1.00 54.44 361 GLU A CA 1
ATOM 2907 C C . GLU A 1 361 ? 22.315 -14.172 3.598 1.00 54.44 361 GLU A C 1
ATOM 2909 O O . GLU A 1 361 ? 21.089 -14.162 3.395 1.00 54.44 361 GLU A O 1
ATOM 2914 N N . THR A 1 362 ? 23.164 -14.892 2.862 1.00 47.59 362 THR A N 1
ATOM 2915 C CA . THR A 1 362 ? 22.747 -15.925 1.915 1.00 47.59 362 THR A CA 1
ATOM 2916 C C . THR A 1 362 ? 22.409 -17.166 2.738 1.00 47.59 362 THR A C 1
ATOM 2918 O O . THR A 1 362 ? 23.291 -17.648 3.448 1.00 47.59 362 THR A O 1
ATOM 2921 N N . PRO A 1 363 ? 21.175 -17.701 2.706 1.00 41.31 363 PRO A N 1
ATOM 2922 C CA . PRO A 1 363 ? 20.912 -18.975 3.346 1.00 41.31 363 PRO A CA 1
ATOM 2923 C C . PRO A 1 363 ? 21.667 -20.042 2.558 1.00 41.31 363 PRO A C 1
ATOM 2925 O O . PRO A 1 363 ? 21.222 -20.492 1.504 1.00 41.31 363 PRO A O 1
ATOM 2928 N N . THR A 1 364 ? 22.842 -20.419 3.051 1.00 36.00 364 THR A N 1
ATOM 2929 C CA . THR A 1 364 ? 23.458 -21.687 2.694 1.00 36.00 364 THR A CA 1
ATOM 2930 C C . THR A 1 364 ? 22.447 -22.766 3.070 1.00 36.00 364 THR A C 1
ATOM 2932 O O . THR A 1 364 ? 21.962 -22.801 4.202 1.00 36.00 364 THR A O 1
ATOM 2935 N N . LEU A 1 365 ? 22.087 -23.628 2.121 1.00 36.06 365 LEU A N 1
ATOM 2936 C CA . LEU A 1 365 ? 21.396 -24.887 2.398 1.00 36.06 365 LEU A CA 1
ATOM 2937 C C . LEU A 1 365 ? 22.361 -25.832 3.133 1.00 36.06 365 LEU A C 1
ATOM 2939 O O . LEU A 1 365 ? 22.748 -26.861 2.597 1.00 36.06 365 LEU A O 1
ATOM 2943 N N . THR A 1 366 ? 22.792 -25.469 4.338 1.00 29.98 366 THR A N 1
ATOM 2944 C CA . THR A 1 366 ? 23.550 -26.339 5.240 1.00 29.98 366 THR A CA 1
ATOM 2945 C C . THR A 1 366 ? 23.181 -26.039 6.694 1.00 29.98 366 THR A C 1
ATOM 2947 O O . THR A 1 366 ? 22.888 -24.907 7.072 1.00 29.98 366 THR A O 1
ATOM 2950 N N . HIS A 1 367 ? 23.113 -27.112 7.484 1.00 29.20 367 HIS A N 1
ATOM 2951 C CA . HIS A 1 367 ? 22.653 -27.181 8.873 1.00 29.20 367 HIS A CA 1
ATOM 2952 C C . HIS A 1 367 ? 23.312 -26.162 9.833 1.00 29.20 367 HIS A C 1
ATOM 2954 O O . HIS A 1 367 ? 24.426 -25.703 9.583 1.00 29.20 367 HIS A O 1
ATOM 2960 N N . PRO A 1 368 ? 22.632 -25.795 10.942 1.00 34.84 368 PRO A N 1
ATOM 2961 C CA . PRO A 1 368 ? 22.951 -24.609 11.725 1.00 34.84 368 PRO A CA 1
ATOM 2962 C C . PRO A 1 368 ? 24.030 -24.889 12.771 1.00 34.84 368 PRO A C 1
ATOM 2964 O O . PRO A 1 368 ? 23.896 -25.840 13.526 1.00 34.84 368 PRO A O 1
ATOM 2967 N N . HIS A 1 369 ? 25.020 -24.004 12.890 1.00 32.16 369 HIS A N 1
ATOM 2968 C CA . HIS A 1 369 ? 25.618 -23.617 14.174 1.00 32.16 369 HIS A CA 1
ATOM 2969 C C . HIS A 1 369 ? 26.461 -22.347 13.996 1.00 32.16 369 HIS A C 1
ATOM 2971 O O . HIS A 1 369 ? 27.569 -22.397 13.474 1.00 32.16 369 HIS A O 1
ATOM 2977 N N . SER A 1 370 ? 25.923 -21.198 14.413 1.00 33.12 370 SER A N 1
ATOM 2978 C CA . SER A 1 370 ? 26.643 -20.105 15.101 1.00 33.12 370 SER A CA 1
ATOM 2979 C C . SER A 1 370 ? 25.756 -18.857 15.220 1.00 33.12 370 SER A C 1
ATOM 2981 O O . SER A 1 370 ? 24.995 -18.510 14.318 1.00 33.12 370 SER A O 1
ATOM 2983 N N . SER A 1 371 ? 25.823 -18.216 16.386 1.00 30.17 371 SER A N 1
ATOM 2984 C CA . SER A 1 371 ? 25.030 -17.044 16.778 1.00 30.17 371 SER A CA 1
ATOM 2985 C C . SER A 1 371 ? 25.611 -15.739 16.206 1.00 30.17 371 SER A C 1
ATOM 2987 O O . SER A 1 371 ? 26.834 -15.597 16.196 1.00 30.17 371 SER A O 1
ATOM 2989 N N . PRO A 1 372 ? 24.793 -14.750 15.788 1.00 34.53 372 PRO A N 1
ATOM 2990 C CA . PRO A 1 372 ? 25.306 -13.479 15.283 1.00 34.53 372 PRO A CA 1
ATOM 2991 C C . PRO A 1 372 ? 25.566 -12.439 16.392 1.00 34.53 372 PRO A C 1
ATOM 2993 O O . PRO A 1 372 ? 24.796 -12.302 17.341 1.00 34.53 372 PRO A O 1
ATOM 2996 N N . SER A 1 373 ? 26.657 -11.688 16.211 1.00 30.02 373 SER A N 1
ATOM 2997 C CA . SER A 1 373 ? 27.107 -10.526 16.996 1.00 30.02 373 SER A CA 1
ATOM 2998 C C . SER A 1 373 ? 26.277 -9.254 16.700 1.00 30.02 373 SER A C 1
ATOM 3000 O O . SER A 1 373 ? 25.808 -9.098 15.566 1.00 30.02 373 SER A O 1
ATOM 3002 N N . PRO A 1 374 ? 26.086 -8.323 17.663 1.00 30.81 374 PRO A N 1
ATOM 3003 C CA . PRO A 1 374 ? 25.198 -7.178 17.518 1.00 30.81 374 PRO A CA 1
ATOM 3004 C C . PRO A 1 374 ? 25.980 -5.935 17.074 1.00 30.81 374 PRO A C 1
ATOM 3006 O O . PRO A 1 374 ? 26.416 -5.159 17.910 1.00 30.81 374 PRO A O 1
ATOM 3009 N N . ASN A 1 375 ? 26.190 -5.762 15.767 1.00 34.81 375 ASN A N 1
ATOM 3010 C CA . ASN A 1 375 ? 26.413 -4.455 15.122 1.00 34.81 375 ASN A CA 1
ATOM 3011 C C . ASN A 1 375 ? 26.553 -4.652 13.604 1.00 34.81 375 ASN A C 1
ATOM 3013 O O . ASN A 1 375 ? 27.652 -4.842 13.090 1.00 34.81 375 ASN A O 1
ATOM 3017 N N . LYS A 1 376 ? 25.438 -4.611 12.866 1.00 36.91 376 LYS A N 1
ATOM 3018 C CA . LYS A 1 376 ? 25.454 -4.451 11.403 1.00 36.91 376 LYS A CA 1
ATOM 3019 C C . LYS A 1 376 ? 24.304 -3.554 10.957 1.00 36.91 376 LYS A C 1
ATOM 3021 O O . LYS A 1 376 ? 23.159 -3.761 11.361 1.00 36.91 376 LYS A O 1
ATOM 3026 N N . LEU A 1 377 ? 24.629 -2.568 10.116 1.00 34.38 377 LEU A N 1
ATOM 3027 C CA . LEU A 1 377 ? 23.652 -1.837 9.312 1.00 34.38 377 LEU A CA 1
ATOM 3028 C C . LEU A 1 377 ? 22.793 -2.836 8.518 1.00 34.38 377 LEU A C 1
ATOM 3030 O O . LEU A 1 377 ? 23.270 -3.878 8.078 1.00 34.38 377 LEU A O 1
ATOM 3034 N N . SER A 1 378 ? 21.514 -2.515 8.348 1.00 38.22 378 SER A N 1
ATOM 3035 C CA . SER A 1 378 ? 20.524 -3.386 7.707 1.00 38.22 378 SER A CA 1
ATOM 3036 C C . SER A 1 378 ? 20.798 -3.584 6.203 1.00 38.22 378 SER A C 1
ATOM 3038 O O . SER A 1 378 ? 20.460 -2.721 5.394 1.00 38.22 378 SER A O 1
ATOM 3040 N N . THR A 1 379 ? 21.344 -4.742 5.809 1.00 52.12 379 THR A N 1
ATOM 3041 C CA . THR A 1 379 ? 21.689 -5.100 4.412 1.00 52.12 379 THR A CA 1
ATOM 3042 C C . THR A 1 379 ? 20.770 -6.168 3.799 1.00 52.12 379 THR A C 1
ATOM 3044 O O . THR A 1 379 ? 21.214 -7.114 3.164 1.00 52.12 379 THR A O 1
ATOM 3047 N N . THR A 1 380 ? 19.449 -6.030 3.957 1.00 60.75 380 THR A N 1
ATOM 3048 C CA . THR A 1 380 ? 18.459 -6.997 3.421 1.00 60.75 380 THR A CA 1
ATOM 3049 C C . THR A 1 380 ? 18.399 -6.997 1.879 1.00 60.75 380 THR A C 1
ATOM 3051 O O . THR A 1 380 ? 18.353 -5.899 1.320 1.00 60.75 380 THR A O 1
ATOM 3054 N N . PRO A 1 381 ? 18.278 -8.156 1.191 1.00 63.16 381 PRO A N 1
ATOM 3055 C CA . PRO A 1 381 ? 18.116 -8.224 -0.268 1.00 63.16 381 PRO A CA 1
ATOM 3056 C C . PRO A 1 381 ? 16.817 -7.553 -0.750 1.00 63.16 381 PRO A C 1
ATOM 3058 O O . PRO A 1 381 ? 15.893 -7.331 0.041 1.00 63.16 381 PRO A O 1
ATOM 3061 N N . ILE A 1 382 ? 16.741 -7.226 -2.045 1.00 67.88 382 ILE A N 1
ATOM 3062 C CA . ILE A 1 382 ? 15.618 -6.469 -2.627 1.00 67.88 382 ILE A CA 1
ATOM 3063 C C . ILE A 1 382 ? 14.536 -7.428 -3.121 1.00 67.88 382 ILE A C 1
ATOM 3065 O O . ILE A 1 382 ? 14.818 -8.355 -3.878 1.00 67.88 382 ILE A O 1
ATOM 3069 N N . LEU A 1 383 ? 13.298 -7.209 -2.671 1.00 60.66 383 LEU A N 1
ATOM 3070 C CA . LEU A 1 383 ? 12.138 -8.021 -3.036 1.00 60.66 383 LEU A CA 1
ATOM 3071 C C . LEU A 1 383 ? 11.713 -7.723 -4.479 1.00 60.66 383 LEU A C 1
ATOM 3073 O O . LEU A 1 383 ? 11.429 -6.570 -4.803 1.00 60.66 383 LEU A O 1
ATOM 3077 N N . LEU A 1 384 ? 11.600 -8.762 -5.305 1.00 53.28 384 LEU A N 1
ATOM 3078 C CA . LEU A 1 384 ? 10.835 -8.702 -6.550 1.00 53.28 384 LEU A CA 1
ATOM 3079 C C . LEU A 1 384 ? 9.405 -9.095 -6.180 1.00 53.28 384 LEU A C 1
ATOM 3081 O O . LEU A 1 384 ? 9.163 -10.235 -5.782 1.00 53.28 384 LEU A O 1
ATOM 3085 N N . ALA A 1 385 ? 8.512 -8.105 -6.158 1.00 42.69 385 ALA A N 1
ATOM 3086 C CA . ALA A 1 385 ? 7.123 -8.286 -5.745 1.00 42.69 385 ALA A CA 1
ATOM 3087 C C . ALA A 1 385 ? 6.349 -9.180 -6.718 1.00 42.69 385 ALA A C 1
ATOM 3089 O O . ALA A 1 385 ? 6.506 -8.976 -7.943 1.00 42.69 385 ALA A O 1
#

Nearest PDB structures (foldseek):
  6tpb-assembly1_A  TM=4.742E-01  e=4.946E-03  Pseudomonas fluorescens
  6nfr-assembly1_A  TM=4.384E-01  e=3.922E-03  Pseudomonas fluorescens
  6nfq-assembly1_A  TM=3.924E-01  e=4.156E-03  Pseudomonas fluorescens
  6nfs-assembly1_A  TM=3.982E-01  e=4.404E-03  Pseudomonas fluorescens
  3tzv-assembly1_C  TM=4.609E-01  e=7.425E-03  Homo sapiens

Mean predicted aligned error: 15.96 Å

Radius of gyration: 30.07 Å; Cα contacts (8 Å, |Δi|>4): 617; chains: 1; bounding box: 60×66×106 Å

pLDDT: mean 71.8, std 22.57, range [23.02, 98.19]

InterPro domains:
  IPR011600 Peptidase C14, caspase domain [PF00656] (255-356)
  IPR029030 Caspase-like domain superfamily [SSF52129] (255-340)

Solvent-accessible surface area (backbone atoms only — not comparable to full-atom values): 23648 Å² total; per-residue (Å²): 138,85,90,82,91,88,80,90,86,86,89,85,87,85,91,88,86,83,89,84,87,88,84,85,86,80,91,69,81,73,75,79,79,76,73,72,80,82,78,77,74,66,74,84,82,73,99,65,80,61,78,44,38,31,33,25,34,53,90,78,60,40,81,73,47,78,48,57,93,91,62,83,74,62,61,90,56,35,41,56,35,35,28,37,90,69,40,59,42,70,73,68,61,89,88,38,64,77,58,43,76,65,42,79,78,54,38,72,57,63,78,71,63,86,71,88,78,89,84,79,92,71,62,70,56,58,67,62,48,51,52,43,39,50,52,52,54,50,51,48,54,52,50,43,52,65,82,40,58,86,59,56,78,44,69,50,78,46,59,65,56,61,45,73,47,64,55,48,63,34,40,36,40,38,34,36,54,71,87,61,49,70,52,74,77,42,38,23,54,74,79,45,80,44,90,57,52,73,76,46,79,44,76,78,47,77,44,32,34,41,35,31,29,44,36,65,46,40,65,39,82,36,46,39,32,45,35,41,36,32,80,91,68,52,72,43,73,51,73,50,62,29,34,23,72,30,85,70,87,48,37,38,41,37,40,27,37,25,40,29,55,38,86,58,44,62,79,88,75,43,44,93,48,22,46,58,52,21,50,47,54,49,49,5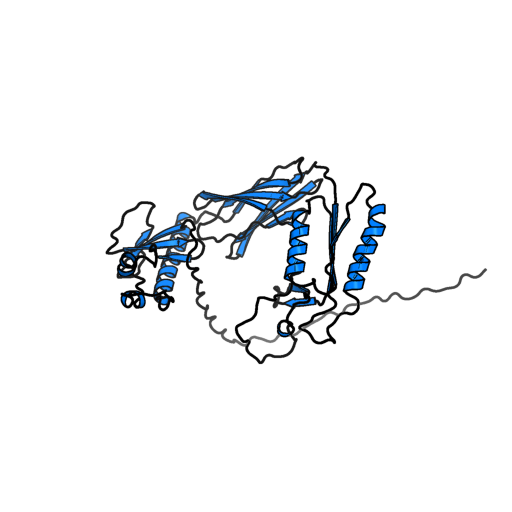0,49,62,69,50,42,60,72,74,37,80,81,71,50,52,74,49,78,43,74,51,54,86,89,43,36,28,60,65,50,49,51,50,50,54,53,57,50,56,77,70,64,53,51,59,38,47,78,46,83,45,76,33,51,56,75,43,80,48,70,62,83,91,59,52,43,49,24,38,48,36,26,67,38,49,52,90,76,55,84,67,97,62,85,90,87,82,86,86,80,98,82,75,82,92,58,76,67,49,74,61,128

Foldseek 3Di:
DDDDDDDDDDDDDDDDDDYDDDDDDDDDDDPPPPPPPPQQDQDPDDDDDFLWKWKAFLVPLATDDTADVPRDDDLQGIFIWTHHLRFIDGPDDPPDLVSLVSHSQRFPVSVVPPDDDDDDDDDGPVVSVSVSRVNVVVVLVVVCCVVVVVFDFEKDKDWDQEDQDQWIKIKIKTFAALNWAKDDKWKDKQRRTDDWAWPDWAPPDNGIIMIITIGGAAAAKIKMKIKIATPVGDIYMDIGIHHHNHDDDEAEEEEQEFAQAAPQDDPVQGHDCRLVVSVVVLVCCVVPVCVVVVPDHHYDYDYDPNVQQAPVSVVVVVVVVVVVDTSNYHYDYHGHADWAWDDDDPPTFIFGAGSHAHPVPHPDPDDDDDDDDPDDDDRDTGTPD

Organism: NCBI:txid652676

Secondary structure (DSSP, 8-state):
--------------------------------------PPP------PPPSEEEEEETTT--EEEEPPTT----TTTEEEEEEETTEEEESS-TT-HHHHHHSSS--TTGGG--S----------HHHHHHHHHHHHHHHHHHHHHHTTT---EEEEE--SEESSSEEEEEEEEE--TT-PBPPPEEEETTEEE--EEEEEEEEETTEEEEEEEEE--SEEEEEEEEEEBTTS-EEEEEEEEEE---PPP-EEEEEEE----TTS-GGG--SSHHHHHHHHHHHHHHHHHHH-TTT--EEEE---TTT-SHHHHHHHHHHHHHH--TT-EEEEEEES-EEEESSGGG-EEEE--TT--GGGS--SS----PPPS-----PPEE--

Sequence (385 aa):
MVKRFFKIWIGLLAILVLNSCVNTPTVNKAPKKIIKKKEYKVPLSNRGKYLYSMLVDKTTGKFVKELLPNETYDKSRFEEIKVYNGGAYPSYHPSQIKQHQSSIFKDTTFDSIKTTGTVLVGLFDDKKFIKIANNAIKRIKEIEAIKYSKVKFDIDFRIDTSINEEYATATILIHHRPSLQLNRAVFYVNGSAMYADRLSSVDVSPILRKETYKVGLPTGKNRVKVRFSSLDGKRVAKNATVENLFKGKTTFHIVAIGVDKFPNWTIDRTLKNAVNDANYIKKVFQERSSKLFIHGLQIKPYSLDTNSTTKESISKLIEEVRKSIKPNDYFLLYVASHGIIKGTGEDKRYYFAPSDLSATETPTLTHPHSSPSPNKLSTTPILLA